Protein AF-A0A8B9MEJ4-F1 (afdb_monomer_lite)

Structure (mmCIF, N/CA/C/O backbone):
data_AF-A0A8B9MEJ4-F1
#
_entry.id   AF-A0A8B9MEJ4-F1
#
loop_
_atom_site.group_PDB
_atom_site.id
_atom_site.type_symbol
_atom_site.label_atom_id
_atom_site.label_alt_id
_atom_site.label_comp_id
_atom_site.label_asym_id
_atom_site.label_entity_id
_atom_site.label_seq_id
_atom_site.pdbx_PDB_ins_code
_atom_site.Cartn_x
_atom_site.Cartn_y
_atom_site.Cartn_z
_atom_site.occupancy
_atom_site.B_iso_or_equiv
_atom_site.auth_seq_id
_atom_site.auth_comp_id
_atom_site.auth_asym_id
_atom_site.auth_atom_id
_atom_site.pdbx_PDB_model_num
ATOM 1 N N . MET A 1 1 ? -20.767 -23.060 28.266 1.00 28.55 1 MET A N 1
ATOM 2 C CA . MET A 1 1 ? -19.339 -23.396 28.449 1.00 28.55 1 MET A CA 1
ATOM 3 C C . MET A 1 1 ? -18.557 -22.555 27.456 1.00 28.55 1 MET A C 1
ATOM 5 O O . MET A 1 1 ? -18.995 -22.520 26.311 1.00 28.55 1 MET A O 1
ATOM 9 N N . PRO A 1 2 ? -17.493 -21.836 27.844 1.00 38.28 2 PRO A N 1
ATOM 10 C CA . PRO A 1 2 ? -16.619 -21.232 26.850 1.00 38.28 2 PRO A CA 1
ATOM 11 C C . PRO A 1 2 ? -15.900 -22.371 26.122 1.00 38.28 2 PRO A C 1
ATOM 13 O O . PRO A 1 2 ? -15.410 -23.299 26.769 1.00 38.28 2 PRO A O 1
ATOM 16 N N . PHE A 1 3 ? -15.902 -22.339 24.791 1.00 33.81 3 PHE A N 1
ATOM 17 C CA . PHE A 1 3 ? -15.090 -23.248 23.987 1.00 33.81 3 PHE A CA 1
ATOM 18 C C . PHE A 1 3 ? -13.623 -23.128 24.435 1.00 33.81 3 PHE A C 1
ATOM 20 O O . PHE A 1 3 ? -13.182 -22.013 24.728 1.00 33.81 3 PHE A O 1
ATOM 27 N N . PRO A 1 4 ? -12.877 -24.240 24.553 1.00 36.91 4 PRO A N 1
ATOM 28 C CA . PRO A 1 4 ? -11.475 -24.177 24.933 1.00 36.91 4 PRO A CA 1
ATOM 29 C C . PRO A 1 4 ? -10.736 -23.323 23.899 1.00 36.91 4 PRO A C 1
ATOM 31 O O . PRO A 1 4 ? -10.783 -23.619 22.707 1.00 36.91 4 PRO A O 1
ATOM 34 N N . PHE A 1 5 ? -10.109 -22.241 24.363 1.00 43.34 5 PHE A N 1
ATOM 35 C CA . PHE A 1 5 ? -9.242 -21.389 23.555 1.00 43.34 5 PHE A CA 1
ATOM 36 C C . PHE A 1 5 ? -8.067 -22.239 23.070 1.00 43.34 5 PHE A C 1
ATOM 38 O O . PHE A 1 5 ? -7.139 -22.533 23.825 1.00 43.34 5 PHE A O 1
ATOM 45 N N . VAL A 1 6 ? -8.151 -22.708 21.828 1.00 43.00 6 VAL A N 1
ATOM 46 C CA . VAL A 1 6 ? -7.037 -23.360 21.150 1.00 43.00 6 VAL A CA 1
ATOM 47 C C . VAL A 1 6 ? -6.101 -22.236 20.731 1.00 43.00 6 VAL A C 1
ATOM 49 O O . VAL A 1 6 ? -6.429 -21.499 19.807 1.00 43.00 6 VAL A O 1
ATOM 52 N N . CYS A 1 7 ? -4.960 -22.094 21.418 1.00 48.22 7 CYS A N 1
ATOM 53 C CA . CYS A 1 7 ? -3.865 -21.253 20.935 1.00 48.22 7 CYS A CA 1
ATOM 54 C C . CYS A 1 7 ? -3.562 -21.678 19.504 1.00 48.22 7 CYS A C 1
ATOM 56 O O . CYS A 1 7 ? -3.080 -22.786 19.263 1.00 48.22 7 CYS A O 1
ATOM 58 N N . GLN A 1 8 ? -3.914 -20.812 18.570 1.00 60.97 8 GLN A N 1
ATOM 59 C CA . GLN A 1 8 ? -3.769 -21.104 17.167 1.00 60.97 8 GLN A CA 1
ATOM 60 C C . GLN A 1 8 ? -2.281 -21.116 16.811 1.00 60.97 8 GLN A C 1
ATOM 62 O O . GLN A 1 8 ? -1.548 -20.200 17.190 1.00 60.97 8 GLN A O 1
ATOM 67 N N . ASP A 1 9 ? -1.821 -22.165 16.127 1.00 76.19 9 ASP A N 1
ATOM 68 C CA . ASP A 1 9 ? -0.454 -22.199 15.616 1.00 76.19 9 ASP A CA 1
ATOM 69 C C . ASP A 1 9 ? -0.328 -21.138 14.518 1.00 76.19 9 ASP A C 1
ATOM 71 O O . ASP A 1 9 ? -0.965 -21.240 13.470 1.00 76.19 9 ASP A O 1
ATOM 75 N N . ASP A 1 10 ? 0.490 -20.111 14.767 1.00 82.50 10 ASP A N 1
ATOM 76 C CA . ASP A 1 10 ? 0.777 -19.047 13.798 1.00 82.50 10 ASP A CA 1
ATOM 77 C C . ASP A 1 10 ? 1.298 -19.632 12.466 1.00 82.50 10 ASP A C 1
ATOM 79 O O . ASP A 1 10 ? 1.149 -19.000 11.424 1.00 82.50 10 ASP A O 1
ATOM 83 N N . ASN A 1 11 ? 1.872 -20.843 12.467 1.00 90.44 11 ASN A N 1
ATOM 84 C CA . ASN A 1 11 ? 2.414 -21.495 11.275 1.00 90.44 11 ASN A CA 1
ATOM 85 C C . ASN A 1 11 ? 1.363 -22.249 10.430 1.00 90.44 11 ASN A C 1
ATOM 87 O O . ASN A 1 11 ? 1.746 -22.915 9.465 1.00 90.44 11 ASN A O 1
ATOM 91 N N . GLU A 1 12 ? 0.070 -22.178 10.757 1.00 93.12 12 GLU A N 1
ATOM 92 C CA . GLU A 1 12 ? -1.001 -22.836 9.997 1.00 93.12 12 GLU A CA 1
ATOM 93 C C . GLU A 1 12 ? -1.979 -21.829 9.369 1.00 93.12 12 GLU A C 1
ATOM 95 O O . GLU A 1 12 ? -2.232 -20.744 9.896 1.00 93.12 12 GLU A O 1
ATOM 100 N N . VAL A 1 13 ? -2.562 -22.202 8.227 1.00 93.25 13 VAL A N 1
ATOM 101 C CA . VAL A 1 13 ? -3.684 -21.469 7.629 1.00 93.25 13 VAL A CA 1
ATOM 102 C C . VAL A 1 13 ? -4.926 -21.676 8.491 1.00 93.25 13 VAL A C 1
ATOM 104 O O . VAL A 1 13 ? -5.426 -22.793 8.638 1.00 93.25 13 VAL A O 1
ATOM 107 N N . ARG A 1 14 ? -5.459 -20.581 9.030 1.00 94.25 14 ARG A N 1
ATOM 108 C CA . ARG A 1 14 ? -6.763 -20.536 9.685 1.00 94.25 14 ARG A CA 1
ATOM 109 C C . ARG A 1 14 ? -7.860 -20.730 8.653 1.00 94.25 14 ARG A C 1
ATOM 111 O O . ARG A 1 14 ? -7.923 -19.964 7.700 1.00 94.25 14 ARG A O 1
ATOM 118 N N . LEU A 1 15 ? -8.760 -21.677 8.895 1.00 93.69 15 LEU A N 1
ATOM 119 C CA . LEU A 1 15 ? -10.009 -21.828 8.149 1.00 93.69 15 LEU A CA 1
ATOM 120 C C . LEU A 1 15 ? -11.181 -21.634 9.111 1.00 93.69 15 LEU A C 1
ATOM 122 O O . LEU A 1 15 ? -11.513 -22.538 9.876 1.00 93.69 15 LEU A O 1
ATOM 126 N N . SER A 1 16 ? -11.753 -20.433 9.149 1.00 92.12 16 SER A N 1
ATOM 127 C CA . SER A 1 16 ? -12.933 -20.125 9.961 1.00 92.12 16 SER A CA 1
ATOM 128 C C . SER A 1 16 ? -13.540 -18.773 9.580 1.00 92.12 16 SER A C 1
ATOM 130 O O . SER A 1 16 ? -12.823 -17.803 9.343 1.00 92.12 16 SER A O 1
ATOM 132 N N . ASP A 1 17 ? -14.868 -18.692 9.634 1.00 90.06 17 ASP A N 1
ATOM 133 C CA . ASP A 1 17 ? -15.633 -17.458 9.407 1.00 90.06 17 ASP A CA 1
ATOM 134 C C . ASP A 1 17 ? -15.672 -16.534 10.641 1.00 90.06 17 ASP A C 1
ATOM 136 O O . ASP A 1 17 ? -16.289 -15.471 10.622 1.00 90.06 17 ASP A O 1
ATOM 140 N N . SER A 1 18 ? -15.057 -16.950 11.754 1.00 94.31 18 SER A N 1
ATOM 141 C CA . SER A 1 18 ? -14.983 -16.153 12.984 1.00 94.31 18 SER A CA 1
ATOM 142 C C . SER A 1 18 ? -13.815 -15.165 12.960 1.00 94.31 18 SER A C 1
ATOM 144 O O . SER A 1 18 ? -12.833 -15.357 12.244 1.00 94.31 18 SER A O 1
ATOM 146 N N . LEU A 1 19 ? -13.908 -14.132 13.801 1.00 94.44 19 LEU A N 1
ATOM 147 C CA . LEU A 1 19 ? -12.822 -13.178 14.036 1.00 94.44 19 LEU A CA 1
ATOM 148 C C . LEU A 1 19 ? -11.614 -13.863 14.690 1.00 94.44 19 LEU A C 1
ATOM 150 O O . LEU A 1 19 ? -11.782 -14.768 15.514 1.00 94.44 19 LEU A O 1
ATOM 154 N N . SER A 1 20 ? -10.406 -13.379 14.393 1.00 93.75 20 SER A N 1
ATOM 155 C CA . SER A 1 20 ? -9.210 -13.783 15.139 1.00 93.75 20 SER A CA 1
ATOM 156 C C . SER A 1 20 ? -9.297 -13.425 16.621 1.00 93.75 20 SER A C 1
ATOM 158 O O . SER A 1 20 ? -9.940 -12.454 17.028 1.00 93.75 20 SER A O 1
ATOM 160 N N . GLU A 1 21 ? -8.552 -14.159 17.451 1.00 92.50 21 GLU A N 1
ATOM 161 C CA . GLU A 1 21 ? -8.435 -13.828 18.873 1.00 92.50 21 GLU A CA 1
ATOM 162 C C . GLU A 1 21 ? -7.923 -12.403 19.117 1.00 92.50 21 GLU A C 1
ATOM 164 O O . GLU A 1 21 ? -8.338 -11.753 20.077 1.00 92.50 21 GLU A O 1
ATOM 169 N N . GLY A 1 22 ? -6.999 -11.935 18.274 1.00 92.62 22 GLY A N 1
ATOM 170 C CA . GLY A 1 22 ? -6.428 -10.595 18.374 1.00 92.62 22 GLY A CA 1
ATOM 171 C C . GLY A 1 22 ? -7.475 -9.509 18.147 1.00 92.62 22 GLY A C 1
ATOM 172 O O . GLY A 1 22 ? -7.600 -8.583 18.950 1.00 92.62 22 GLY A O 1
ATOM 173 N N . GLU A 1 23 ? -8.309 -9.676 17.120 1.00 96.25 23 GLU A N 1
ATOM 174 C CA . GLU A 1 23 ? -9.427 -8.772 16.856 1.00 96.25 23 GLU A CA 1
ATOM 175 C C . GLU A 1 23 ? -10.484 -8.813 17.965 1.00 96.25 23 GLU A C 1
ATOM 177 O O . GLU A 1 23 ? -10.948 -7.762 18.412 1.00 96.25 23 GLU A O 1
ATOM 182 N N . ILE A 1 24 ? -10.829 -10.000 18.475 1.00 95.62 24 ILE A N 1
ATOM 183 C CA . ILE A 1 24 ? -11.771 -10.141 19.595 1.00 95.62 24 ILE A CA 1
ATOM 184 C C . ILE A 1 24 ? -11.260 -9.365 20.816 1.00 95.62 24 ILE A C 1
ATOM 186 O O . ILE A 1 24 ? -11.997 -8.568 21.395 1.00 95.62 24 ILE A O 1
ATOM 190 N N . LYS A 1 25 ? -9.986 -9.544 21.191 1.00 93.88 25 LYS A N 1
ATOM 191 C CA . LYS A 1 25 ? -9.375 -8.851 22.339 1.00 93.88 25 LYS A CA 1
ATOM 192 C C . LYS A 1 25 ? -9.345 -7.333 22.134 1.00 93.88 25 LYS A C 1
ATOM 194 O O . LYS A 1 25 ? -9.670 -6.582 23.058 1.00 93.88 25 LYS A O 1
ATOM 199 N N . ALA A 1 26 ? -8.984 -6.876 20.936 1.00 95.44 26 ALA A N 1
ATOM 200 C CA . ALA A 1 26 ? -8.924 -5.456 20.600 1.00 95.44 26 ALA A CA 1
ATOM 201 C C . ALA A 1 26 ? -10.311 -4.789 20.644 1.00 95.44 26 ALA A C 1
ATOM 203 O O . ALA A 1 26 ? -10.503 -3.759 21.297 1.00 95.44 26 ALA A O 1
ATOM 204 N N . THR A 1 27 ? -11.301 -5.404 19.998 1.00 95.69 27 THR A N 1
ATOM 205 C CA . THR A 1 27 ? -12.665 -4.865 19.885 1.00 95.69 27 THR A CA 1
ATOM 206 C C . THR A 1 27 ? -13.431 -4.923 21.205 1.00 95.69 27 THR A C 1
ATOM 208 O O . THR A 1 27 ? -14.216 -4.018 21.491 1.00 95.69 27 THR A O 1
ATOM 211 N N . GLN A 1 28 ? -13.165 -5.914 22.064 1.00 95.12 28 GLN A N 1
ATOM 212 C CA . GLN A 1 28 ? -13.708 -5.960 23.426 1.00 95.12 28 GLN A CA 1
ATOM 213 C C . GLN A 1 28 ? -13.279 -4.745 24.254 1.00 95.12 28 GLN A C 1
ATOM 215 O O . GLN A 1 28 ? -14.135 -4.067 24.819 1.00 95.12 28 GLN A O 1
ATOM 220 N N . LYS A 1 29 ? -11.984 -4.408 24.268 1.00 95.25 29 LYS A N 1
ATOM 221 C CA . LYS A 1 29 ? -11.489 -3.210 24.971 1.00 95.25 29 LYS A CA 1
ATOM 222 C C . LYS A 1 29 ? -12.013 -1.923 24.339 1.00 95.25 29 LYS A C 1
ATOM 224 O O . LYS A 1 29 ? -12.426 -1.000 25.038 1.00 95.25 29 LYS A O 1
ATOM 229 N N . ARG A 1 30 ? -12.039 -1.857 23.003 1.00 97.12 30 ARG A N 1
ATOM 230 C CA . ARG A 1 30 ? -12.557 -0.689 22.276 1.00 97.12 30 ARG A CA 1
ATOM 231 C C . ARG A 1 30 ? -14.031 -0.426 22.590 1.00 97.12 30 ARG A C 1
ATOM 233 O O . ARG A 1 30 ? -14.420 0.733 22.720 1.00 97.12 30 ARG A O 1
ATOM 240 N N . ARG A 1 31 ? -14.839 -1.477 22.768 1.00 96.56 31 ARG A N 1
ATOM 241 C CA . ARG A 1 31 ? -16.272 -1.385 23.096 1.00 96.56 31 ARG A CA 1
ATOM 242 C C . ARG A 1 31 ? -16.542 -0.555 24.349 1.00 96.56 31 ARG A C 1
ATOM 244 O O . ARG A 1 31 ? -17.519 0.189 24.373 1.00 96.56 31 ARG A O 1
ATOM 251 N N . GLU A 1 32 ? -15.676 -0.631 25.356 1.00 94.19 32 GLU A N 1
ATOM 252 C CA . GLU A 1 32 ? -15.791 0.187 26.570 1.00 94.19 32 GLU A CA 1
ATOM 253 C C . GLU A 1 32 ? -15.622 1.680 26.258 1.00 94.19 32 GLU A C 1
ATOM 255 O O . GLU A 1 32 ? -16.409 2.510 26.720 1.00 94.19 32 GLU A O 1
ATOM 260 N N . LYS A 1 33 ? -14.649 2.025 25.404 1.00 95.19 33 LYS A N 1
ATOM 261 C CA . LYS A 1 33 ? -14.402 3.405 24.963 1.00 95.19 33 LYS A CA 1
ATOM 262 C C . LYS A 1 33 ? -15.555 3.943 24.108 1.00 95.19 33 LYS A C 1
ATOM 264 O O . LYS A 1 33 ? -16.001 5.068 24.337 1.00 95.19 33 LYS A O 1
ATOM 269 N N . VAL A 1 34 ? -16.108 3.113 23.218 1.00 97.56 34 VAL A N 1
ATOM 270 C CA . VAL A 1 34 ? -17.298 3.451 22.415 1.00 97.56 34 VAL A CA 1
ATOM 271 C C . VAL A 1 34 ? -18.509 3.711 23.312 1.00 97.56 34 VAL A C 1
ATOM 273 O O . VAL A 1 34 ? -19.156 4.747 23.178 1.00 97.56 34 VAL A O 1
ATOM 276 N N . LEU A 1 35 ? -18.787 2.823 24.272 1.00 96.56 35 LEU A N 1
ATOM 277 C CA . LEU A 1 35 ? -19.889 2.981 25.226 1.00 96.56 35 LEU A CA 1
ATOM 278 C C . LEU A 1 35 ? -19.776 4.293 26.015 1.00 96.56 35 LEU A C 1
ATOM 280 O O . LEU A 1 35 ? -20.764 5.009 26.173 1.00 96.56 35 LEU A O 1
ATOM 284 N N . MET A 1 36 ? -18.577 4.621 26.501 1.00 95.19 36 MET A N 1
ATOM 285 C CA . MET A 1 36 ? -18.340 5.869 27.231 1.00 95.19 36 MET A CA 1
ATOM 286 C C . MET A 1 36 ? -18.520 7.103 26.343 1.00 95.19 36 MET A C 1
ATOM 288 O O . MET A 1 36 ? -19.147 8.072 26.769 1.00 95.19 36 MET A O 1
ATOM 292 N N . CYS A 1 37 ? -18.036 7.061 25.101 1.00 96.56 37 CYS A N 1
ATOM 293 C CA . CYS A 1 37 ? -18.236 8.138 24.136 1.00 96.56 37 CYS A CA 1
ATOM 294 C C . CYS A 1 37 ? -19.730 8.371 23.851 1.00 96.56 37 CYS A C 1
ATOM 296 O O . CYS A 1 37 ? -20.208 9.497 23.981 1.00 96.56 37 CYS A O 1
ATOM 298 N N . LEU A 1 38 ? -20.496 7.312 23.568 1.00 96.31 38 LEU A N 1
ATOM 299 C CA . LEU A 1 38 ? -21.937 7.410 23.307 1.00 96.31 38 LEU A CA 1
ATOM 300 C C . LEU A 1 38 ? -22.709 7.968 24.509 1.00 96.31 38 LEU A C 1
ATOM 302 O O . LEU A 1 38 ? -23.549 8.851 24.333 1.00 96.31 38 LEU A O 1
ATOM 306 N N . LYS A 1 39 ? -22.372 7.540 25.733 1.00 94.75 39 LYS A N 1
ATOM 307 C CA . LYS A 1 39 ? -22.943 8.110 26.965 1.00 94.75 39 LYS A CA 1
ATOM 308 C C . LYS A 1 39 ? -22.670 9.610 27.085 1.00 94.75 39 LYS A C 1
ATOM 310 O O . LYS A 1 39 ? -23.590 10.362 27.391 1.00 94.75 39 LYS A O 1
ATOM 315 N N . ASN A 1 40 ? -21.441 10.049 26.807 1.00 94.69 40 ASN A N 1
ATOM 316 C CA . ASN A 1 40 ? -21.069 11.468 26.851 1.00 94.69 40 ASN A CA 1
ATOM 317 C C . ASN A 1 40 ? -21.796 12.303 25.784 1.00 94.69 40 ASN A C 1
ATOM 319 O O . ASN A 1 40 ? -22.027 13.491 25.989 1.00 94.69 40 ASN A O 1
ATOM 323 N N . LEU A 1 41 ? -22.187 11.680 24.670 1.00 93.88 41 LEU A N 1
ATOM 324 C CA . LEU A 1 41 ? -23.003 12.290 23.617 1.00 93.88 41 LEU A CA 1
ATOM 325 C C . LEU A 1 41 ? -24.515 12.251 23.917 1.00 93.88 41 LEU A C 1
ATOM 327 O O . LEU A 1 41 ? -25.308 12.709 23.098 1.00 93.88 41 LEU A O 1
ATOM 331 N N . GLY A 1 42 ? -24.935 11.703 25.063 1.00 94.38 42 GLY A N 1
ATOM 332 C CA . GLY A 1 42 ? -26.349 11.555 25.426 1.00 94.38 42 GLY A CA 1
ATOM 333 C C . GLY A 1 42 ? -27.074 10.419 24.694 1.00 94.38 42 GLY A C 1
ATOM 334 O O . GLY A 1 42 ? -28.301 10.355 24.720 1.00 94.38 42 GLY A O 1
ATOM 335 N N . ILE A 1 43 ? -26.339 9.513 24.043 1.00 92.62 43 ILE A N 1
ATOM 336 C CA . ILE A 1 43 ? -26.887 8.345 23.349 1.00 92.62 43 ILE A CA 1
ATOM 337 C C . ILE A 1 43 ? -26.877 7.161 24.319 1.00 92.62 43 ILE A C 1
ATOM 339 O O . ILE A 1 43 ? -25.832 6.582 24.628 1.00 92.62 43 ILE A O 1
ATOM 343 N N . HIS A 1 44 ? -28.056 6.784 24.812 1.00 88.81 44 HIS A N 1
ATOM 344 C CA . HIS A 1 44 ? -28.195 5.646 25.715 1.00 88.81 44 HIS A CA 1
ATOM 345 C C . HIS A 1 44 ? -28.040 4.317 24.968 1.00 88.81 44 HIS A C 1
ATOM 347 O O . HIS A 1 44 ? -28.833 3.988 24.089 1.00 88.81 44 HIS A O 1
ATOM 353 N N . CYS A 1 45 ? -27.040 3.531 25.363 1.00 89.19 45 CYS A N 1
ATOM 354 C CA . CYS A 1 45 ? -26.878 2.135 24.969 1.00 89.19 45 CYS A CA 1
ATOM 355 C C . CYS A 1 45 ? -26.438 1.303 26.180 1.00 89.19 45 CYS A C 1
ATOM 357 O O . CYS A 1 45 ? -25.750 1.799 27.081 1.00 89.19 45 CYS A O 1
ATOM 359 N N . ASP A 1 46 ? -26.872 0.047 26.222 1.00 88.50 46 ASP A N 1
ATOM 360 C CA . ASP A 1 46 ? -26.377 -0.918 27.198 1.00 88.50 46 ASP A CA 1
ATOM 361 C C . ASP A 1 46 ? -25.063 -1.561 26.718 1.00 88.50 46 ASP A C 1
ATOM 363 O O . ASP A 1 46 ? -24.666 -1.443 25.558 1.00 88.50 46 ASP A O 1
ATOM 367 N N . GLN A 1 47 ? -24.363 -2.237 27.630 1.00 85.50 47 GLN A N 1
ATOM 368 C CA . GLN A 1 47 ? -23.053 -2.831 27.352 1.00 85.50 47 GLN A CA 1
ATOM 369 C C . GLN A 1 47 ? -23.106 -3.966 26.311 1.00 85.50 47 GLN A C 1
ATOM 371 O O . GLN A 1 47 ? -22.114 -4.215 25.623 1.00 85.50 47 GLN A O 1
ATOM 376 N N . ASN A 1 48 ? -24.260 -4.619 26.160 1.00 86.69 48 ASN A N 1
ATOM 377 C CA . ASN A 1 48 ? -24.457 -5.721 25.221 1.00 86.69 48 ASN A CA 1
ATOM 378 C C . ASN A 1 48 ? -24.862 -5.222 23.821 1.00 86.69 48 ASN A C 1
ATOM 380 O O . ASN A 1 48 ? -24.596 -5.901 22.834 1.00 86.69 48 ASN A O 1
ATOM 384 N N . ASN A 1 49 ? -25.413 -4.011 23.730 1.00 88.62 49 ASN A N 1
ATOM 385 C CA . ASN A 1 49 ? -25.979 -3.399 22.529 1.00 88.62 49 ASN A CA 1
ATOM 386 C C . ASN A 1 49 ? -25.197 -2.157 22.069 1.00 88.62 49 ASN A C 1
ATOM 388 O O . ASN A 1 49 ? -25.748 -1.264 21.425 1.00 88.62 49 ASN A O 1
ATOM 392 N N . VAL A 1 50 ? -23.900 -2.086 22.384 1.00 94.38 50 VAL A N 1
ATOM 393 C CA . VAL A 1 50 ? -23.006 -1.056 21.834 1.00 94.38 50 VAL A CA 1
ATOM 394 C C . VAL A 1 50 ? -22.908 -1.236 20.310 1.00 94.38 50 VAL A C 1
ATOM 396 O O . VAL A 1 50 ? -22.516 -2.321 19.866 1.00 94.38 50 VAL A O 1
ATOM 399 N N . PRO A 1 51 ? -23.241 -0.216 19.497 1.00 94.81 51 PRO A N 1
ATOM 400 C CA . PRO A 1 51 ? -23.205 -0.328 18.045 1.00 94.81 51 PRO A CA 1
ATOM 401 C C . PRO A 1 51 ? -21.769 -0.384 17.514 1.00 94.81 51 PRO A C 1
ATOM 403 O O . PRO A 1 51 ? -20.881 0.330 17.982 1.00 94.81 51 PRO A O 1
ATOM 406 N N . ASN A 1 52 ? -21.558 -1.181 16.467 1.00 95.50 52 ASN A N 1
ATOM 407 C CA . ASN A 1 52 ? -20.312 -1.175 15.707 1.00 95.50 52 ASN A CA 1
ATOM 408 C C . ASN A 1 52 ? -20.346 -0.033 14.685 1.00 95.50 52 ASN A C 1
ATOM 410 O O . ASN A 1 52 ? -20.914 -0.172 13.603 1.00 95.50 52 ASN A O 1
ATOM 414 N N . ILE A 1 53 ? -19.749 1.106 15.033 1.00 97.19 53 ILE A N 1
ATOM 415 C CA . ILE A 1 53 ? -19.619 2.252 14.126 1.00 97.19 53 ILE A CA 1
ATOM 416 C C . ILE A 1 53 ? -18.320 2.110 13.334 1.00 97.19 53 ILE A C 1
ATOM 418 O O . ILE A 1 53 ? -17.256 1.886 13.912 1.00 97.19 53 ILE A O 1
ATOM 422 N N . VAL A 1 54 ? -18.400 2.254 12.014 1.00 98.00 54 VAL A N 1
ATOM 423 C CA . VAL A 1 54 ? -17.271 2.043 11.100 1.00 98.00 54 VAL A CA 1
ATOM 424 C C . VAL A 1 54 ? -17.026 3.299 10.275 1.00 98.00 54 VAL A C 1
ATOM 426 O O . VAL A 1 54 ? -17.967 3.892 9.748 1.00 98.00 54 VAL A O 1
ATOM 429 N N . VAL A 1 55 ? -15.759 3.687 10.133 1.00 98.38 55 VAL A N 1
ATOM 430 C CA . VAL A 1 55 ? -15.322 4.703 9.167 1.00 98.38 55 VAL A CA 1
ATOM 431 C C . VAL A 1 55 ? -14.685 3.997 7.975 1.00 98.38 55 VAL A C 1
ATOM 433 O O . VAL A 1 55 ? -13.785 3.181 8.152 1.00 98.38 55 VAL A O 1
ATOM 436 N N . LEU A 1 56 ? -15.148 4.322 6.766 1.00 97.75 56 LEU A N 1
ATOM 437 C CA . LEU A 1 56 ? -14.679 3.728 5.513 1.00 97.75 56 LEU A CA 1
ATOM 438 C C . LEU A 1 56 ? -13.939 4.775 4.670 1.00 97.75 56 LEU A C 1
ATOM 440 O O . LEU A 1 56 ? -14.546 5.698 4.128 1.00 97.75 56 LEU A O 1
ATOM 444 N N . GLY A 1 57 ? -12.623 4.621 4.551 1.00 96.88 57 GLY A N 1
ATOM 445 C CA . GLY A 1 57 ? -11.756 5.441 3.712 1.00 96.88 57 GLY A CA 1
ATOM 446 C C . GLY A 1 57 ? -11.673 4.915 2.278 1.00 96.88 57 GLY A C 1
ATOM 447 O O . GLY A 1 57 ? -11.178 3.815 2.028 1.00 96.88 57 GLY A O 1
ATOM 448 N N . SER A 1 58 ? -12.145 5.704 1.314 1.00 93.44 58 SER A N 1
ATOM 449 C CA . SER A 1 58 ? -12.087 5.353 -0.109 1.00 93.44 58 SER A CA 1
ATOM 450 C C . SER A 1 58 ? -10.689 5.519 -0.713 1.00 93.44 58 SER A C 1
ATOM 452 O O . SER A 1 58 ? -9.880 6.302 -0.230 1.00 93.44 58 SER A O 1
ATOM 454 N N . GLY A 1 59 ? -10.450 4.902 -1.870 1.00 88.38 59 GLY A N 1
ATOM 455 C CA . GLY A 1 59 ? -9.231 5.131 -2.645 1.00 88.38 59 GLY A CA 1
ATOM 456 C C . GLY A 1 59 ? -9.144 6.518 -3.292 1.00 88.38 59 GLY A C 1
ATOM 457 O O . GLY A 1 59 ? -10.122 7.262 -3.380 1.00 88.38 59 GLY A O 1
ATOM 458 N N . GLY A 1 60 ? -7.951 6.868 -3.782 1.00 85.00 60 GLY A N 1
ATOM 459 C CA . GLY A 1 60 ? -7.714 8.160 -4.442 1.00 85.00 60 GLY A CA 1
ATOM 460 C C . GLY A 1 60 ? -6.338 8.786 -4.214 1.00 85.00 60 GLY A C 1
ATOM 461 O O . GLY A 1 60 ? -6.226 10.010 -4.294 1.00 85.00 60 GLY A O 1
ATOM 462 N N . GLY A 1 61 ? -5.315 7.980 -3.910 1.00 87.25 61 GLY A N 1
ATOM 463 C CA . GLY A 1 61 ? -3.947 8.449 -3.671 1.00 87.25 61 GLY A CA 1
ATOM 464 C C . GLY A 1 61 ? -3.851 9.515 -2.573 1.00 87.25 61 GLY A C 1
ATOM 465 O O . GLY A 1 61 ? -4.605 9.488 -1.600 1.00 87.25 61 GLY A O 1
ATOM 466 N N . LEU A 1 62 ? -2.962 10.496 -2.755 1.00 89.94 62 LEU A N 1
ATOM 467 C CA . LEU A 1 62 ? -2.692 11.535 -1.754 1.00 89.94 62 LEU A CA 1
ATOM 468 C C . LEU A 1 62 ? -3.950 12.337 -1.372 1.00 89.94 62 LEU A C 1
ATOM 470 O O . LEU A 1 62 ? -4.126 12.699 -0.213 1.00 89.94 62 LEU A O 1
ATOM 474 N N . ARG A 1 63 ? -4.882 12.547 -2.314 1.00 93.81 63 ARG A N 1
ATOM 475 C CA . ARG A 1 63 ? -6.168 13.204 -2.026 1.00 93.81 63 ARG A CA 1
ATOM 476 C C . ARG A 1 63 ? -6.964 12.433 -0.974 1.00 93.81 63 ARG A C 1
ATOM 478 O O . ARG A 1 63 ? -7.475 13.040 -0.041 1.00 93.81 63 ARG A O 1
ATOM 485 N N . ALA A 1 64 ? -7.079 11.115 -1.128 1.00 95.56 64 ALA A N 1
ATOM 486 C CA . ALA A 1 64 ? -7.806 10.274 -0.180 1.00 95.56 64 ALA A CA 1
ATOM 487 C C . ALA A 1 64 ? -7.101 10.194 1.180 1.00 95.56 64 ALA A C 1
ATOM 489 O O . ALA A 1 64 ? -7.772 10.203 2.210 1.00 95.56 64 ALA A O 1
ATOM 490 N N . MET A 1 65 ? -5.764 10.180 1.187 1.00 96.56 65 MET A N 1
ATOM 491 C CA . MET A 1 65 ? -4.975 10.271 2.417 1.00 96.56 65 MET A CA 1
ATOM 492 C C . MET A 1 65 ? -5.312 11.554 3.194 1.00 96.56 65 MET A C 1
ATOM 494 O O . MET A 1 65 ? -5.707 11.482 4.355 1.00 96.56 65 MET A O 1
ATOM 498 N N . ILE A 1 66 ? -5.192 12.721 2.548 1.00 96.19 66 ILE A N 1
ATOM 499 C CA . ILE A 1 66 ? -5.439 14.030 3.174 1.00 96.19 66 ILE A CA 1
ATOM 500 C C . ILE A 1 66 ? -6.906 14.160 3.603 1.00 96.19 66 ILE A C 1
ATOM 502 O O . ILE A 1 66 ? -7.189 14.629 4.705 1.00 96.19 66 ILE A O 1
ATOM 506 N N . ALA A 1 67 ? -7.844 13.714 2.763 1.00 97.69 67 ALA A N 1
ATOM 507 C CA . ALA A 1 67 ? -9.269 13.750 3.079 1.00 97.69 67 ALA A CA 1
ATOM 508 C C . ALA A 1 67 ? -9.614 12.880 4.298 1.00 97.69 67 ALA A C 1
ATOM 510 O O . ALA A 1 67 ? -10.386 13.315 5.155 1.00 97.69 67 ALA A O 1
ATOM 511 N N . LEU A 1 68 ? -9.028 11.680 4.410 1.00 98.50 68 LEU A N 1
ATOM 512 C CA . LEU A 1 68 ? -9.230 10.828 5.580 1.00 98.50 68 LEU A CA 1
ATOM 513 C C . LEU A 1 68 ? -8.637 11.470 6.837 1.00 98.50 68 LEU A C 1
ATOM 515 O O . LEU A 1 68 ? -9.328 11.529 7.851 1.00 98.50 68 LEU A O 1
ATOM 519 N N . LEU A 1 69 ? -7.417 12.012 6.767 1.00 98.44 69 LEU A N 1
ATOM 520 C CA . LEU A 1 69 ? -6.791 12.698 7.900 1.00 98.44 69 LEU A CA 1
ATOM 521 C C . LEU A 1 69 ? -7.669 13.850 8.411 1.00 98.44 69 LEU A C 1
ATOM 523 O O . LEU A 1 69 ? -7.985 13.900 9.598 1.00 98.44 69 LEU A O 1
ATOM 527 N N . GLY A 1 70 ? -8.136 14.721 7.511 1.00 98.12 70 GLY A N 1
ATOM 528 C CA . GLY A 1 70 ? -9.042 15.818 7.861 1.00 98.12 70 GLY A CA 1
ATOM 529 C C . GLY A 1 70 ? -10.373 15.334 8.446 1.00 98.12 70 GLY A C 1
ATOM 530 O O . GLY A 1 70 ? -10.871 15.912 9.410 1.00 98.12 70 GLY A O 1
ATOM 531 N N . THR A 1 71 ? -10.919 14.232 7.921 1.00 98.38 71 THR A N 1
ATOM 532 C CA . THR A 1 71 ? -12.142 13.605 8.452 1.00 98.38 71 THR A CA 1
ATOM 533 C C . THR A 1 71 ? -11.935 13.107 9.880 1.00 98.38 71 THR A C 1
ATOM 535 O O . THR A 1 71 ? -12.747 13.398 10.753 1.00 98.38 71 THR A O 1
ATOM 538 N N . LEU A 1 72 ? -10.838 12.395 10.153 1.00 98.75 72 LEU A N 1
ATOM 539 C CA . LEU A 1 72 ? -10.520 11.896 11.494 1.00 98.75 72 LEU A CA 1
ATOM 540 C C . LEU A 1 72 ? -10.300 13.046 12.483 1.00 98.75 72 LEU A C 1
ATOM 542 O O . LEU A 1 72 ? -10.765 12.977 13.622 1.00 98.75 72 LEU A O 1
ATOM 546 N N . VAL A 1 73 ? -9.630 14.116 12.046 1.00 98.50 73 VAL A N 1
ATOM 547 C CA . VAL A 1 73 ? -9.425 15.335 12.840 1.00 98.50 73 VAL A CA 1
ATOM 548 C C . VAL A 1 73 ? -10.762 15.968 13.211 1.00 98.50 73 VAL A C 1
ATOM 550 O O . VAL A 1 73 ? -10.970 16.331 14.369 1.00 98.50 73 VAL A O 1
ATOM 553 N N . GLU A 1 74 ? -11.691 16.072 12.262 1.00 98.31 74 GLU A N 1
ATOM 554 C CA . GLU A 1 74 ? -13.016 16.623 12.538 1.00 98.31 74 GLU A CA 1
ATOM 555 C C . GLU A 1 74 ? -13.830 15.710 13.462 1.00 98.31 74 GLU A C 1
ATOM 557 O O . GLU A 1 74 ? -14.391 16.182 14.448 1.00 98.31 74 GLU A O 1
ATOM 562 N N . LEU A 1 75 ? -13.801 14.390 13.248 1.00 98.12 75 LEU A N 1
ATOM 563 C CA . LEU A 1 75 ? -14.417 13.424 14.164 1.00 98.12 75 LEU A CA 1
ATOM 564 C C . LEU A 1 75 ? -13.874 13.561 15.591 1.00 98.12 75 LEU A C 1
ATOM 566 O O . LEU A 1 75 ? -14.636 13.434 16.552 1.00 98.12 75 LEU A O 1
ATOM 570 N N . LYS A 1 76 ? -12.575 13.837 15.755 1.00 97.62 76 LYS A N 1
ATOM 571 C CA . LYS A 1 76 ? -11.985 14.079 17.076 1.00 97.62 76 LYS A CA 1
ATOM 572 C C . LYS A 1 76 ? -12.496 15.379 17.691 1.00 97.62 76 LYS A C 1
ATOM 574 O O . LYS A 1 76 ? -12.875 15.368 18.858 1.00 97.62 76 LYS A O 1
ATOM 579 N N . LYS A 1 77 ? -12.553 16.474 16.925 1.00 97.12 77 LYS A N 1
ATOM 580 C CA . LYS A 1 77 ? -13.065 17.779 17.392 1.00 97.12 77 LYS A CA 1
ATOM 581 C C . LYS A 1 77 ? -14.532 17.721 17.813 1.00 97.12 77 LYS A C 1
ATOM 583 O O . LYS A 1 77 ? -14.908 18.375 18.779 1.00 97.12 77 LYS A O 1
ATOM 588 N N . GLN A 1 78 ? -15.330 16.907 17.128 1.00 96.06 78 GLN A N 1
ATOM 589 C CA . GLN A 1 78 ? -16.739 16.673 17.452 1.00 96.06 78 GLN A CA 1
ATOM 590 C C . GLN A 1 78 ? -16.941 15.616 18.555 1.00 96.06 78 GLN A C 1
ATOM 592 O O . GLN A 1 78 ? -18.070 15.206 18.811 1.00 96.06 78 GLN A O 1
ATOM 597 N N . ASN A 1 79 ? -15.866 15.155 19.212 1.00 95.19 79 ASN A N 1
ATOM 598 C CA . ASN A 1 79 ? -15.886 14.112 20.246 1.00 95.19 79 ASN A CA 1
ATOM 599 C C . ASN A 1 79 ? -16.532 12.789 19.795 1.00 95.19 79 ASN A C 1
ATOM 601 O O . ASN A 1 79 ? -17.042 12.037 20.620 1.00 95.19 79 ASN A O 1
ATOM 605 N N . PHE A 1 80 ? -16.494 12.495 18.493 1.00 95.44 80 PHE A N 1
ATOM 606 C CA . PHE A 1 80 ? -17.125 11.317 17.896 1.00 95.44 80 PHE A CA 1
ATOM 607 C C . PHE A 1 80 ? -16.122 10.218 17.527 1.00 95.44 80 PHE A C 1
ATOM 609 O O . PHE A 1 80 ? -16.499 9.057 17.394 1.00 95.44 80 PHE A O 1
ATOM 616 N N . LEU A 1 81 ? -14.830 10.545 17.388 1.00 98.19 81 LEU A N 1
ATOM 617 C CA . LEU A 1 81 ? -13.806 9.565 16.995 1.00 98.19 81 LEU A CA 1
ATOM 618 C C . LEU A 1 81 ? -13.738 8.361 17.951 1.00 98.19 81 LEU A C 1
ATOM 620 O O . LEU A 1 81 ? -13.509 7.235 17.513 1.00 98.19 81 LEU A O 1
ATOM 624 N N . ASP A 1 82 ? -13.978 8.575 19.245 1.00 97.88 82 ASP A N 1
ATOM 625 C CA . ASP A 1 82 ? -13.958 7.507 20.249 1.00 97.88 82 ASP A CA 1
ATOM 626 C C . ASP A 1 82 ? -15.156 6.546 20.143 1.00 97.88 82 ASP A C 1
ATOM 628 O O . ASP A 1 82 ? -15.078 5.428 20.649 1.00 97.88 82 ASP A O 1
ATOM 632 N N . ALA A 1 83 ? -16.218 6.924 19.421 1.00 97.62 83 ALA A N 1
ATOM 633 C CA . ALA A 1 83 ? -17.342 6.044 19.106 1.00 97.62 83 ALA A CA 1
ATOM 634 C C . ALA A 1 83 ? -17.044 5.084 17.939 1.00 97.62 83 ALA A C 1
ATOM 636 O O . ALA A 1 83 ? -17.768 4.111 17.745 1.00 97.62 83 ALA A O 1
ATOM 637 N N . VAL A 1 84 ? -15.986 5.325 17.155 1.00 98.38 84 VAL A N 1
ATOM 638 C CA . VAL A 1 84 ? -15.628 4.482 16.005 1.00 98.38 84 VAL A CA 1
ATOM 639 C C . VAL A 1 84 ? -14.998 3.173 16.490 1.00 98.38 84 VAL A C 1
ATOM 641 O O . VAL A 1 84 ? -13.968 3.194 17.166 1.00 98.38 84 VAL A O 1
ATOM 644 N N . MET A 1 85 ? -15.596 2.037 16.124 1.00 98.38 85 MET A N 1
ATOM 645 C CA . MET A 1 85 ? -15.086 0.690 16.3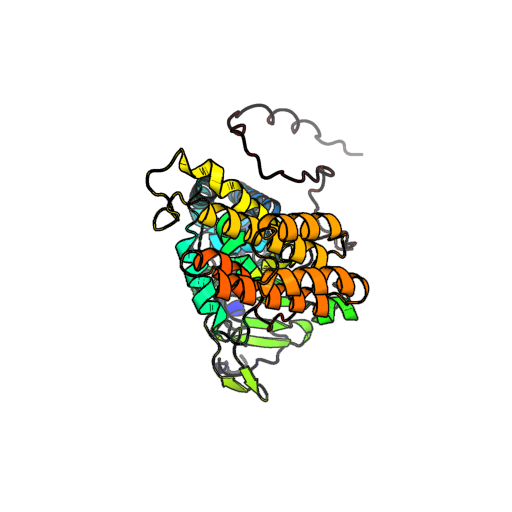98 1.00 98.38 85 MET A CA 1
ATOM 646 C C . MET A 1 85 ? -14.003 0.294 15.392 1.00 98.38 85 MET A C 1
ATOM 648 O O . MET A 1 85 ? -12.909 -0.091 15.796 1.00 98.38 85 MET A O 1
ATOM 652 N N . TYR A 1 86 ? -14.296 0.440 14.099 1.00 98.62 86 TYR A N 1
ATOM 653 C CA . TYR A 1 86 ? -13.411 0.044 13.005 1.00 98.62 86 TYR A CA 1
ATOM 654 C C . TYR A 1 86 ? -13.069 1.229 12.108 1.00 98.62 86 TYR A C 1
ATOM 656 O O . TYR A 1 86 ? -13.937 2.033 11.756 1.00 98.62 86 TYR A O 1
ATOM 664 N N . LEU A 1 87 ? -11.805 1.308 11.709 1.00 98.69 87 LEU A N 1
ATOM 665 C CA . LEU A 1 87 ? -11.338 2.210 10.668 1.00 98.69 87 LEU A CA 1
ATOM 666 C C . LEU A 1 87 ? -10.841 1.357 9.507 1.00 98.69 87 LEU A C 1
ATOM 668 O O . LEU A 1 87 ? -9.805 0.705 9.618 1.00 98.69 87 LEU A O 1
ATOM 672 N N . CYS A 1 88 ? -11.582 1.361 8.404 1.00 98.38 88 CYS A N 1
ATOM 673 C CA . CYS A 1 88 ? -11.237 0.576 7.228 1.00 98.38 88 CYS A CA 1
ATOM 674 C C . CYS A 1 88 ? -10.797 1.482 6.082 1.00 98.38 88 CYS A C 1
ATOM 676 O O . CYS A 1 88 ? -11.314 2.591 5.934 1.00 98.38 88 CYS A O 1
ATOM 678 N N . GLY A 1 89 ? -9.890 1.009 5.231 1.00 96.50 89 GLY A N 1
ATOM 679 C CA . GLY A 1 89 ? -9.425 1.803 4.100 1.00 96.50 89 GLY A CA 1
ATOM 680 C C . GLY A 1 89 ? -8.880 0.994 2.935 1.00 96.50 89 GLY A C 1
ATOM 681 O O . GLY A 1 89 ? -8.380 -0.118 3.091 1.00 96.50 89 GLY A O 1
ATOM 682 N N . VAL A 1 90 ? -8.941 1.608 1.754 1.00 93.75 90 VAL A N 1
ATOM 683 C CA . VAL A 1 90 ? -8.323 1.111 0.516 1.00 93.75 90 VAL A CA 1
ATOM 684 C C . VAL A 1 90 ? -7.475 2.207 -0.125 1.00 93.75 90 VAL A C 1
ATOM 686 O O . VAL A 1 90 ? -7.779 3.396 0.005 1.00 93.75 90 VAL A O 1
ATOM 689 N N . SER A 1 91 ? -6.421 1.824 -0.854 1.00 92.69 91 SER A N 1
ATOM 690 C CA . SER A 1 91 ? -5.558 2.760 -1.594 1.00 92.69 91 SER A CA 1
ATOM 691 C C . SER A 1 91 ? -5.118 3.956 -0.733 1.00 92.69 91 SER A C 1
ATOM 693 O O . SER A 1 91 ? -4.650 3.756 0.373 1.00 92.69 91 SER A O 1
ATOM 695 N N . GLY A 1 92 ? -5.243 5.202 -1.189 1.00 93.38 92 GLY A N 1
ATOM 696 C CA . GLY A 1 92 ? -4.715 6.371 -0.473 1.00 93.38 92 GLY A CA 1
ATOM 697 C C . GLY A 1 92 ? -5.136 6.508 1.000 1.00 93.38 92 GLY A C 1
ATOM 698 O O . GLY A 1 92 ? -4.368 7.024 1.809 1.00 93.38 92 GLY A O 1
ATOM 699 N N . SER A 1 93 ? -6.313 6.011 1.391 1.00 97.88 93 SER A N 1
ATOM 700 C CA . SER A 1 93 ? -6.713 5.980 2.802 1.00 97.88 93 SER A CA 1
ATOM 701 C C . SER A 1 93 ? -5.839 5.057 3.657 1.00 97.88 93 SER A C 1
ATOM 703 O O . SER A 1 93 ? -5.565 5.393 4.809 1.00 97.88 93 SER A O 1
ATOM 705 N N . THR A 1 94 ? -5.323 3.954 3.104 1.00 97.69 94 THR A N 1
ATOM 706 C CA . THR A 1 94 ? -4.393 3.072 3.826 1.00 97.69 94 THR A CA 1
ATOM 707 C C . THR A 1 94 ? -3.066 3.755 4.122 1.00 97.69 94 THR A C 1
ATOM 709 O O . THR A 1 94 ? -2.451 3.464 5.144 1.00 97.69 94 THR A O 1
ATOM 712 N N . TRP A 1 95 ? -2.640 4.713 3.294 1.00 96.94 95 TRP A N 1
ATOM 713 C CA . TRP A 1 95 ? -1.450 5.518 3.569 1.00 96.94 95 TRP A CA 1
ATOM 714 C C . TRP A 1 95 ? -1.646 6.350 4.835 1.00 96.94 95 TRP A C 1
ATOM 716 O O . TRP A 1 95 ? -0.824 6.279 5.740 1.00 96.94 95 TRP A O 1
ATOM 726 N N . CYS A 1 96 ? -2.781 7.048 4.956 1.00 97.94 96 CYS A N 1
ATOM 727 C CA . CYS A 1 96 ? -3.115 7.804 6.167 1.00 97.94 96 CYS A CA 1
ATOM 728 C C . CYS A 1 96 ? -3.188 6.889 7.392 1.00 97.94 96 CYS A C 1
ATOM 730 O O . CYS A 1 96 ? -2.576 7.193 8.411 1.00 97.94 96 CYS A O 1
ATOM 732 N N . MET A 1 97 ? -3.890 5.758 7.279 1.00 98.38 97 MET A N 1
ATOM 733 C CA . MET A 1 97 ? -3.999 4.790 8.369 1.00 98.38 97 MET A CA 1
ATOM 734 C C . MET A 1 97 ? -2.617 4.284 8.792 1.00 98.38 97 MET A C 1
ATOM 736 O O . MET A 1 97 ? -2.235 4.465 9.938 1.00 98.38 97 MET A O 1
ATOM 740 N N . SER A 1 98 ? -1.826 3.727 7.876 1.00 97.31 98 SER A N 1
ATOM 741 C CA . SER A 1 98 ? -0.512 3.160 8.213 1.00 97.31 98 SER A CA 1
ATOM 742 C C . SER A 1 98 ? 0.421 4.158 8.906 1.00 97.31 98 SER A C 1
ATOM 744 O O . SER A 1 98 ? 1.083 3.782 9.863 1.00 97.31 98 SER A O 1
ATOM 746 N N . LEU A 1 99 ? 0.403 5.432 8.500 1.00 96.31 99 LEU A N 1
ATOM 747 C CA . LEU A 1 99 ? 1.188 6.491 9.141 1.00 96.31 99 LEU A CA 1
ATOM 748 C C . LEU A 1 99 ? 0.702 6.818 10.561 1.00 96.31 99 LEU A C 1
ATOM 750 O O . LEU A 1 99 ? 1.515 7.087 11.439 1.00 96.31 99 LEU A O 1
ATOM 754 N N . LEU A 1 100 ? -0.612 6.786 10.803 1.00 97.81 100 LEU A N 1
ATOM 755 C CA . LEU A 1 100 ? -1.181 7.014 12.134 1.00 97.81 100 LEU A CA 1
ATOM 756 C C . LEU A 1 100 ? -0.918 5.833 13.076 1.00 97.81 100 LEU A C 1
ATOM 758 O O . LEU A 1 100 ? -0.543 6.046 14.222 1.00 97.81 100 LEU A O 1
ATOM 762 N N . TYR A 1 101 ? -1.077 4.593 12.608 1.00 97.88 101 TYR A N 1
ATOM 763 C CA . TYR A 1 101 ? -0.920 3.399 13.453 1.00 97.88 101 TYR A CA 1
ATOM 764 C C . TYR A 1 101 ? 0.532 3.082 13.844 1.00 97.88 101 TYR A C 1
ATOM 766 O O . TYR A 1 101 ? 0.737 2.198 14.675 1.00 97.88 101 TYR A O 1
ATOM 774 N N . GLY A 1 102 ? 1.509 3.841 13.337 1.00 94.81 102 GLY A N 1
ATOM 775 C CA . GLY A 1 102 ? 2.862 3.874 13.895 1.00 94.81 102 GLY A CA 1
ATOM 776 C C . GLY A 1 102 ? 2.932 4.489 15.305 1.00 94.81 102 GLY A C 1
ATOM 777 O O . GLY A 1 102 ? 3.893 4.240 16.027 1.00 94.81 102 GLY A O 1
ATOM 778 N N . ASP A 1 103 ? 1.915 5.252 15.732 1.00 96.50 103 ASP A N 1
ATOM 779 C CA . ASP A 1 103 ? 1.769 5.762 17.101 1.00 96.50 103 ASP A CA 1
ATOM 780 C C . ASP A 1 103 ? 0.702 4.952 17.867 1.00 96.50 103 ASP A C 1
ATOM 782 O O . ASP A 1 103 ? -0.469 4.867 17.480 1.00 96.50 103 ASP A O 1
ATOM 786 N N . GLY A 1 104 ? 1.101 4.378 19.009 1.00 96.81 104 GLY A N 1
ATOM 787 C CA . GLY A 1 104 ? 0.244 3.534 19.851 1.00 96.81 104 GLY A CA 1
ATOM 788 C C . GLY A 1 104 ? -1.018 4.220 20.395 1.00 96.81 104 GLY A C 1
ATOM 789 O O . GLY A 1 104 ? -1.973 3.547 20.784 1.00 96.81 104 GLY A O 1
ATOM 790 N N . LYS A 1 105 ? -1.062 5.555 20.404 1.00 97.56 105 LYS A N 1
ATOM 791 C CA . LYS A 1 105 ? -2.153 6.398 20.912 1.00 97.56 105 LYS A CA 1
ATOM 792 C C . LYS A 1 105 ? -2.546 7.486 19.912 1.00 97.56 105 LYS A C 1
ATOM 794 O O . LYS A 1 105 ? -2.987 8.568 20.310 1.00 97.56 105 LYS A O 1
ATOM 799 N N . TRP A 1 106 ? -2.424 7.215 18.615 1.00 98.19 106 TRP A N 1
ATOM 800 C CA . TRP A 1 106 ? -2.598 8.231 17.578 1.00 98.19 106 TRP A CA 1
ATOM 801 C C . TRP A 1 106 ? -3.918 9.002 17.670 1.00 98.19 106 TRP A C 1
ATOM 803 O O . TRP A 1 106 ? -3.948 10.196 17.394 1.00 98.19 106 TRP A O 1
ATOM 813 N N . SER A 1 107 ? -5.013 8.366 18.093 1.00 97.88 107 SER A N 1
ATOM 814 C CA . SER A 1 107 ? -6.323 9.026 18.218 1.00 97.88 107 SER A CA 1
ATOM 815 C C . SER A 1 107 ? -6.388 10.062 19.350 1.00 97.88 107 SER A C 1
ATOM 817 O O . SER A 1 107 ? -7.244 10.951 19.337 1.00 97.88 107 SER A O 1
ATOM 819 N N . GLU A 1 108 ? -5.489 9.978 20.331 1.00 97.12 108 GLU A N 1
ATOM 820 C CA . GLU A 1 108 ? -5.278 10.986 21.376 1.00 97.12 108 GLU A CA 1
ATOM 821 C C . GLU A 1 108 ? -4.288 12.056 20.893 1.00 97.12 108 GLU A C 1
ATOM 823 O O . GLU A 1 108 ? -4.528 13.247 21.088 1.00 97.12 108 GLU A O 1
ATOM 828 N N . ASN A 1 109 ? -3.250 11.641 20.160 1.00 97.94 109 ASN A N 1
ATOM 829 C CA . ASN A 1 109 ? -2.204 12.507 19.605 1.00 97.94 109 ASN A CA 1
ATOM 830 C C . ASN A 1 109 ? -2.562 13.148 18.245 1.00 97.94 109 ASN A C 1
ATOM 832 O O . ASN A 1 109 ? -1.730 13.826 17.639 1.00 97.94 109 ASN A O 1
ATOM 836 N N . LEU A 1 110 ? -3.793 12.978 17.753 1.00 98.19 110 LEU A N 1
ATOM 837 C CA . LEU A 1 110 ? -4.155 13.233 16.353 1.00 98.19 110 LEU A CA 1
ATOM 838 C C . LEU A 1 110 ? -3.855 14.661 15.878 1.00 98.19 110 LEU A C 1
ATOM 840 O O . LEU A 1 110 ? -3.375 14.852 14.767 1.00 98.19 110 LEU A O 1
ATOM 844 N N . MET A 1 111 ? -4.088 15.668 16.723 1.00 97.06 111 MET A N 1
ATOM 845 C CA . MET A 1 111 ? -3.827 17.073 16.372 1.00 97.06 111 MET A CA 1
ATOM 846 C C . MET A 1 111 ? -2.331 17.387 16.214 1.00 97.06 111 MET A C 1
ATOM 848 O O . MET A 1 111 ? -1.965 18.342 15.527 1.00 97.06 111 MET A O 1
ATOM 852 N N . TYR A 1 112 ? -1.464 16.638 16.900 1.00 97.31 112 TYR A N 1
ATOM 853 C CA . TYR A 1 112 ? -0.015 16.737 16.740 1.00 97.31 112 TYR A CA 1
ATOM 854 C C . TYR A 1 112 ? 0.419 16.019 15.460 1.00 97.31 112 TYR A C 1
ATOM 856 O O . TYR A 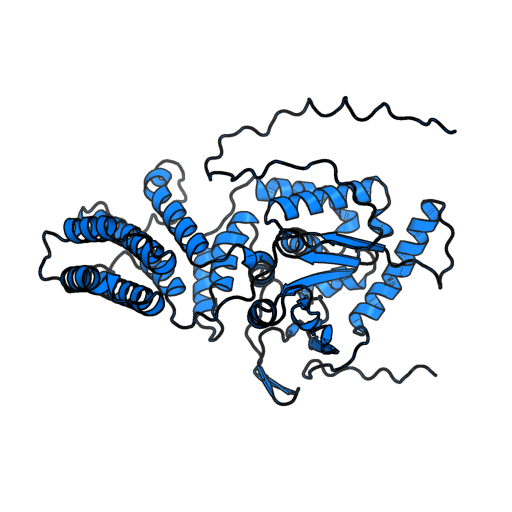1 112 ? 1.073 16.635 14.617 1.00 97.31 112 TYR A O 1
ATOM 864 N N . LEU A 1 113 ? -0.041 14.778 15.273 1.00 97.06 113 LEU A N 1
ATOM 865 C CA . LEU A 1 113 ? 0.266 13.965 14.095 1.00 97.06 113 LEU A CA 1
ATOM 866 C C . LEU A 1 113 ? -0.213 14.625 12.797 1.00 97.06 113 LEU A C 1
ATOM 868 O O . LEU A 1 113 ? 0.515 14.625 11.814 1.00 97.06 113 LEU A O 1
ATOM 872 N N . GLU A 1 114 ? -1.384 15.271 12.785 1.00 96.75 114 GLU A N 1
ATOM 873 C CA . GLU A 1 114 ? -1.865 16.045 11.632 1.00 96.75 114 GLU A CA 1
ATOM 874 C C . GLU A 1 114 ? -0.838 17.102 11.201 1.00 96.75 114 GLU A C 1
ATOM 876 O O . GLU A 1 114 ? -0.509 17.211 10.019 1.00 96.75 114 GLU A O 1
ATOM 881 N N . LYS A 1 115 ? -0.301 17.869 12.158 1.00 95.56 115 LYS A N 1
ATOM 882 C CA . LYS A 1 115 ? 0.681 18.925 11.880 1.00 95.56 115 LYS A CA 1
ATOM 883 C C . LYS A 1 115 ? 1.997 18.344 11.389 1.00 95.56 115 LYS A C 1
ATOM 885 O O . LYS A 1 115 ? 2.599 18.911 10.479 1.00 95.56 115 LYS A O 1
ATOM 890 N N . GLU A 1 116 ? 2.441 17.247 11.992 1.00 93.50 116 GLU A N 1
ATOM 891 C CA . GLU A 1 116 ? 3.660 16.552 11.593 1.00 93.50 116 GLU A CA 1
ATOM 892 C C . GLU A 1 116 ? 3.539 15.993 10.173 1.00 93.50 116 GLU A C 1
ATOM 894 O O . GLU A 1 116 ? 4.382 16.290 9.331 1.00 93.50 116 GLU A O 1
ATOM 899 N N . LEU A 1 117 ? 2.444 15.296 9.863 1.00 92.75 117 LEU A N 1
ATOM 900 C CA . LEU A 1 117 ? 2.173 14.766 8.529 1.00 92.75 117 LEU A CA 1
ATOM 901 C C . LEU A 1 117 ? 2.067 15.884 7.487 1.00 92.75 117 LEU A C 1
ATOM 903 O O . LEU A 1 117 ? 2.695 15.794 6.435 1.00 92.75 117 LEU A O 1
ATOM 907 N N . CYS A 1 118 ? 1.350 16.975 7.779 1.00 91.50 118 CYS A N 1
ATOM 908 C CA . CYS A 1 118 ? 1.292 18.135 6.882 1.00 91.50 118 CYS A CA 1
ATOM 909 C C . CYS A 1 118 ? 2.682 18.736 6.632 1.00 91.50 118 CYS A C 1
ATOM 911 O O . CYS A 1 118 ? 3.012 19.096 5.500 1.00 91.50 118 CYS A O 1
ATOM 913 N N . LYS A 1 119 ? 3.508 18.841 7.680 1.00 90.50 119 LYS A N 1
ATOM 914 C CA . LYS A 1 119 ? 4.881 19.344 7.580 1.00 90.50 119 LYS A CA 1
ATOM 915 C C . LYS A 1 119 ? 5.752 18.411 6.739 1.00 90.50 119 LYS A C 1
ATOM 917 O O . LYS A 1 119 ? 6.474 18.901 5.878 1.00 90.50 119 LYS A O 1
ATOM 922 N N . ASN A 1 120 ? 5.669 17.102 6.961 1.00 86.75 120 ASN A N 1
ATOM 923 C CA . ASN A 1 120 ? 6.443 16.105 6.225 1.00 86.75 120 ASN A CA 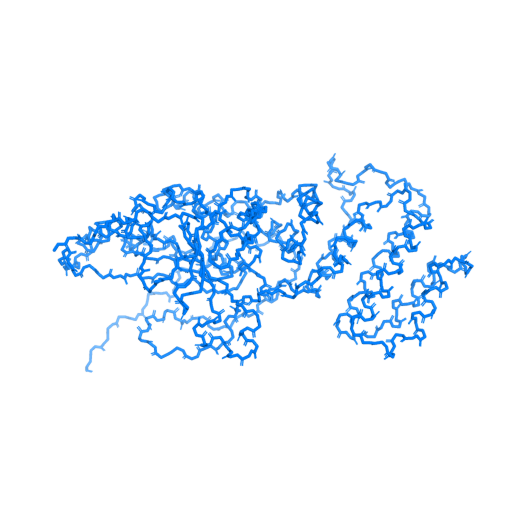1
ATOM 924 C C . ASN A 1 120 ? 6.053 16.099 4.745 1.00 86.75 120 ASN A C 1
ATOM 926 O O . ASN A 1 120 ? 6.928 16.181 3.899 1.00 86.75 120 ASN A O 1
ATOM 930 N N . LEU A 1 121 ? 4.758 16.139 4.418 1.00 86.44 121 LEU A N 1
ATOM 931 C CA . LEU A 1 121 ? 4.289 16.233 3.028 1.00 86.44 121 LEU A CA 1
ATOM 932 C C . LEU A 1 121 ? 4.701 17.542 2.332 1.00 86.44 121 LEU A C 1
ATOM 934 O O . LEU A 1 121 ? 4.817 17.577 1.109 1.00 86.44 121 LEU A O 1
ATOM 938 N N . SER A 1 122 ? 4.913 18.618 3.094 1.00 84.69 122 SER A N 1
ATOM 939 C CA . SER A 1 122 ? 5.359 19.913 2.560 1.00 84.69 122 SER A CA 1
ATOM 940 C C . SER A 1 122 ? 6.880 20.001 2.384 1.00 84.69 122 SER A C 1
ATOM 942 O O . SER A 1 122 ? 7.360 20.859 1.645 1.00 84.69 122 SER A O 1
ATOM 944 N N . ASN A 1 123 ? 7.643 19.136 3.058 1.00 78.81 123 ASN A N 1
ATOM 945 C CA . ASN A 1 123 ? 9.100 19.138 3.042 1.00 78.81 123 ASN A CA 1
ATOM 946 C C . ASN A 1 123 ? 9.618 17.971 2.199 1.00 78.81 123 ASN A C 1
ATOM 948 O O . ASN A 1 123 ? 9.328 16.813 2.470 1.00 78.81 123 ASN A O 1
ATOM 952 N N . PHE A 1 124 ? 10.442 18.258 1.194 1.00 69.69 124 PHE A N 1
ATOM 953 C CA . PHE A 1 124 ? 11.005 17.207 0.351 1.00 69.69 124 PHE A CA 1
ATOM 954 C C . PHE A 1 124 ? 12.193 16.525 1.057 1.00 69.69 124 PHE A C 1
ATOM 956 O O . PHE A 1 124 ? 13.323 17.001 0.974 1.00 69.69 124 PHE A O 1
ATOM 963 N N . SER A 1 125 ? 11.937 15.421 1.765 1.00 65.38 125 SER A N 1
ATOM 964 C CA . SER A 1 125 ? 12.923 14.579 2.466 1.00 65.38 125 SER A CA 1
ATOM 965 C C . SER A 1 125 ? 13.171 13.224 1.791 1.00 65.38 125 SER A C 1
ATOM 967 O O . SER A 1 125 ? 13.705 12.301 2.405 1.00 65.38 125 SER A O 1
ATOM 969 N N . TRP A 1 126 ? 12.796 13.066 0.522 1.00 71.56 126 TRP A N 1
ATOM 970 C CA . TRP A 1 126 ? 12.982 11.807 -0.191 1.00 71.56 126 TRP A CA 1
ATOM 971 C C . TRP A 1 126 ? 14.467 11.474 -0.404 1.00 71.56 126 TRP A C 1
ATOM 973 O O . TRP A 1 126 ? 15.209 12.195 -1.074 1.00 71.56 126 TRP A O 1
ATOM 983 N N . HIS A 1 127 ? 14.895 10.326 0.128 1.00 76.94 127 HIS A N 1
ATOM 984 C CA . HIS A 1 127 ? 16.271 9.845 0.010 1.00 76.94 127 HIS A CA 1
ATOM 985 C C . HIS A 1 127 ? 16.406 8.766 -1.071 1.00 76.94 127 HIS A C 1
ATOM 987 O O . HIS A 1 127 ? 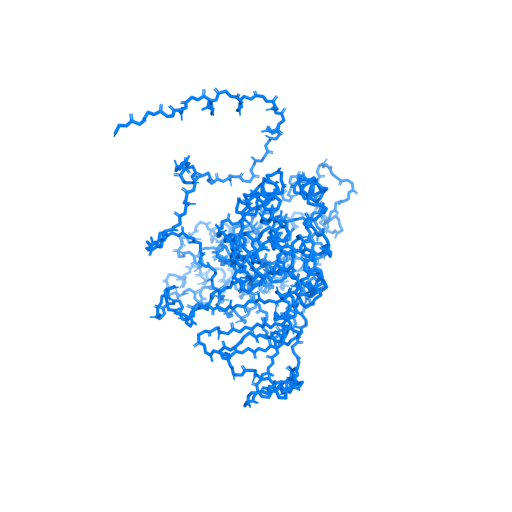16.282 7.572 -0.782 1.00 76.94 127 HIS A O 1
ATOM 993 N N . ILE A 1 128 ? 16.754 9.160 -2.302 1.00 71.94 128 ILE A N 1
ATOM 994 C CA . ILE A 1 128 ? 16.879 8.218 -3.431 1.00 71.94 128 ILE A CA 1
ATOM 995 C C . ILE A 1 128 ? 17.847 7.060 -3.155 1.00 71.94 128 ILE A C 1
ATOM 997 O O . ILE A 1 128 ? 17.616 5.943 -3.598 1.00 71.94 128 ILE A O 1
ATOM 1001 N N . ARG A 1 129 ? 18.929 7.291 -2.394 1.00 74.50 129 ARG A N 1
ATOM 1002 C CA . ARG A 1 129 ? 19.900 6.234 -2.061 1.00 74.50 129 ARG A CA 1
ATOM 1003 C C . ARG A 1 129 ? 19.268 5.143 -1.201 1.00 74.50 129 ARG A C 1
ATOM 1005 O O . ARG A 1 129 ? 19.583 3.973 -1.390 1.00 74.50 129 ARG A O 1
ATOM 1012 N N . LYS A 1 130 ? 18.361 5.521 -0.291 1.00 83.12 130 LYS A N 1
ATOM 1013 C CA . LYS A 1 130 ? 17.579 4.565 0.505 1.00 83.12 130 LYS A CA 1
ATOM 1014 C C . LYS A 1 130 ? 16.621 3.787 -0.401 1.00 83.12 130 LYS A C 1
ATOM 1016 O O . LYS A 1 130 ? 16.582 2.567 -0.305 1.00 83.12 130 LYS A O 1
ATOM 1021 N N . ALA A 1 131 ? 15.941 4.472 -1.325 1.00 80.81 131 ALA A N 1
ATOM 1022 C CA . ALA A 1 131 ? 15.060 3.835 -2.306 1.00 80.81 131 ALA A CA 1
ATOM 1023 C C . ALA A 1 131 ? 15.805 2.813 -3.186 1.00 80.81 131 ALA A C 1
ATOM 1025 O O . ALA A 1 131 ? 15.378 1.668 -3.279 1.00 80.81 131 ALA A O 1
ATOM 1026 N N . ILE A 1 132 ? 16.955 3.187 -3.759 1.00 75.19 132 ILE A N 1
ATOM 1027 C CA . ILE A 1 132 ? 17.783 2.292 -4.586 1.00 75.19 132 ILE A CA 1
ATOM 1028 C C . ILE A 1 132 ? 18.246 1.081 -3.774 1.00 75.19 132 ILE A C 1
ATOM 1030 O O . ILE A 1 132 ? 18.062 -0.047 -4.215 1.00 75.19 132 ILE A O 1
ATOM 1034 N N . LYS A 1 133 ? 18.783 1.292 -2.565 1.00 82.19 133 LYS A N 1
ATOM 1035 C CA . LYS A 1 133 ? 19.236 0.195 -1.698 1.00 82.19 133 LYS A CA 1
ATOM 1036 C C . LYS A 1 133 ? 18.093 -0.758 -1.329 1.00 82.19 133 LYS A C 1
ATOM 1038 O O . LYS A 1 133 ? 18.287 -1.970 -1.318 1.00 82.19 133 LYS A O 1
ATOM 1043 N N . SER A 1 134 ? 16.907 -0.217 -1.039 1.00 85.00 134 SER A N 1
ATOM 1044 C CA . SER A 1 134 ? 15.704 -1.020 -0.792 1.00 85.00 134 SER A CA 1
ATOM 1045 C C . SER A 1 134 ? 15.353 -1.865 -2.010 1.00 85.00 134 SER A C 1
ATOM 1047 O O . SER A 1 134 ? 15.095 -3.054 -1.866 1.00 85.00 134 SER A O 1
ATOM 1049 N N . LEU A 1 135 ? 15.372 -1.275 -3.205 1.00 81.06 135 LEU A N 1
ATOM 1050 C CA . LEU A 1 135 ? 15.073 -2.001 -4.433 1.00 81.06 135 LEU A CA 1
ATOM 1051 C C . LEU A 1 135 ? 16.119 -3.072 -4.732 1.00 81.06 135 LEU A C 1
ATOM 1053 O O . LEU A 1 135 ? 15.761 -4.141 -5.213 1.00 81.06 135 LEU A O 1
ATOM 1057 N N . GLU A 1 136 ? 17.400 -2.813 -4.458 1.00 79.81 136 GLU A N 1
ATOM 1058 C CA . GLU A 1 136 ? 18.476 -3.785 -4.683 1.00 79.81 136 GLU A CA 1
ATOM 1059 C C . GLU A 1 136 ? 18.247 -5.022 -3.822 1.00 79.81 136 GLU A C 1
ATOM 1061 O O . GLU A 1 136 ? 18.399 -6.147 -4.297 1.00 79.81 136 GLU A O 1
ATOM 1066 N N . GLU A 1 137 ? 17.827 -4.827 -2.573 1.00 84.25 137 GLU A N 1
ATOM 1067 C CA . GLU A 1 137 ? 17.504 -5.928 -1.674 1.00 84.25 137 GLU A CA 1
ATOM 1068 C C . GLU A 1 137 ? 16.208 -6.653 -2.064 1.00 84.25 137 GLU A C 1
ATOM 1070 O O . GLU A 1 137 ? 16.189 -7.890 -2.088 1.00 84.25 137 GLU A O 1
ATOM 1075 N N . SER A 1 138 ? 15.157 -5.910 -2.432 1.00 82.88 138 SER A N 1
ATOM 1076 C CA . SER A 1 138 ? 13.908 -6.491 -2.939 1.00 82.88 138 SER A CA 1
ATOM 1077 C C . SER A 1 138 ? 14.138 -7.295 -4.219 1.00 82.88 138 SER A C 1
ATOM 1079 O O . SER A 1 138 ? 13.571 -8.369 -4.356 1.00 82.88 138 SER A O 1
ATOM 1081 N N . SER A 1 139 ? 15.017 -6.853 -5.125 1.00 77.44 139 SER A N 1
ATOM 1082 C CA . SER A 1 139 ? 15.285 -7.535 -6.405 1.00 77.44 139 SER A CA 1
ATOM 1083 C C . SER A 1 139 ? 15.912 -8.928 -6.271 1.00 77.44 139 SER A C 1
ATOM 1085 O O . SER A 1 139 ? 15.948 -9.686 -7.236 1.00 77.44 139 SER A O 1
ATOM 1087 N N . LYS A 1 140 ? 16.416 -9.275 -5.079 1.00 79.94 140 LYS A N 1
ATOM 1088 C CA . LYS A 1 140 ? 16.932 -10.617 -4.763 1.00 79.94 140 LYS A CA 1
ATOM 1089 C C . LYS A 1 140 ? 15.824 -11.587 -4.339 1.00 79.94 140 LYS A C 1
ATOM 1091 O O . LYS A 1 140 ? 16.108 -12.761 -4.130 1.00 79.94 140 LYS A O 1
ATOM 1096 N N . ASP A 1 141 ? 14.619 -11.084 -4.086 1.00 76.44 141 ASP A N 1
ATOM 1097 C CA . ASP A 1 141 ? 13.430 -11.876 -3.777 1.00 76.44 141 ASP A CA 1
ATOM 1098 C C . ASP A 1 141 ? 12.837 -12.426 -5.084 1.00 76.44 141 ASP A C 1
ATOM 1100 O O . ASP A 1 141 ? 12.708 -11.700 -6.070 1.00 76.44 141 ASP A O 1
ATOM 1104 N N . GLU A 1 142 ? 12.472 -13.707 -5.100 1.00 72.75 142 GLU A N 1
ATOM 1105 C CA . GLU A 1 142 ? 11.838 -14.345 -6.261 1.00 72.75 142 GLU A CA 1
ATOM 1106 C C . GLU A 1 142 ? 10.445 -13.770 -6.560 1.00 72.75 142 GLU A C 1
ATOM 1108 O O . GLU A 1 142 ? 9.981 -13.822 -7.698 1.00 72.75 142 GLU A O 1
ATOM 1113 N N . HIS A 1 143 ? 9.814 -13.155 -5.556 1.00 75.06 143 HIS A N 1
ATOM 1114 C CA . HIS A 1 143 ? 8.527 -12.473 -5.662 1.00 75.06 143 HIS A CA 1
ATOM 1115 C C . HIS A 1 143 ? 8.657 -10.963 -5.912 1.00 75.06 143 HIS A C 1
ATOM 1117 O O . HIS A 1 143 ? 7.684 -10.229 -5.722 1.00 75.06 143 HIS A O 1
ATOM 1123 N N . TYR A 1 144 ? 9.838 -10.477 -6.316 1.00 78.06 144 TYR A N 1
ATOM 1124 C CA . TYR A 1 144 ? 10.017 -9.080 -6.711 1.00 78.06 144 TYR A CA 1
ATOM 1125 C C . TYR A 1 144 ? 9.040 -8.689 -7.822 1.00 78.06 144 TYR A C 1
ATOM 1127 O O . TYR A 1 144 ? 8.962 -9.351 -8.861 1.00 78.06 144 TYR A O 1
ATOM 1135 N N . SER A 1 145 ? 8.347 -7.568 -7.628 1.00 75.25 145 SER A N 1
ATOM 1136 C CA . SER A 1 145 ? 7.363 -7.052 -8.578 1.00 75.25 145 SER A CA 1
ATOM 1137 C C . SER A 1 145 ? 7.454 -5.533 -8.732 1.00 75.25 145 SER A C 1
ATOM 1139 O O . SER A 1 145 ? 8.153 -4.832 -8.001 1.00 75.25 145 SER A O 1
ATOM 1141 N N . LEU A 1 146 ? 6.672 -4.983 -9.660 1.00 75.44 146 LEU A N 1
ATOM 1142 C CA . LEU A 1 146 ? 6.513 -3.532 -9.797 1.00 75.44 146 LEU A CA 1
ATOM 1143 C C . LEU A 1 146 ? 5.944 -2.866 -8.547 1.00 75.44 146 LEU A C 1
ATOM 1145 O O . LEU A 1 146 ? 6.126 -1.664 -8.382 1.00 75.44 146 LEU A O 1
ATOM 1149 N N . THR A 1 147 ? 5.281 -3.617 -7.665 1.00 81.94 147 THR A N 1
ATOM 1150 C CA . THR A 1 147 ? 4.842 -3.097 -6.369 1.00 81.94 147 THR A CA 1
ATOM 1151 C C . THR A 1 147 ? 6.032 -2.651 -5.527 1.00 81.94 147 THR A C 1
ATOM 1153 O O . THR A 1 147 ? 5.947 -1.604 -4.892 1.00 81.94 147 THR A O 1
ATOM 1156 N N . ASP A 1 148 ? 7.155 -3.378 -5.560 1.00 84.50 148 ASP A N 1
ATOM 1157 C CA . ASP A 1 148 ? 8.383 -2.980 -4.868 1.00 84.50 148 ASP A CA 1
ATOM 1158 C C . ASP A 1 148 ? 8.911 -1.655 -5.425 1.00 84.50 148 ASP A C 1
ATOM 1160 O O . ASP A 1 148 ? 9.212 -0.730 -4.672 1.00 84.50 148 ASP A O 1
ATOM 1164 N N . PHE A 1 149 ? 8.950 -1.530 -6.756 1.00 80.56 149 PHE A N 1
ATOM 1165 C CA . PHE A 1 149 ? 9.341 -0.287 -7.419 1.00 80.56 149 PHE A CA 1
ATOM 1166 C C . PHE A 1 149 ? 8.416 0.877 -7.045 1.00 80.56 149 PHE A C 1
ATOM 1168 O O . PHE A 1 149 ? 8.870 1.937 -6.609 1.00 80.56 149 PHE A O 1
ATOM 1175 N N . TRP A 1 150 ? 7.108 0.666 -7.182 1.00 82.50 150 TRP A N 1
ATOM 1176 C CA . TRP A 1 150 ? 6.070 1.629 -6.840 1.00 82.50 150 TRP A CA 1
ATOM 1177 C C . TRP A 1 150 ? 6.178 2.089 -5.381 1.00 82.50 150 TRP A C 1
ATOM 1179 O O . TRP A 1 150 ? 6.138 3.289 -5.108 1.00 82.50 150 TRP A O 1
ATOM 1189 N N . ALA A 1 151 ? 6.389 1.159 -4.449 1.00 87.69 151 ALA A N 1
ATOM 1190 C CA . ALA A 1 151 ? 6.580 1.449 -3.035 1.00 87.69 151 ALA A CA 1
ATOM 1191 C C . ALA A 1 151 ? 7.815 2.332 -2.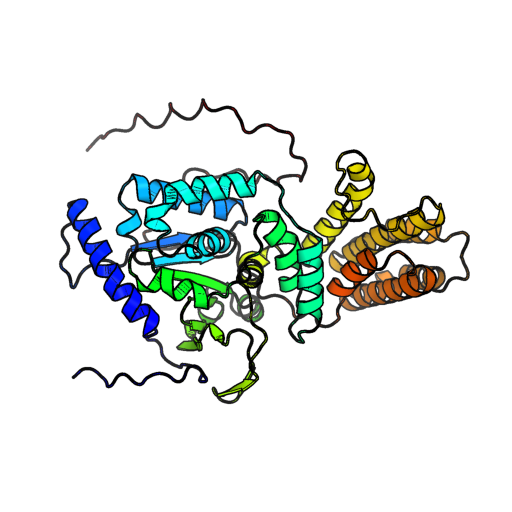789 1.00 87.69 151 ALA A C 1
ATOM 1193 O O . ALA A 1 151 ? 7.696 3.447 -2.274 1.00 87.69 151 ALA A O 1
ATOM 1194 N N . SER A 1 152 ? 9.001 1.857 -3.184 1.00 84.38 152 SER A N 1
ATOM 1195 C CA . SER A 1 152 ? 10.273 2.494 -2.826 1.00 84.38 152 SER A CA 1
ATOM 1196 C C . SER A 1 152 ? 10.533 3.801 -3.577 1.00 84.38 152 SER A C 1
ATOM 1198 O O . SER A 1 152 ? 11.213 4.678 -3.042 1.00 84.38 152 SER A O 1
ATOM 1200 N N . CYS A 1 153 ? 10.028 3.955 -4.804 1.00 76.00 153 CYS A N 1
ATOM 1201 C CA . CYS A 1 153 ? 10.275 5.151 -5.612 1.00 76.00 153 CYS A CA 1
ATOM 1202 C C . CYS A 1 153 ? 9.134 6.165 -5.559 1.00 76.00 153 CYS A C 1
ATOM 1204 O O . CYS A 1 153 ? 9.410 7.352 -5.425 1.00 76.00 153 CYS A O 1
ATOM 1206 N N . LEU A 1 154 ? 7.877 5.727 -5.655 1.00 78.56 154 LEU A N 1
ATOM 1207 C CA . LEU A 1 154 ? 6.739 6.638 -5.796 1.00 78.56 154 LEU A CA 1
ATOM 1208 C C . LEU A 1 154 ? 6.032 6.885 -4.473 1.00 78.56 154 LEU A C 1
ATOM 1210 O O . LEU A 1 154 ? 5.924 8.031 -4.047 1.00 78.56 154 LEU A O 1
ATOM 1214 N N . VAL A 1 155 ? 5.581 5.832 -3.794 1.00 86.19 155 VAL A N 1
ATOM 1215 C CA . VAL A 1 155 ? 4.848 5.987 -2.531 1.00 86.19 155 VAL A CA 1
ATOM 1216 C C . VAL A 1 155 ? 5.740 6.603 -1.460 1.00 86.19 155 VAL A C 1
ATOM 1218 O O . VAL A 1 155 ? 5.327 7.567 -0.823 1.00 86.19 155 VAL A O 1
ATOM 1221 N N . TYR A 1 156 ? 6.989 6.146 -1.329 1.00 87.81 156 TYR A N 1
ATOM 1222 C CA . TYR A 1 156 ? 7.954 6.779 -0.430 1.00 87.81 156 TYR A CA 1
ATOM 1223 C C . TYR A 1 156 ? 8.172 8.262 -0.771 1.00 87.81 156 TYR A C 1
ATOM 1225 O O . TYR A 1 156 ? 8.167 9.103 0.125 1.00 87.81 156 TYR A O 1
ATOM 1233 N N . GLN A 1 157 ? 8.315 8.619 -2.050 1.00 83.00 157 GLN A N 1
ATOM 1234 C CA . GLN A 1 157 ? 8.459 10.025 -2.429 1.00 83.00 157 GLN A CA 1
ATOM 1235 C C . GLN A 1 157 ? 7.194 10.839 -2.133 1.00 83.00 157 GLN A C 1
ATOM 1237 O O . GLN A 1 157 ? 7.296 11.988 -1.726 1.00 83.00 157 GLN A O 1
ATOM 1242 N N . ILE A 1 158 ? 5.999 10.279 -2.315 1.00 84.94 158 ILE A N 1
ATOM 1243 C CA . ILE A 1 158 ? 4.743 10.982 -2.027 1.00 84.94 158 ILE A CA 1
ATOM 1244 C C . ILE A 1 158 ? 4.580 11.198 -0.521 1.00 84.94 158 ILE A C 1
ATOM 1246 O O . ILE A 1 158 ? 4.243 12.298 -0.095 1.00 84.94 158 ILE A O 1
ATOM 1250 N N . LEU A 1 159 ? 4.816 10.157 0.279 1.00 88.62 159 LEU A N 1
ATOM 1251 C CA . LEU A 1 159 ? 4.600 10.184 1.727 1.00 88.62 159 LEU A CA 1
ATOM 1252 C C . LEU A 1 159 ? 5.773 10.789 2.500 1.00 88.62 159 LEU A C 1
ATOM 1254 O O . LEU A 1 159 ? 5.628 11.079 3.682 1.00 88.62 159 LEU A O 1
ATOM 1258 N N . GLN A 1 160 ? 6.925 10.967 1.847 1.00 85.50 160 GLN A N 1
ATOM 1259 C CA . GLN A 1 160 ? 8.165 11.487 2.436 1.00 85.50 160 GLN A CA 1
ATOM 1260 C C . GLN A 1 160 ? 8.670 10.661 3.636 1.00 85.50 160 GLN A C 1
ATOM 1262 O O . GLN A 1 160 ? 9.530 11.107 4.393 1.00 85.50 160 GLN A O 1
ATOM 1267 N N . GLN A 1 161 ? 8.175 9.428 3.786 1.00 85.56 161 GLN A N 1
ATOM 1268 C CA . GLN A 1 161 ? 8.465 8.534 4.902 1.00 85.56 161 GLN A CA 1
ATOM 1269 C C . GLN A 1 161 ? 8.666 7.103 4.404 1.00 85.56 161 GLN A C 1
ATOM 1271 O O . GLN A 1 161 ? 7.841 6.563 3.668 1.00 85.56 161 GLN A O 1
ATOM 1276 N N . PHE A 1 162 ? 9.782 6.497 4.809 1.00 87.50 162 PHE A N 1
ATOM 1277 C CA . PHE A 1 162 ? 10.107 5.105 4.510 1.00 87.50 162 PHE A CA 1
ATOM 1278 C C . PHE A 1 162 ? 10.005 4.290 5.795 1.00 87.50 162 PHE A C 1
ATOM 1280 O O . PHE A 1 162 ? 10.967 4.235 6.565 1.00 87.50 162 PHE A O 1
ATOM 1287 N N . ASP A 1 163 ? 8.826 3.719 6.026 1.00 90.38 163 ASP A N 1
ATOM 1288 C CA . ASP A 1 163 ? 8.531 2.922 7.212 1.00 90.38 163 ASP A CA 1
ATOM 1289 C C . ASP A 1 163 ? 8.991 1.467 7.026 1.00 90.38 163 ASP A C 1
ATOM 1291 O O . ASP A 1 163 ? 8.486 0.744 6.160 1.00 90.38 163 ASP A O 1
ATOM 1295 N N . GLU A 1 164 ? 9.986 1.081 7.829 1.00 91.62 164 GLU A N 1
ATOM 1296 C CA . GLU A 1 164 ? 10.616 -0.245 7.868 1.00 91.62 164 GLU A CA 1
ATOM 1297 C C . GLU A 1 164 ? 9.976 -1.180 8.908 1.00 91.62 164 GLU A C 1
ATOM 1299 O O . GLU A 1 164 ? 10.394 -2.332 9.028 1.00 91.62 164 GLU A O 1
ATOM 1304 N N . ASN A 1 165 ? 8.950 -0.733 9.633 1.00 93.81 165 ASN A N 1
ATOM 1305 C CA . ASN A 1 165 ? 8.176 -1.609 10.507 1.00 93.81 165 ASN A CA 1
ATOM 1306 C C . ASN A 1 165 ? 7.304 -2.569 9.685 1.00 93.81 165 ASN A C 1
ATOM 1308 O O . ASN A 1 165 ? 7.115 -2.404 8.475 1.00 93.81 165 ASN A O 1
ATOM 1312 N N . GLU A 1 166 ? 6.767 -3.591 10.338 1.00 94.94 166 GLU A N 1
ATOM 1313 C CA . GLU A 1 166 ? 5.821 -4.548 9.774 1.00 94.94 166 GLU A CA 1
ATOM 1314 C C . GLU A 1 166 ? 4.395 -4.209 10.228 1.00 94.94 166 GLU A C 1
ATOM 1316 O O . GLU A 1 166 ? 4.174 -3.644 11.296 1.00 94.94 166 GLU A O 1
ATOM 1321 N N . LEU A 1 167 ? 3.379 -4.627 9.467 1.00 96.88 167 LEU A N 1
ATOM 1322 C CA . LEU A 1 167 ? 1.984 -4.442 9.895 1.00 96.88 167 LEU A CA 1
ATOM 1323 C C . LEU A 1 167 ? 1.679 -5.138 11.234 1.00 96.88 167 LEU A C 1
ATOM 1325 O O . LEU A 1 167 ? 0.829 -4.677 11.993 1.00 96.88 167 LEU A O 1
ATOM 1329 N N . ALA A 1 168 ? 2.400 -6.216 11.549 1.00 95.50 168 ALA A N 1
ATOM 1330 C CA . ALA A 1 168 ? 2.303 -6.885 12.841 1.00 95.50 168 ALA A CA 1
ATOM 1331 C C . ALA A 1 168 ? 2.738 -5.990 14.020 1.00 95.50 168 ALA A C 1
ATOM 1333 O O . ALA A 1 168 ? 2.238 -6.182 15.129 1.00 95.50 168 ALA A O 1
ATOM 1334 N N . ASP A 1 169 ? 3.605 -4.996 13.792 1.00 95.81 169 ASP A N 1
ATOM 1335 C CA . ASP A 1 169 ? 4.059 -4.057 14.826 1.00 95.81 169 ASP A CA 1
ATOM 1336 C C . ASP A 1 169 ? 2.943 -3.069 15.218 1.00 95.81 169 ASP A C 1
ATOM 1338 O O . ASP A 1 169 ? 2.896 -2.586 16.347 1.00 95.81 169 ASP A O 1
ATOM 1342 N N . HIS A 1 170 ? 1.944 -2.859 14.349 1.00 96.12 170 HIS A N 1
ATOM 1343 C CA . HIS A 1 170 ? 0.756 -2.044 14.649 1.00 96.12 170 HIS A CA 1
ATOM 1344 C C . HIS A 1 170 ? -0.236 -2.732 15.609 1.00 96.12 170 HIS A C 1
ATOM 1346 O O . HIS A 1 170 ? -1.304 -2.184 15.915 1.00 96.12 170 HIS A O 1
ATOM 1352 N N . ARG A 1 171 ? 0.084 -3.938 16.101 1.00 95.06 171 ARG A N 1
ATOM 1353 C CA . ARG A 1 171 ? -0.728 -4.669 17.081 1.00 95.06 171 ARG A CA 1
ATOM 1354 C C . ARG A 1 171 ? -0.891 -3.880 18.377 1.00 95.06 171 ARG A C 1
ATOM 1356 O O . ARG A 1 171 ? -2.011 -3.761 18.865 1.00 95.06 171 ARG A O 1
ATOM 1363 N N . GLU A 1 172 ? 0.181 -3.273 18.886 1.00 92.00 172 GLU A N 1
ATOM 1364 C CA . GLU A 1 172 ? 0.128 -2.475 20.119 1.00 92.00 172 GLU A CA 1
ATOM 1365 C C . GLU A 1 172 ? -0.863 -1.309 19.988 1.00 92.00 172 GLU A C 1
ATOM 1367 O O . GLU A 1 172 ? -1.740 -1.128 20.834 1.00 92.00 172 GLU A O 1
ATOM 1372 N N . ALA A 1 173 ? -0.804 -0.577 18.872 1.00 96.25 173 ALA A N 1
ATOM 1373 C CA . ALA A 1 173 ? -1.734 0.511 18.582 1.00 96.25 173 ALA A CA 1
ATOM 1374 C C . ALA A 1 173 ? -3.198 0.046 18.463 1.00 96.25 173 ALA A C 1
ATOM 1376 O O . ALA A 1 173 ? -4.115 0.852 18.626 1.00 96.25 173 ALA A O 1
ATOM 1377 N N . SER A 1 174 ? -3.432 -1.240 18.196 1.00 95.31 174 SER A N 1
ATOM 1378 C CA . SER A 1 174 ? -4.761 -1.802 17.929 1.00 95.31 174 SER A CA 1
ATOM 1379 C C . SER A 1 174 ? -5.373 -2.502 19.148 1.00 95.31 174 SER A C 1
ATOM 1381 O O . SER A 1 174 ? -6.582 -2.450 19.348 1.00 95.31 174 SER A O 1
ATOM 1383 N N . GLU A 1 175 ? -4.558 -3.123 20.004 1.00 94.44 175 GLU A N 1
ATOM 1384 C CA . GLU A 1 175 ? -5.013 -3.932 21.145 1.00 94.44 175 GLU A CA 1
ATOM 1385 C C . GLU A 1 175 ? -5.300 -3.126 22.424 1.00 94.44 175 GLU A C 1
ATOM 1387 O O . GLU A 1 175 ? -5.815 -3.678 23.401 1.00 94.44 175 GLU A O 1
ATOM 1392 N N . THR A 1 176 ? -4.959 -1.837 22.475 1.00 92.31 176 THR A N 1
ATOM 1393 C CA . THR A 1 176 ? -5.193 -0.992 23.664 1.00 92.31 176 THR A CA 1
ATOM 1394 C C . THR A 1 176 ? -6.647 -0.539 23.801 1.00 92.31 176 THR A C 1
ATOM 1396 O O . THR A 1 176 ? -7.051 -0.113 24.880 1.00 92.31 176 THR A O 1
ATOM 1399 N N . GLY A 1 177 ? -7.434 -0.591 22.719 1.00 94.56 177 GLY A N 1
ATOM 1400 C CA . GLY A 1 177 ? -8.764 0.022 22.636 1.00 94.56 177 GLY A CA 1
ATOM 1401 C C . GLY A 1 177 ? -8.739 1.556 22.541 1.00 94.56 177 GLY A C 1
ATOM 1402 O O . GLY A 1 177 ? -9.792 2.181 22.377 1.00 94.56 177 GLY A O 1
ATOM 1403 N N . ILE A 1 178 ? -7.554 2.184 22.609 1.00 96.81 178 ILE A N 1
ATOM 1404 C CA . ILE A 1 178 ? -7.396 3.641 22.504 1.00 96.81 178 ILE A CA 1
ATOM 1405 C C . ILE A 1 178 ? -7.783 4.119 21.113 1.00 96.81 178 ILE A C 1
ATOM 1407 O O . ILE A 1 178 ? -8.493 5.120 21.015 1.00 96.81 178 ILE A O 1
ATOM 1411 N N . ASN A 1 179 ? -7.369 3.382 20.084 1.00 98.38 179 ASN A N 1
ATOM 1412 C CA . ASN A 1 179 ? -7.645 3.655 18.680 1.00 98.38 179 ASN A CA 1
ATOM 1413 C C . ASN A 1 179 ? -8.745 2.716 18.145 1.00 98.38 179 ASN A C 1
ATOM 1415 O O . ASN A 1 179 ? -8.937 1.631 18.701 1.00 98.38 179 ASN A O 1
ATOM 1419 N N . PRO A 1 180 ? -9.466 3.092 17.072 1.00 98.50 180 PRO A N 1
ATOM 1420 C CA . PRO A 1 180 ? -10.275 2.149 16.298 1.00 98.50 180 PRO A CA 1
ATOM 1421 C C . PRO A 1 180 ? -9.446 0.948 15.816 1.00 98.50 180 PRO A C 1
ATOM 1423 O O . PRO A 1 180 ? -8.234 1.066 15.637 1.00 98.50 180 PRO A O 1
ATOM 1426 N N . TYR A 1 181 ? -10.078 -0.192 15.553 1.00 98.62 181 TYR A N 1
ATOM 1427 C CA . TYR A 1 181 ? -9.393 -1.344 14.969 1.00 98.62 181 TYR A CA 1
ATOM 1428 C C . TYR A 1 181 ? -9.167 -1.137 13.457 1.00 98.62 181 TYR A C 1
ATOM 1430 O O . TYR A 1 181 ? -10.134 -0.816 12.755 1.00 98.62 181 TYR A O 1
ATOM 1438 N N . PRO A 1 182 ? -7.929 -1.269 12.938 1.00 98.44 182 PRO A N 1
ATOM 1439 C CA . PRO A 1 182 ? -7.637 -1.003 11.534 1.00 98.44 182 PRO A CA 1
ATOM 1440 C C . PRO A 1 182 ? -7.891 -2.220 10.640 1.00 98.44 182 PRO A C 1
ATOM 1442 O O . PRO A 1 182 ? -7.389 -3.310 10.916 1.00 98.44 182 PRO A O 1
ATOM 1445 N N . ILE A 1 183 ? -8.573 -2.000 9.514 1.00 98.38 183 ILE A N 1
ATOM 1446 C CA . ILE A 1 183 ? -8.713 -2.989 8.436 1.00 98.38 183 ILE A CA 1
ATOM 1447 C C . ILE A 1 183 ? -8.256 -2.365 7.117 1.00 98.38 183 ILE A C 1
ATOM 1449 O O . ILE A 1 183 ? -8.812 -1.374 6.642 1.00 98.38 183 ILE A O 1
ATOM 1453 N N . TYR A 1 184 ? -7.242 -2.950 6.498 1.00 98.12 184 TYR A N 1
ATOM 1454 C CA . TYR A 1 184 ? -6.766 -2.546 5.180 1.00 98.12 184 TYR A CA 1
ATOM 1455 C C . TYR A 1 184 ? -7.226 -3.581 4.160 1.00 98.12 184 TYR A C 1
ATOM 1457 O O . TYR A 1 184 ? -7.335 -4.760 4.487 1.00 98.12 184 TYR A O 1
ATOM 1465 N N . ALA A 1 185 ? -7.470 -3.169 2.921 1.00 93.38 185 ALA A N 1
ATOM 1466 C CA . ALA A 1 185 ? -7.823 -4.118 1.874 1.00 93.38 185 ALA A CA 1
ATOM 1467 C C . ALA A 1 185 ? -7.108 -3.831 0.551 1.00 93.38 185 ALA A C 1
ATOM 1469 O O . ALA A 1 185 ? -6.858 -2.678 0.180 1.00 93.38 185 ALA A O 1
ATOM 1470 N N . ALA A 1 186 ? -6.798 -4.913 -0.158 1.00 90.75 186 ALA A N 1
ATOM 1471 C CA . ALA A 1 186 ? -6.417 -4.927 -1.565 1.00 90.75 186 ALA A CA 1
ATOM 1472 C C . ALA A 1 186 ? -7.375 -5.850 -2.325 1.00 90.75 186 ALA A C 1
ATOM 1474 O O . ALA A 1 186 ? -8.177 -6.556 -1.708 1.00 90.75 186 ALA A O 1
ATOM 1475 N N . VAL A 1 187 ? -7.292 -5.858 -3.656 1.00 84.88 187 VAL A N 1
ATOM 1476 C CA . VAL A 1 187 ? -8.010 -6.865 -4.438 1.00 84.88 187 VAL A CA 1
ATOM 1477 C C . VAL A 1 187 ? -7.073 -7.716 -5.268 1.00 84.88 187 VAL A C 1
ATOM 1479 O O . VAL A 1 187 ? -6.051 -7.251 -5.773 1.00 84.88 187 VAL A O 1
ATOM 1482 N N . ASP A 1 188 ? -7.460 -8.975 -5.390 1.00 82.81 188 ASP A N 1
ATOM 1483 C CA . ASP A 1 188 ? -6.859 -9.948 -6.278 1.00 82.81 188 ASP A CA 1
ATOM 1484 C C . ASP A 1 188 ? -7.218 -9.594 -7.726 1.00 82.81 188 ASP A C 1
ATOM 1486 O O . ASP A 1 188 ? -8.393 -9.471 -8.080 1.00 82.81 188 ASP A O 1
ATOM 1490 N N . LYS A 1 189 ? -6.202 -9.388 -8.568 1.00 77.06 189 LYS A N 1
ATOM 1491 C CA . LYS A 1 189 ? -6.409 -8.945 -9.950 1.00 77.06 189 LYS A CA 1
ATOM 1492 C C . LYS A 1 189 ? -7.034 -10.030 -10.820 1.00 77.06 189 LYS A C 1
ATOM 1494 O O . LYS A 1 189 ? -7.837 -9.699 -11.690 1.00 77.06 189 LYS A O 1
ATOM 1499 N N . GLU A 1 190 ? -6.667 -11.290 -10.622 1.00 75.06 190 GLU A N 1
ATOM 1500 C CA . GLU A 1 190 ? -7.218 -12.390 -11.415 1.00 75.06 190 GLU A CA 1
ATOM 1501 C C . GLU A 1 190 ? -8.705 -12.528 -11.106 1.00 75.06 190 GLU A C 1
ATOM 1503 O O . GLU A 1 190 ? -9.536 -12.460 -12.012 1.00 75.06 190 GLU A O 1
ATOM 1508 N N . LYS A 1 191 ? -9.054 -12.549 -9.814 1.00 78.00 191 LYS A N 1
ATOM 1509 C CA . LYS A 1 191 ? -10.455 -12.604 -9.378 1.00 78.00 191 LYS A CA 1
ATOM 1510 C C . LYS A 1 191 ? -11.246 -11.363 -9.767 1.00 78.00 191 LYS A C 1
ATOM 1512 O O . LYS A 1 191 ? -12.402 -11.480 -10.166 1.00 78.00 191 LYS A O 1
ATOM 1517 N N . LEU A 1 192 ? -10.628 -10.183 -9.742 1.00 78.56 192 LEU A N 1
ATOM 1518 C CA . LEU A 1 192 ? -11.258 -8.962 -10.236 1.00 78.56 192 LEU A CA 1
ATOM 1519 C C . LEU A 1 192 ? -11.625 -9.064 -11.724 1.00 78.56 192 LEU A C 1
ATOM 1521 O O . LEU A 1 192 ? -12.697 -8.598 -12.109 1.00 78.56 192 LEU A O 1
ATOM 1525 N N . ASN A 1 193 ? -10.750 -9.639 -12.549 1.00 75.44 193 ASN A N 1
ATOM 1526 C CA . ASN A 1 193 ? -10.984 -9.777 -13.987 1.00 75.44 193 ASN A CA 1
ATOM 1527 C C . ASN A 1 193 ? -12.033 -10.852 -14.306 1.00 75.44 193 ASN A C 1
ATOM 1529 O O . ASN A 1 193 ? -12.815 -10.669 -15.237 1.00 75.44 193 ASN A O 1
ATOM 1533 N N . GLU A 1 194 ? -12.037 -11.954 -13.554 1.00 83.88 194 GLU A N 1
ATOM 1534 C CA . GLU A 1 194 ? -12.953 -13.084 -13.747 1.00 83.88 194 GLU A CA 1
ATOM 1535 C C . GLU A 1 194 ? -14.363 -12.797 -13.209 1.00 83.88 194 GLU A C 1
ATOM 1537 O O . GLU A 1 194 ? -15.350 -13.005 -13.911 1.00 83.88 194 GLU A O 1
ATOM 1542 N N . GLU A 1 195 ? -14.459 -12.293 -11.977 1.00 83.12 195 GLU A N 1
ATOM 1543 C CA . GLU A 1 195 ? -15.702 -12.261 -11.187 1.00 83.12 195 GLU A CA 1
ATOM 1544 C C . GLU A 1 195 ? -16.151 -10.830 -10.823 1.00 83.12 195 GLU A C 1
ATOM 1546 O O . GLU A 1 195 ? -17.277 -10.591 -10.374 1.00 83.12 195 GLU A O 1
ATOM 1551 N N . GLY A 1 196 ? -15.282 -9.834 -11.023 1.00 78.12 196 GLY A N 1
ATOM 1552 C CA . GLY A 1 196 ? -15.558 -8.434 -10.716 1.00 78.12 196 GLY A CA 1
ATOM 1553 C C . GLY A 1 196 ? -15.391 -8.059 -9.238 1.00 78.12 196 GLY A C 1
ATOM 1554 O O . GLY A 1 196 ? -15.218 -8.882 -8.341 1.00 78.12 196 GLY A O 1
ATOM 1555 N N . GLY A 1 197 ? -15.460 -6.753 -8.957 1.00 74.88 197 GLY A N 1
ATOM 1556 C CA . GLY A 1 197 ? -15.209 -6.205 -7.613 1.00 74.88 197 GLY A CA 1
ATOM 1557 C C . GLY A 1 197 ? -16.306 -6.486 -6.579 1.00 74.88 197 GLY A C 1
ATOM 1558 O O . GLY A 1 197 ? -16.091 -6.272 -5.389 1.00 74.88 197 GLY A O 1
ATOM 1559 N N . ASN A 1 198 ? -17.477 -6.951 -7.023 1.00 81.44 198 ASN A N 1
ATOM 1560 C CA . ASN A 1 198 ? -18.586 -7.324 -6.140 1.00 81.44 198 ASN A CA 1
ATOM 1561 C C . ASN A 1 198 ? -18.477 -8.761 -5.631 1.00 81.44 198 ASN A C 1
ATOM 1563 O O . ASN A 1 198 ? -19.205 -9.126 -4.709 1.00 81.44 198 ASN A O 1
ATOM 1567 N N . PHE A 1 199 ? -17.609 -9.576 -6.232 1.00 82.38 199 PHE A N 1
ATOM 1568 C CA . PHE A 1 199 ? -17.388 -10.935 -5.778 1.00 82.38 199 PHE A CA 1
ATOM 1569 C C . PHE A 1 199 ? -16.595 -10.910 -4.463 1.00 82.38 199 PHE A C 1
ATOM 1571 O O . PHE A 1 199 ? -15.501 -10.344 -4.426 1.00 82.38 199 PHE A O 1
ATOM 1578 N N . PRO A 1 200 ? -17.108 -11.500 -3.368 1.00 80.50 200 PRO A N 1
ATOM 1579 C CA . PRO A 1 200 ? -16.425 -11.458 -2.076 1.00 80.50 200 PRO A CA 1
ATOM 1580 C C . PRO A 1 200 ? -14.994 -12.015 -2.118 1.00 80.50 200 PRO A C 1
ATOM 1582 O O . PRO A 1 200 ? -14.116 -11.480 -1.448 1.00 80.50 200 PRO A O 1
ATOM 1585 N N . GLY A 1 201 ? -14.734 -13.042 -2.938 1.00 82.69 201 GLY A N 1
ATOM 1586 C CA . GLY A 1 201 ? -13.399 -13.635 -3.096 1.00 82.69 201 GLY A CA 1
ATOM 1587 C C . GLY A 1 201 ? -12.392 -12.764 -3.851 1.00 82.69 201 GLY A C 1
ATOM 1588 O O . GLY A 1 201 ? -11.225 -13.128 -3.933 1.00 82.69 201 GLY A O 1
ATOM 1589 N N . THR A 1 202 ? -12.814 -11.613 -4.377 1.00 84.94 202 THR A N 1
ATOM 1590 C CA . THR A 1 202 ? -11.921 -10.617 -4.982 1.00 84.94 202 THR A CA 1
ATOM 1591 C C . THR A 1 202 ? -11.129 -9.850 -3.923 1.00 84.94 202 THR A C 1
ATOM 1593 O O . THR A 1 202 ? -10.053 -9.334 -4.215 1.00 84.94 202 THR A O 1
ATOM 1596 N N . TRP A 1 203 ? -11.633 -9.758 -2.691 1.00 88.25 203 TRP A N 1
ATOM 1597 C CA . TRP A 1 203 ? -11.043 -8.925 -1.647 1.00 88.25 203 TRP A CA 1
ATOM 1598 C C . TRP A 1 203 ? -10.080 -9.709 -0.762 1.00 88.25 203 TRP A C 1
ATOM 1600 O O . TRP A 1 203 ? -10.411 -10.779 -0.252 1.00 88.25 203 TRP A O 1
ATOM 1610 N N . PHE A 1 204 ? -8.904 -9.122 -0.552 1.00 92.94 204 PHE A N 1
ATOM 1611 C CA . PHE A 1 204 ? -7.898 -9.609 0.377 1.00 92.94 204 PHE A CA 1
ATOM 1612 C C . PHE A 1 204 ? -7.760 -8.614 1.528 1.00 92.94 204 PHE A C 1
ATOM 1614 O O . PHE A 1 204 ? -7.462 -7.431 1.324 1.00 92.94 204 PHE A O 1
ATOM 1621 N N . GLU A 1 205 ? -8.008 -9.100 2.733 1.00 96.12 205 GLU A N 1
ATOM 1622 C CA . GLU A 1 205 ? -8.051 -8.318 3.957 1.00 96.12 205 GLU A CA 1
ATOM 1623 C C . GLU A 1 205 ? -6.703 -8.362 4.677 1.00 96.12 205 GLU A C 1
ATOM 1625 O O . GLU A 1 205 ? -6.016 -9.385 4.693 1.00 96.12 205 GLU A O 1
ATOM 1630 N N . PHE A 1 206 ? -6.329 -7.241 5.292 1.00 97.94 206 PHE A N 1
ATOM 1631 C CA . PHE A 1 206 ? -5.147 -7.137 6.128 1.00 97.94 206 PHE A CA 1
ATOM 1632 C C . PHE A 1 206 ? -5.481 -6.470 7.454 1.00 97.94 206 PHE A C 1
ATOM 1634 O O . PHE A 1 206 ? -6.041 -5.372 7.502 1.00 97.94 206 PHE A O 1
ATOM 1641 N N . THR A 1 207 ? -5.016 -7.085 8.531 1.00 98.00 207 THR A N 1
ATOM 1642 C CA . THR A 1 207 ? -5.036 -6.524 9.879 1.00 98.00 207 THR A CA 1
ATOM 1643 C C . THR A 1 207 ? -3.656 -6.705 10.528 1.00 98.00 207 THR A C 1
ATOM 1645 O O . THR A 1 207 ? -2.802 -7.424 9.998 1.00 98.00 207 THR A O 1
ATOM 1648 N N . PRO A 1 208 ? -3.391 -6.100 11.696 1.00 97.38 208 PRO A N 1
ATOM 1649 C CA . PRO A 1 208 ? -2.174 -6.381 12.466 1.00 97.38 208 PRO A CA 1
ATOM 1650 C C . PRO A 1 208 ? -2.063 -7.824 12.991 1.00 97.38 208 PRO A C 1
ATOM 1652 O O . PRO A 1 208 ? -1.005 -8.229 13.478 1.00 97.38 208 PRO A O 1
ATOM 1655 N N . HIS A 1 209 ? -3.146 -8.603 12.927 1.00 97.06 209 HIS A N 1
ATOM 1656 C CA . HIS A 1 209 ? -3.207 -9.960 13.468 1.00 97.06 209 HIS A CA 1
ATOM 1657 C C . HIS A 1 209 ? -3.122 -11.014 12.375 1.00 97.06 209 HIS A C 1
ATOM 1659 O O . HIS A 1 209 ? -2.290 -11.918 12.458 1.00 97.06 209 HIS A O 1
ATOM 1665 N N . GLU A 1 210 ? -3.955 -10.868 11.353 1.00 96.50 210 GLU A N 1
ATOM 1666 C CA . GLU A 1 210 ? -4.045 -11.805 10.247 1.00 96.50 210 GLU A CA 1
ATOM 1667 C C . GLU A 1 210 ? -4.326 -11.121 8.910 1.00 96.50 210 GLU A C 1
ATOM 1669 O O . GLU A 1 210 ? -4.785 -9.975 8.844 1.00 96.50 210 GLU A O 1
ATOM 1674 N N . VAL A 1 211 ? -4.033 -11.854 7.842 1.00 96.19 211 VAL A N 1
ATOM 1675 C CA . VAL A 1 211 ? -4.259 -11.455 6.454 1.00 96.19 211 VAL A CA 1
ATOM 1676 C C . VAL A 1 211 ? -4.860 -12.627 5.682 1.00 96.19 211 VAL A C 1
ATOM 1678 O O . VAL A 1 211 ? -4.505 -13.779 5.953 1.00 96.19 211 VAL A O 1
ATOM 1681 N N . GLY A 1 212 ? -5.758 -12.375 4.732 1.00 94.44 212 GLY A N 1
ATOM 1682 C CA . GLY A 1 212 ? -6.410 -13.471 4.017 1.00 94.44 212 GLY A CA 1
ATOM 1683 C C . GLY A 1 212 ? -7.636 -13.101 3.193 1.00 94.44 212 GLY A C 1
ATOM 1684 O O . GLY A 1 212 ? -7.955 -11.929 2.999 1.00 94.44 212 GLY A O 1
ATOM 1685 N N . TYR A 1 213 ? -8.330 -14.133 2.712 1.00 91.31 213 TYR A N 1
ATOM 1686 C CA . TYR A 1 213 ? -9.576 -14.000 1.960 1.00 91.31 213 TYR A CA 1
ATOM 1687 C C . TYR A 1 213 ? -10.765 -14.258 2.879 1.00 91.31 213 TYR A C 1
ATOM 1689 O O . TYR A 1 213 ? -11.091 -15.409 3.189 1.00 91.31 213 TYR A O 1
ATOM 1697 N N . THR A 1 214 ? -11.472 -13.189 3.238 1.00 88.00 214 THR A N 1
ATOM 1698 C CA . THR A 1 214 ? -12.665 -13.248 4.093 1.00 88.00 214 THR A CA 1
ATOM 1699 C C . THR A 1 214 ? -13.734 -14.175 3.515 1.00 88.00 214 THR A C 1
ATOM 1701 O O . THR A 1 214 ? -14.336 -14.952 4.244 1.00 88.00 214 THR A O 1
ATOM 1704 N N . ALA A 1 215 ? -13.916 -14.181 2.191 1.00 88.56 215 ALA A N 1
ATOM 1705 C CA . ALA A 1 215 ? -14.893 -15.043 1.518 1.00 88.56 215 ALA A CA 1
ATOM 1706 C C . ALA A 1 215 ? -14.579 -16.546 1.579 1.00 88.56 215 ALA A C 1
ATOM 1708 O O . ALA A 1 215 ? -15.473 -17.360 1.365 1.00 88.56 215 ALA A O 1
ATOM 1709 N N . LEU A 1 216 ? -13.318 -16.907 1.822 1.00 88.88 216 LEU A N 1
ATOM 1710 C CA . LEU A 1 216 ? -12.884 -18.295 1.975 1.00 88.88 216 LEU A CA 1
ATOM 1711 C C . LEU A 1 216 ? -12.734 -18.686 3.452 1.00 88.88 216 LEU A C 1
ATOM 1713 O O . LEU A 1 216 ? -12.369 -19.825 3.739 1.00 88.88 216 LEU A O 1
ATOM 1717 N N . GLY A 1 217 ? -12.927 -17.738 4.379 1.00 91.69 217 GLY A N 1
ATOM 1718 C CA . GLY A 1 217 ? -12.579 -17.905 5.789 1.00 91.69 217 GLY A CA 1
ATOM 1719 C C . GLY A 1 217 ? -11.098 -18.242 5.998 1.00 91.69 217 GLY A C 1
ATOM 1720 O O . GLY A 1 217 ? -10.752 -18.829 7.021 1.00 91.69 217 GLY A O 1
ATOM 1721 N N . ALA A 1 218 ? -10.235 -17.937 5.021 1.00 93.56 218 ALA A N 1
ATOM 1722 C CA . ALA A 1 218 ? -8.867 -18.439 4.944 1.00 93.56 218 ALA A CA 1
ATOM 1723 C C . ALA A 1 218 ? -7.857 -17.338 5.267 1.00 93.56 218 ALA A C 1
ATOM 1725 O O . ALA A 1 218 ? -7.682 -16.409 4.475 1.00 93.56 218 ALA A O 1
ATOM 1726 N N . PHE A 1 219 ? -7.179 -17.465 6.408 1.00 95.38 219 PHE A N 1
ATOM 1727 C CA . PHE A 1 219 ? -6.273 -16.448 6.941 1.00 95.38 219 PHE A CA 1
ATOM 1728 C C . PHE A 1 219 ? -4.949 -17.040 7.419 1.00 95.38 219 PHE A C 1
ATOM 1730 O O . PHE A 1 219 ? -4.880 -18.184 7.857 1.00 95.38 219 PHE A O 1
ATOM 1737 N N . VAL A 1 220 ? -3.890 -16.240 7.382 1.00 95.12 220 VAL A N 1
ATOM 1738 C CA . VAL A 1 220 ? -2.598 -16.543 8.012 1.00 95.12 220 VAL A CA 1
ATOM 1739 C C . VAL A 1 220 ? -2.203 -15.400 8.935 1.00 95.12 220 VAL A C 1
ATOM 1741 O O . VAL A 1 220 ? -2.634 -14.263 8.743 1.00 95.12 220 VAL A O 1
ATOM 1744 N N . SER A 1 221 ? -1.343 -15.678 9.916 1.00 95.50 221 SER A N 1
ATOM 1745 C CA . SER A 1 221 ? -0.747 -14.626 10.746 1.00 95.50 221 SER A CA 1
ATOM 1746 C C . SER A 1 221 ? -0.072 -13.574 9.860 1.00 95.50 221 SER A C 1
ATOM 1748 O O . SER A 1 221 ? 0.679 -13.921 8.945 1.00 95.50 221 SER A O 1
ATOM 1750 N N . THR A 1 222 ? -0.279 -12.284 10.143 1.00 95.25 222 THR A N 1
ATOM 1751 C CA . THR A 1 222 ? 0.292 -11.178 9.344 1.00 95.25 222 THR A CA 1
ATOM 1752 C C . THR A 1 222 ? 1.816 -11.268 9.221 1.00 95.25 222 THR A C 1
ATOM 1754 O O . THR A 1 222 ? 2.381 -10.896 8.196 1.00 95.25 222 THR A O 1
ATOM 1757 N N . LYS A 1 223 ? 2.486 -11.847 10.226 1.00 93.62 223 LYS A N 1
ATOM 1758 C CA . LYS A 1 223 ? 3.938 -12.111 10.243 1.00 93.62 223 LYS A CA 1
ATOM 1759 C C . LYS A 1 223 ? 4.408 -13.076 9.149 1.00 93.62 223 LYS A C 1
ATOM 1761 O O . LYS A 1 223 ? 5.599 -13.140 8.857 1.00 93.62 223 LYS A O 1
ATOM 1766 N N . HIS A 1 224 ? 3.498 -13.870 8.594 1.00 92.94 224 HIS A N 1
ATOM 1767 C CA . HIS A 1 224 ? 3.779 -14.844 7.543 1.00 92.94 224 HIS A CA 1
ATOM 1768 C C . HIS A 1 224 ? 3.291 -14.394 6.170 1.00 92.94 224 HIS A C 1
ATOM 1770 O O . HIS A 1 224 ? 3.418 -15.152 5.207 1.00 92.94 224 HIS A O 1
ATOM 1776 N N . PHE A 1 225 ? 2.793 -13.163 6.041 1.00 91.62 225 PHE A N 1
ATOM 1777 C CA . PHE A 1 225 ? 2.464 -12.605 4.738 1.00 91.62 225 PHE A CA 1
ATOM 1778 C C . PHE A 1 225 ? 3.682 -12.645 3.798 1.00 91.62 225 PHE A C 1
ATOM 1780 O O . PHE A 1 225 ? 4.773 -12.203 4.157 1.00 91.62 225 PHE A O 1
ATOM 1787 N N . GLY A 1 226 ? 3.495 -13.201 2.597 1.00 87.56 226 GLY A N 1
ATOM 1788 C CA . GLY A 1 226 ? 4.571 -13.427 1.623 1.00 87.56 226 GLY A CA 1
ATOM 1789 C C . GLY A 1 226 ? 5.403 -14.697 1.848 1.00 87.56 226 GLY A C 1
ATOM 1790 O O . GLY A 1 226 ? 6.431 -14.856 1.199 1.00 87.56 226 GLY A O 1
ATOM 1791 N N . SER A 1 227 ? 4.996 -15.583 2.764 1.00 90.25 227 SER A N 1
ATOM 1792 C CA . SER A 1 227 ? 5.611 -16.906 2.959 1.00 90.25 227 SER A CA 1
ATOM 1793 C C . SER A 1 227 ? 4.955 -17.984 2.095 1.00 90.25 227 SER A C 1
ATOM 1795 O O . SER A 1 227 ? 3.811 -17.842 1.668 1.00 90.25 227 SER A O 1
ATOM 1797 N N . GLU A 1 228 ? 5.660 -19.096 1.888 1.00 89.50 228 GLU A N 1
ATOM 1798 C CA . GLU A 1 228 ? 5.135 -20.261 1.175 1.00 89.50 228 GLU A CA 1
ATOM 1799 C C . GLU A 1 228 ? 4.420 -21.211 2.138 1.00 89.50 228 GLU A C 1
ATOM 1801 O O . GLU A 1 228 ? 4.967 -21.587 3.184 1.00 89.50 228 GLU A O 1
ATOM 1806 N N . PHE A 1 229 ? 3.228 -21.654 1.742 1.00 89.88 229 PHE A N 1
ATOM 1807 C CA . PHE A 1 229 ? 2.431 -22.634 2.470 1.00 89.88 229 PHE A CA 1
ATOM 1808 C C . PHE A 1 229 ? 2.151 -23.868 1.604 1.00 89.88 229 PHE A C 1
ATOM 1810 O O . PHE A 1 229 ? 1.935 -23.762 0.400 1.00 89.88 229 PHE A O 1
ATOM 1817 N N . GLU A 1 230 ? 2.124 -25.046 2.223 1.00 90.31 230 GLU A N 1
ATOM 1818 C CA . GLU A 1 230 ? 1.806 -26.326 1.586 1.00 90.31 230 GLU A CA 1
ATOM 1819 C C . GLU A 1 230 ? 0.860 -27.120 2.491 1.00 90.31 230 GLU A C 1
ATOM 1821 O O . GLU A 1 230 ? 1.161 -27.361 3.658 1.00 90.31 230 GLU A O 1
ATOM 1826 N N . ASN A 1 231 ? -0.309 -27.507 1.969 1.00 89.12 231 ASN A N 1
ATOM 1827 C CA . ASN A 1 231 ? -1.363 -28.199 2.729 1.00 89.12 231 ASN A CA 1
ATOM 1828 C C . ASN A 1 231 ? -1.775 -27.462 4.021 1.00 89.12 231 ASN A C 1
ATOM 1830 O O . ASN A 1 231 ? -1.939 -28.076 5.073 1.00 89.12 231 ASN A O 1
ATOM 1834 N N . GLY A 1 232 ? -1.871 -26.128 3.962 1.00 88.62 232 GLY A N 1
ATOM 1835 C CA . GLY A 1 232 ? -2.151 -25.269 5.123 1.00 88.62 232 GLY A CA 1
ATOM 1836 C C . GLY A 1 232 ? -0.966 -25.088 6.085 1.00 88.62 232 GLY A C 1
ATOM 1837 O O . GLY A 1 232 ? -1.059 -24.307 7.022 1.00 88.62 232 GLY A O 1
ATOM 1838 N N . LYS A 1 233 ? 0.133 -25.806 5.836 1.00 92.88 233 LYS A N 1
ATOM 1839 C CA . LYS A 1 233 ? 1.458 -25.800 6.471 1.00 92.88 233 LYS A CA 1
ATOM 1840 C C . LYS A 1 233 ? 2.362 -24.635 6.113 1.00 92.88 233 LYS A C 1
ATOM 1842 O O . LYS A 1 233 ? 2.678 -24.555 4.933 1.00 92.88 233 LYS A O 1
ATOM 1847 N N . LEU A 1 234 ? 2.888 -23.820 7.029 1.00 91.31 234 LEU A N 1
ATOM 1848 C CA . LEU A 1 234 ? 4.032 -22.960 6.691 1.00 91.31 234 LEU A CA 1
ATOM 1849 C C . LEU A 1 234 ? 5.219 -23.836 6.256 1.00 91.31 234 LEU A C 1
ATOM 1851 O O . LEU A 1 234 ? 5.755 -24.612 7.047 1.00 91.31 234 LEU A O 1
ATOM 1855 N N . LYS A 1 235 ? 5.642 -23.692 4.999 1.00 91.81 235 LYS A N 1
ATOM 1856 C CA . LYS A 1 235 ? 6.739 -24.462 4.400 1.00 91.81 235 LYS A CA 1
ATOM 1857 C C . LYS A 1 235 ? 8.054 -23.701 4.461 1.00 91.81 235 LYS A C 1
ATOM 1859 O O . LYS A 1 235 ? 9.071 -24.230 4.904 1.00 91.81 235 LYS A O 1
ATOM 1864 N N . LYS A 1 236 ? 8.035 -22.447 4.011 1.00 90.19 236 LYS A N 1
ATOM 1865 C CA . LYS A 1 236 ? 9.211 -21.578 3.943 1.00 90.19 236 LYS A CA 1
ATOM 1866 C C . LYS A 1 236 ? 8.802 -20.159 4.291 1.00 90.19 236 LYS A C 1
ATOM 1868 O O . LYS A 1 236 ? 7.871 -19.607 3.713 1.00 90.19 236 LYS A O 1
ATOM 1873 N N . ARG A 1 237 ? 9.517 -19.567 5.247 1.00 89.81 237 ARG A N 1
ATOM 1874 C CA . ARG A 1 237 ? 9.308 -18.172 5.641 1.00 89.81 237 ARG A CA 1
ATOM 1875 C C . ARG A 1 237 ? 9.782 -17.250 4.526 1.00 89.81 237 ARG A C 1
ATOM 1877 O O . ARG A 1 237 ? 10.926 -17.352 4.086 1.00 89.81 237 ARG A O 1
ATOM 1884 N N . GLY A 1 238 ? 8.894 -16.361 4.101 1.00 83.38 238 GLY A N 1
ATOM 1885 C CA . GLY A 1 238 ? 9.204 -15.301 3.155 1.00 83.38 238 GLY A CA 1
ATOM 1886 C C . GLY A 1 238 ? 10.054 -14.202 3.786 1.00 83.38 238 GLY A C 1
ATOM 1887 O O . GLY A 1 238 ? 10.238 -14.143 5.008 1.00 83.38 238 GLY A O 1
ATOM 1888 N N . LYS A 1 239 ? 10.566 -13.300 2.944 1.00 85.56 239 LYS A N 1
ATOM 1889 C CA . LYS A 1 239 ? 11.168 -12.057 3.432 1.00 85.56 239 LYS A CA 1
ATOM 1890 C C . LYS A 1 239 ? 10.091 -11.181 4.068 1.00 85.56 239 LYS A C 1
ATOM 1892 O O . LYS A 1 239 ? 8.970 -11.093 3.568 1.00 85.56 239 LYS A O 1
ATOM 1897 N N . LYS A 1 240 ? 10.469 -10.487 5.142 1.00 86.56 240 LYS A N 1
ATOM 1898 C CA . LYS A 1 240 ? 9.616 -9.502 5.812 1.00 86.56 240 LYS A CA 1
ATOM 1899 C C . LYS A 1 240 ? 9.151 -8.438 4.821 1.00 86.56 240 LYS A C 1
ATOM 1901 O O . LYS A 1 240 ? 9.948 -7.948 4.019 1.00 86.56 240 LYS A O 1
ATOM 1906 N N . LYS A 1 241 ? 7.873 -8.071 4.896 1.00 88.38 241 LYS A N 1
ATOM 1907 C CA . LYS A 1 241 ? 7.285 -7.013 4.070 1.00 88.38 241 LYS A CA 1
ATOM 1908 C C . LYS A 1 241 ? 7.011 -5.792 4.944 1.00 88.38 241 LYS A C 1
ATOM 1910 O O . LYS A 1 241 ? 6.144 -5.818 5.814 1.00 88.38 241 LYS A O 1
ATOM 1915 N N . HIS A 1 242 ? 7.781 -4.734 4.705 1.00 93.19 242 HIS A N 1
ATOM 1916 C CA . HIS A 1 242 ? 7.675 -3.473 5.437 1.00 93.19 242 HIS A CA 1
ATOM 1917 C C . HIS A 1 242 ? 6.370 -2.727 5.123 1.00 93.19 242 HIS A C 1
ATOM 1919 O O . HIS A 1 242 ? 5.786 -2.910 4.051 1.00 93.19 242 HIS A O 1
ATOM 1925 N N . ILE A 1 243 ? 5.955 -1.813 6.003 1.00 95.81 243 ILE A N 1
ATOM 1926 C CA . ILE A 1 243 ? 4.816 -0.914 5.773 1.00 95.81 243 ILE A CA 1
ATOM 1927 C C . ILE A 1 243 ? 4.975 -0.143 4.460 1.00 95.81 243 ILE A C 1
ATOM 1929 O O . ILE A 1 243 ? 3.996 -0.016 3.730 1.00 95.81 243 ILE A O 1
ATOM 1933 N N . CYS A 1 244 ? 6.187 0.285 4.087 1.00 93.12 244 CYS A N 1
ATOM 1934 C CA . CYS A 1 244 ? 6.421 0.916 2.783 1.00 93.12 244 CYS A CA 1
ATOM 1935 C C . CYS A 1 244 ? 5.964 0.028 1.604 1.00 93.12 244 CYS A C 1
ATOM 1937 O O . CYS A 1 244 ? 5.251 0.496 0.712 1.00 93.12 244 CYS A O 1
ATOM 1939 N N . TYR A 1 245 ? 6.289 -1.272 1.630 1.00 91.81 245 TYR A N 1
ATOM 1940 C CA . TYR A 1 245 ? 5.802 -2.231 0.631 1.00 91.81 245 TYR A CA 1
ATOM 1941 C C . TYR A 1 245 ? 4.275 -2.364 0.689 1.00 91.81 245 TYR A C 1
ATOM 1943 O O . TYR A 1 245 ? 3.616 -2.317 -0.348 1.00 91.81 245 TYR A O 1
ATOM 1951 N N . MET A 1 246 ? 3.698 -2.472 1.891 1.00 94.62 246 MET A N 1
ATOM 1952 C CA . MET A 1 246 ? 2.246 -2.582 2.070 1.00 94.62 246 MET A CA 1
ATOM 1953 C C . MET A 1 246 ? 1.497 -1.357 1.526 1.00 94.62 246 MET A C 1
ATOM 1955 O O . MET A 1 246 ? 0.486 -1.500 0.845 1.00 94.62 246 MET A O 1
ATOM 1959 N N . GLN A 1 247 ? 2.016 -0.145 1.742 1.00 94.44 247 GLN A N 1
ATOM 1960 C CA . GLN A 1 247 ? 1.468 1.087 1.169 1.00 94.44 247 GLN A CA 1
ATOM 1961 C C . GLN A 1 247 ? 1.521 1.071 -0.366 1.00 94.44 247 GLN A C 1
ATOM 1963 O O . GLN A 1 247 ? 0.581 1.540 -1.018 1.00 94.44 247 GLN A O 1
ATOM 1968 N N . GLY A 1 248 ? 2.586 0.500 -0.940 1.00 89.88 248 GLY A N 1
ATOM 1969 C CA . GLY A 1 248 ? 2.683 0.213 -2.368 1.00 89.88 248 GLY A CA 1
ATOM 1970 C C . GLY A 1 248 ? 1.612 -0.766 -2.842 1.00 89.88 248 GLY A C 1
ATOM 1971 O O . GLY A 1 248 ? 0.893 -0.461 -3.791 1.00 89.88 248 GLY A O 1
ATOM 1972 N N . LEU A 1 249 ? 1.458 -1.894 -2.147 1.00 89.69 249 LEU A N 1
ATOM 1973 C CA . LEU A 1 249 ? 0.488 -2.944 -2.460 1.00 89.69 249 LEU A CA 1
ATOM 1974 C C . LEU A 1 249 ? -0.954 -2.424 -2.405 1.00 89.69 249 LEU A C 1
ATOM 1976 O O . LEU A 1 249 ? -1.705 -2.563 -3.366 1.00 89.69 249 LEU A O 1
ATOM 1980 N N . TRP A 1 250 ? -1.339 -1.762 -1.315 1.00 92.44 250 TRP A N 1
ATOM 1981 C CA . TRP A 1 250 ? -2.674 -1.182 -1.174 1.00 92.44 250 TRP A CA 1
ATOM 1982 C C . TRP A 1 250 ? -2.905 -0.026 -2.154 1.00 92.44 250 TRP A C 1
ATOM 1984 O O . TRP A 1 250 ? -4.026 0.190 -2.611 1.00 92.44 250 TRP A O 1
ATOM 1994 N N . GLY A 1 251 ? -1.854 0.731 -2.481 1.00 84.25 251 GLY A N 1
ATOM 1995 C CA . GLY A 1 251 ? -1.872 1.890 -3.375 1.00 84.25 251 GLY A CA 1
ATOM 1996 C C . GLY A 1 251 ? -1.610 1.575 -4.850 1.00 84.25 251 GLY A C 1
ATOM 1997 O O . GLY A 1 251 ? -1.432 2.506 -5.635 1.00 84.25 251 GLY A O 1
ATOM 1998 N N . SER A 1 252 ? -1.585 0.300 -5.236 1.00 74.56 252 SER A N 1
ATOM 1999 C CA . SER A 1 252 ? -1.072 -0.175 -6.526 1.00 74.56 252 SER A CA 1
ATOM 2000 C C . SER A 1 252 ? -1.950 0.157 -7.740 1.00 74.56 252 SER A C 1
ATOM 2002 O O . SER A 1 252 ? -1.522 -0.019 -8.876 1.00 74.56 252 SER A O 1
ATOM 2004 N N . ALA A 1 253 ? -3.162 0.684 -7.521 1.00 64.88 253 ALA A N 1
ATOM 2005 C CA . ALA A 1 253 ? -4.102 1.094 -8.570 1.00 64.88 253 ALA A CA 1
ATOM 2006 C C . ALA A 1 253 ? -3.475 2.029 -9.622 1.00 64.88 253 ALA A C 1
ATOM 2008 O O . ALA A 1 253 ? -3.869 2.019 -10.785 1.00 64.88 253 ALA A O 1
ATOM 2009 N N . LEU A 1 254 ? -2.521 2.860 -9.187 1.00 58.78 254 LEU A N 1
ATOM 2010 C CA . LEU A 1 254 ? -1.769 3.793 -10.030 1.00 58.78 254 LEU A CA 1
ATOM 2011 C C . LEU A 1 254 ? -0.385 3.253 -10.425 1.00 58.78 254 LEU A C 1
ATOM 2013 O O . LEU A 1 254 ? 0.260 3.824 -11.298 1.00 58.78 254 LEU A O 1
ATOM 2017 N N . GLY A 1 255 ? 0.056 2.141 -9.832 1.00 55.78 255 GLY A N 1
ATOM 2018 C CA . GLY A 1 255 ? 1.349 1.499 -10.071 1.00 55.78 255 GLY A CA 1
ATOM 2019 C C . GLY A 1 255 ? 1.405 0.703 -11.374 1.00 55.78 255 GLY A C 1
ATOM 2020 O O . GLY A 1 255 ? 1.938 -0.399 -11.396 1.00 55.78 255 GLY A O 1
ATOM 2021 N N . SER A 1 256 ? 0.833 1.221 -12.464 1.00 64.50 256 SER A N 1
ATOM 2022 C CA . SER A 1 256 ? 0.977 0.592 -13.780 1.00 64.50 256 SER A CA 1
ATOM 2023 C C . SER A 1 256 ? 2.403 0.767 -14.314 1.00 64.50 256 SER A C 1
ATOM 2025 O O . SER A 1 256 ? 3.064 1.756 -13.999 1.00 64.50 256 SER A O 1
ATOM 2027 N N . ILE A 1 257 ? 2.859 -0.153 -15.176 1.00 64.31 257 ILE A N 1
ATOM 2028 C CA . ILE A 1 257 ? 4.165 -0.035 -15.855 1.00 64.31 257 ILE A CA 1
ATOM 2029 C C . ILE A 1 257 ? 4.296 1.328 -16.546 1.00 64.31 257 ILE A C 1
ATOM 2031 O O . ILE A 1 257 ? 5.347 1.953 -16.483 1.00 64.31 257 ILE A O 1
ATOM 2035 N N . GLU A 1 258 ? 3.230 1.800 -17.194 1.00 67.00 258 GLU A N 1
ATOM 2036 C CA . GLU A 1 258 ? 3.243 3.065 -17.926 1.00 67.00 258 GLU A CA 1
ATOM 2037 C C . GLU A 1 258 ? 3.458 4.269 -16.999 1.00 67.00 258 GLU A C 1
ATOM 2039 O O . GLU A 1 258 ? 4.318 5.103 -17.266 1.00 67.00 258 GLU A O 1
ATOM 2044 N N . GLU A 1 259 ? 2.717 4.347 -15.893 1.00 66.88 259 GLU A N 1
ATOM 2045 C CA . GLU A 1 259 ? 2.845 5.444 -14.925 1.00 66.88 259 GLU A CA 1
ATOM 2046 C C . GLU A 1 259 ? 4.201 5.419 -14.210 1.00 66.88 259 GLU A C 1
ATOM 2048 O O . GLU A 1 259 ? 4.826 6.463 -14.018 1.00 66.88 259 GLU A O 1
ATOM 2053 N N . ILE A 1 260 ? 4.704 4.223 -13.893 1.00 66.31 260 ILE A N 1
ATOM 2054 C CA . ILE A 1 260 ? 6.048 4.036 -13.342 1.00 66.31 260 ILE A CA 1
ATOM 2055 C C . ILE A 1 260 ? 7.110 4.547 -14.331 1.00 66.31 260 ILE A C 1
ATOM 2057 O O . ILE A 1 260 ? 7.992 5.318 -13.947 1.00 66.31 260 ILE A O 1
ATOM 2061 N N . LEU A 1 261 ? 7.010 4.176 -15.612 1.00 66.75 261 LEU A N 1
ATOM 2062 C CA . LEU A 1 261 ? 7.947 4.608 -16.652 1.00 66.75 261 LEU A CA 1
ATOM 2063 C C . LEU A 1 261 ? 7.911 6.126 -16.881 1.00 66.75 261 LEU A C 1
ATOM 2065 O O . LEU A 1 261 ? 8.972 6.746 -16.979 1.00 66.75 261 LEU A O 1
ATOM 2069 N N . LYS A 1 262 ? 6.716 6.735 -16.932 1.00 71.31 262 LYS A N 1
ATOM 2070 C CA . LYS A 1 262 ? 6.555 8.196 -17.056 1.00 71.31 262 LYS A CA 1
ATOM 2071 C C . LYS A 1 262 ? 7.238 8.919 -15.903 1.00 71.31 262 LYS A C 1
ATOM 2073 O O . LYS A 1 262 ? 8.058 9.800 -16.128 1.00 71.31 262 LYS A O 1
ATOM 2078 N N . PHE A 1 263 ? 6.972 8.488 -14.673 1.00 66.94 263 PHE A N 1
ATOM 2079 C CA . PHE A 1 263 ? 7.552 9.107 -13.490 1.00 66.94 263 PHE A CA 1
ATOM 2080 C C . PHE A 1 263 ? 9.083 9.063 -13.478 1.00 66.94 263 PHE A C 1
ATOM 2082 O O . PHE A 1 263 ? 9.731 10.051 -13.126 1.00 66.94 263 PHE A O 1
ATOM 2089 N N . ILE A 1 264 ? 9.679 7.931 -13.859 1.00 66.25 264 ILE A N 1
ATOM 2090 C CA . ILE A 1 264 ? 11.140 7.794 -13.916 1.00 66.25 264 ILE A CA 1
ATOM 2091 C C . ILE A 1 264 ? 11.709 8.703 -14.991 1.00 66.25 264 ILE A C 1
ATOM 2093 O O . ILE A 1 264 ? 12.682 9.408 -14.731 1.00 66.25 264 ILE A O 1
ATOM 2097 N N . ARG A 1 265 ? 11.097 8.709 -16.179 1.00 71.25 265 ARG A N 1
ATOM 2098 C CA . ARG A 1 265 ? 11.489 9.591 -17.276 1.00 71.25 265 ARG A CA 1
ATOM 2099 C C . ARG A 1 265 ? 11.477 11.050 -16.827 1.00 71.25 265 ARG A C 1
ATOM 2101 O O . ARG A 1 265 ? 12.482 11.730 -17.013 1.00 71.25 265 ARG A O 1
ATOM 2108 N N . ASP A 1 266 ? 10.397 11.506 -16.198 1.00 69.75 266 ASP A N 1
ATOM 2109 C CA . ASP A 1 266 ? 10.249 12.891 -15.739 1.00 69.75 266 ASP A CA 1
ATOM 2110 C C . ASP A 1 266 ? 11.252 13.221 -14.625 1.00 69.75 266 ASP A C 1
ATOM 2112 O O . ASP A 1 266 ? 11.949 14.237 -14.675 1.00 69.75 266 ASP A O 1
ATOM 2116 N N . SER A 1 267 ? 11.410 12.317 -13.655 1.00 62.66 267 SER A N 1
ATOM 2117 C CA . SER A 1 267 ? 12.373 12.467 -12.557 1.00 62.66 267 SER A CA 1
ATOM 2118 C C . SER A 1 267 ? 13.809 12.554 -13.066 1.00 62.66 267 SER A C 1
ATOM 2120 O O . SER A 1 267 ? 14.603 13.353 -12.567 1.00 62.66 267 SER A O 1
ATOM 2122 N N . LEU A 1 268 ? 14.150 11.752 -14.077 1.00 62.75 268 LEU A N 1
ATOM 2123 C CA . LEU A 1 268 ? 15.450 11.801 -14.724 1.00 62.75 268 LEU A CA 1
ATOM 2124 C C . LEU A 1 268 ? 15.595 13.050 -15.577 1.00 62.75 268 LEU A C 1
ATOM 2126 O O . LEU A 1 268 ? 16.642 13.669 -15.489 1.00 62.75 268 LEU A O 1
ATOM 2130 N N . ALA A 1 269 ? 14.587 13.471 -16.339 1.00 63.84 269 ALA A N 1
ATOM 2131 C CA . ALA A 1 269 ? 14.650 14.669 -17.178 1.00 63.84 269 ALA A CA 1
ATOM 2132 C C . ALA A 1 269 ? 14.903 15.961 -16.376 1.00 63.84 269 ALA A C 1
ATOM 2134 O O . ALA A 1 269 ? 15.485 16.907 -16.904 1.00 63.84 269 ALA A O 1
ATOM 2135 N N . LEU A 1 270 ? 14.533 15.994 -15.091 1.00 57.31 270 LEU A N 1
ATOM 2136 C CA . LEU A 1 270 ? 14.805 17.109 -14.175 1.00 57.31 270 LEU A CA 1
ATOM 2137 C C . LEU A 1 270 ? 16.247 17.130 -13.613 1.00 57.31 270 LEU A C 1
ATOM 2139 O O . LEU A 1 270 ? 16.656 18.126 -13.010 1.00 57.31 270 LEU A O 1
ATOM 2143 N N . PHE A 1 271 ? 17.056 16.080 -13.818 1.00 53.00 271 PHE A N 1
ATOM 2144 C CA . PHE A 1 271 ? 18.448 16.014 -13.330 1.00 53.00 271 PHE A CA 1
ATOM 2145 C C . PHE A 1 271 ? 19.388 17.115 -13.835 1.00 53.00 271 PHE A C 1
ATOM 2147 O O . PHE A 1 271 ? 20.152 17.645 -13.024 1.00 53.00 271 PHE A O 1
ATOM 2154 N N . PRO A 1 272 ? 19.396 17.471 -15.133 1.00 47.97 272 PRO A N 1
ATOM 2155 C CA . PRO A 1 272 ? 20.323 18.466 -15.662 1.00 47.97 272 PRO A CA 1
ATOM 2156 C C . PRO A 1 272 ? 20.109 19.853 -15.039 1.00 47.97 272 PRO A C 1
ATOM 2158 O O . PRO A 1 272 ? 21.060 20.620 -14.931 1.00 47.97 272 PRO A O 1
ATOM 2161 N N . GLN A 1 273 ? 18.885 20.156 -14.585 1.00 40.97 273 GLN A N 1
ATOM 2162 C CA . GLN A 1 273 ? 18.517 21.450 -14.003 1.00 40.97 273 GLN A CA 1
ATOM 2163 C C . GLN A 1 273 ? 18.844 21.567 -12.501 1.00 40.97 273 GLN A C 1
ATOM 2165 O O . GLN A 1 273 ? 19.068 22.670 -12.008 1.00 40.97 273 GLN A O 1
ATOM 2170 N N . ARG A 1 274 ? 18.932 20.449 -11.760 1.00 39.59 274 ARG A N 1
ATOM 2171 C CA . ARG A 1 274 ? 19.181 20.452 -10.301 1.00 39.59 274 ARG A CA 1
ATOM 2172 C C . ARG A 1 274 ? 20.644 20.647 -9.880 1.00 39.59 274 ARG A C 1
ATOM 2174 O O . ARG A 1 274 ? 20.876 20.930 -8.712 1.00 39.59 274 ARG A O 1
ATOM 2181 N N . ARG A 1 275 ? 21.610 20.617 -10.812 1.00 35.22 275 ARG A N 1
ATOM 2182 C CA . ARG A 1 275 ? 23.044 20.906 -10.550 1.00 35.22 275 ARG A CA 1
ATOM 2183 C C . ARG A 1 275 ? 23.337 22.312 -10.001 1.00 35.22 275 ARG A C 1
ATOM 2185 O O . ARG A 1 275 ? 24.481 22.604 -9.672 1.00 35.22 275 ARG A O 1
ATOM 2192 N N . VAL A 1 276 ? 22.352 23.211 -9.968 1.00 36.47 276 VAL A N 1
ATOM 2193 C CA . VAL A 1 276 ? 22.577 24.640 -9.693 1.00 36.47 276 VAL A CA 1
ATOM 2194 C C . VAL A 1 276 ? 22.263 25.036 -8.237 1.00 36.47 276 VAL A C 1
ATOM 2196 O O . VAL A 1 276 ? 22.694 26.105 -7.820 1.00 36.47 276 VAL A O 1
ATOM 2199 N N . TYR A 1 277 ? 21.586 24.203 -7.425 1.00 32.03 277 TYR A N 1
ATOM 2200 C CA . TYR A 1 277 ? 21.024 24.681 -6.141 1.00 32.03 277 TYR A CA 1
ATOM 2201 C C . TYR A 1 277 ? 21.196 23.810 -4.878 1.00 32.03 277 TYR A C 1
ATOM 2203 O O . TYR A 1 277 ? 20.621 24.157 -3.848 1.00 32.03 277 TYR A O 1
ATOM 2211 N N . SER A 1 278 ? 22.020 22.755 -4.855 1.00 33.09 278 SER A N 1
ATOM 2212 C CA . SER A 1 278 ? 22.317 22.059 -3.586 1.00 33.09 278 SER A CA 1
ATOM 2213 C C . SER A 1 278 ? 23.743 21.520 -3.491 1.00 33.09 278 SER A C 1
ATOM 2215 O O . SER A 1 278 ? 24.169 20.723 -4.316 1.00 33.09 278 SER A O 1
ATOM 2217 N N . ASN A 1 279 ? 24.456 21.883 -2.419 1.00 34.16 279 ASN A N 1
ATOM 2218 C CA . ASN A 1 279 ? 25.793 21.362 -2.083 1.00 34.16 279 ASN A CA 1
ATOM 2219 C C . ASN A 1 279 ? 25.795 19.886 -1.617 1.00 34.16 279 ASN A C 1
ATOM 2221 O O . ASN A 1 279 ? 26.850 19.348 -1.296 1.00 34.16 279 ASN A O 1
ATOM 2225 N N . GLU A 1 280 ? 24.643 19.213 -1.610 1.00 39.72 280 GLU A N 1
ATOM 2226 C CA . GLU A 1 280 ? 24.509 17.771 -1.364 1.00 39.72 280 GLU A CA 1
ATOM 2227 C C . GLU A 1 280 ? 24.101 17.035 -2.649 1.00 39.72 280 GLU A C 1
ATOM 2229 O O . GLU A 1 280 ? 23.126 16.284 -2.688 1.00 39.72 280 GLU A O 1
ATOM 2234 N N . ASP A 1 281 ? 24.824 17.271 -3.746 1.00 41.22 281 ASP A N 1
ATOM 2235 C CA . ASP A 1 281 ? 24.460 16.690 -5.035 1.00 41.22 281 ASP A CA 1
ATOM 2236 C C . ASP A 1 281 ? 24.571 15.155 -5.024 1.00 41.22 281 ASP A C 1
ATOM 2238 O O . ASP A 1 281 ? 25.636 14.529 -5.053 1.00 41.22 281 ASP A O 1
ATOM 2242 N N . MET A 1 282 ? 23.382 14.568 -5.038 1.00 44.00 282 MET A N 1
ATOM 2243 C CA . MET A 1 282 ? 22.979 13.173 -4.902 1.00 44.00 282 MET A CA 1
ATOM 2244 C C . MET A 1 282 ? 23.641 12.199 -5.901 1.00 44.00 282 MET A C 1
ATOM 2246 O O . MET A 1 282 ? 23.758 11.009 -5.598 1.00 44.00 282 MET A O 1
ATOM 2250 N N . PHE A 1 283 ? 24.144 12.707 -7.036 1.00 40.72 283 PHE A N 1
ATOM 2251 C CA . PHE A 1 283 ? 24.835 11.976 -8.118 1.00 40.72 283 PHE A CA 1
ATOM 2252 C C . PHE A 1 283 ? 26.178 12.626 -8.531 1.00 40.72 283 PHE A C 1
ATOM 2254 O O . PHE A 1 283 ? 26.734 12.306 -9.582 1.00 40.72 283 PHE A O 1
ATOM 2261 N N . SER A 1 284 ? 26.720 13.539 -7.712 1.00 39.12 284 SER A N 1
ATOM 2262 C CA . SER A 1 284 ? 27.943 14.312 -8.019 1.00 39.12 284 SER A CA 1
ATOM 2263 C C . SER A 1 284 ? 29.205 13.466 -8.194 1.00 39.12 284 SER A C 1
ATOM 2265 O O . SER A 1 284 ? 30.126 13.862 -8.911 1.00 39.12 284 SER A O 1
ATOM 2267 N N . HIS A 1 285 ? 29.264 12.262 -7.626 1.00 37.62 285 HIS A N 1
ATOM 2268 C CA . HIS A 1 285 ? 30.385 11.366 -7.877 1.00 37.62 285 HIS A CA 1
ATOM 2269 C C . HIS A 1 285 ? 30.196 10.602 -9.197 1.00 37.62 285 HIS A C 1
ATOM 2271 O O . HIS A 1 285 ? 29.762 9.455 -9.181 1.00 37.62 285 HIS A O 1
ATOM 2277 N N . ARG A 1 286 ? 30.607 11.241 -10.313 1.00 37.50 286 ARG A N 1
ATOM 2278 C CA . ARG A 1 286 ? 31.236 10.662 -11.539 1.00 37.50 286 ARG A CA 1
ATOM 2279 C C . ARG A 1 286 ? 30.698 11.098 -12.912 1.00 37.50 286 ARG A C 1
ATOM 2281 O O . ARG A 1 286 ? 31.226 10.596 -13.905 1.00 37.50 286 ARG A O 1
ATOM 2288 N N . LEU A 1 287 ? 29.789 12.064 -13.061 1.00 40.50 287 LEU A N 1
ATOM 2289 C CA . LEU A 1 287 ? 29.613 12.680 -14.392 1.00 40.50 287 LEU A CA 1
ATOM 2290 C C . LEU A 1 287 ? 30.699 13.735 -14.640 1.00 40.50 287 LEU A C 1
ATOM 2292 O O . LEU A 1 287 ? 30.475 14.935 -14.520 1.00 40.50 287 LEU A O 1
ATOM 2296 N N . GLY A 1 288 ? 31.895 13.263 -15.003 1.00 39.03 288 GLY A N 1
ATOM 2297 C CA . GLY A 1 288 ? 32.910 14.115 -15.620 1.00 39.03 288 GLY A CA 1
ATOM 2298 C C . GLY A 1 288 ? 32.350 14.782 -16.881 1.00 39.03 288 GLY A C 1
ATOM 2299 O O . GLY A 1 288 ? 31.515 14.209 -17.579 1.00 39.03 288 GLY A O 1
ATOM 2300 N N . SER A 1 289 ? 32.786 15.999 -17.169 1.00 40.81 289 SER A N 1
ATOM 2301 C CA . SER A 1 289 ? 32.355 16.814 -18.307 1.00 40.81 289 SER A CA 1
ATOM 2302 C C . SER A 1 289 ? 32.948 16.329 -19.642 1.00 40.81 289 SER A C 1
ATOM 2304 O O . SER A 1 289 ? 33.704 17.054 -20.284 1.00 40.81 289 SER A O 1
ATOM 2306 N N . SER A 1 290 ? 32.667 15.092 -20.060 1.00 46.97 290 SER A N 1
ATOM 2307 C CA . SER A 1 290 ? 33.017 14.606 -21.403 1.00 46.97 290 SER A CA 1
ATOM 2308 C C . SER A 1 290 ? 31.772 14.516 -22.290 1.00 46.97 290 SER A C 1
ATOM 2310 O O . SER A 1 290 ? 30.693 14.160 -21.832 1.00 46.97 290 SER A O 1
ATOM 2312 N N . LEU A 1 291 ? 31.910 14.808 -23.583 1.00 49.16 291 LEU A N 1
ATOM 2313 C CA . LEU A 1 291 ? 30.821 14.722 -24.570 1.00 49.16 291 LEU A CA 1
ATOM 2314 C C . LEU A 1 291 ? 30.204 13.305 -24.645 1.00 49.16 291 LEU A C 1
ATOM 2316 O O . LEU A 1 291 ? 28.995 13.138 -24.788 1.00 49.16 291 LEU A O 1
ATOM 2320 N N . GLY A 1 292 ? 31.032 12.274 -24.439 1.00 52.88 292 GLY A N 1
ATOM 2321 C CA . GLY A 1 292 ? 30.592 10.879 -24.326 1.00 52.88 292 GLY A CA 1
ATOM 2322 C C . GLY A 1 292 ? 29.715 10.595 -23.102 1.00 52.88 292 GLY A C 1
ATOM 2323 O O . GLY A 1 292 ? 29.022 9.587 -23.076 1.00 52.88 292 GLY A O 1
ATOM 2324 N N . ASN A 1 293 ? 29.719 11.479 -22.100 1.00 55.81 293 ASN A N 1
ATOM 2325 C CA . ASN A 1 293 ? 28.923 11.301 -20.899 1.00 55.81 293 ASN A CA 1
ATOM 2326 C C . ASN A 1 293 ? 27.475 11.821 -21.028 1.00 55.81 293 ASN A C 1
ATOM 2328 O O . ASN A 1 293 ? 26.584 11.375 -20.299 1.00 55.81 293 ASN A O 1
ATOM 2332 N N . LEU A 1 294 ? 27.233 12.763 -21.940 1.00 60.50 294 LEU A N 1
ATOM 2333 C CA . LEU A 1 294 ? 25.901 13.307 -22.211 1.00 60.50 294 LEU A CA 1
ATOM 2334 C C . LEU A 1 294 ? 25.089 12.360 -23.112 1.00 60.50 294 LEU A C 1
ATOM 2336 O O . LEU A 1 294 ? 23.918 12.105 -22.850 1.00 60.50 294 LEU A O 1
ATOM 2340 N N . THR A 1 295 ? 25.756 11.742 -24.089 1.00 67.31 295 THR A N 1
ATOM 2341 C CA . THR A 1 295 ? 25.156 10.816 -25.066 1.00 67.31 295 THR A CA 1
ATOM 2342 C C . THR A 1 295 ? 24.593 9.537 -24.439 1.00 67.31 295 THR A C 1
ATOM 2344 O O . THR A 1 295 ? 23.520 9.086 -24.828 1.00 67.31 295 THR A O 1
ATOM 2347 N N . VAL A 1 296 ? 25.251 8.961 -23.426 1.00 68.81 296 VAL A N 1
ATOM 2348 C CA . VAL A 1 296 ? 24.743 7.760 -22.722 1.00 68.81 296 VAL A CA 1
ATOM 2349 C C . VAL A 1 296 ? 23.497 8.072 -21.897 1.00 68.81 296 VAL A C 1
ATOM 2351 O O . VAL A 1 296 ? 22.562 7.275 -21.834 1.00 68.81 296 VAL A O 1
ATOM 2354 N N . TYR A 1 297 ? 23.471 9.247 -21.274 1.00 70.69 297 TYR A N 1
ATOM 2355 C CA . TYR A 1 297 ? 22.326 9.704 -20.500 1.00 70.69 297 TYR A CA 1
ATOM 2356 C C . TYR A 1 297 ? 21.115 9.982 -21.406 1.00 70.69 297 TYR A C 1
ATOM 2358 O O . TYR A 1 297 ? 20.020 9.501 -21.125 1.00 70.69 297 TYR A O 1
ATOM 2366 N N . GLU A 1 298 ? 21.320 10.665 -22.535 1.00 76.56 298 GLU A N 1
ATOM 2367 C CA . GLU A 1 298 ? 20.277 10.885 -23.545 1.00 76.56 298 GLU A CA 1
ATOM 2368 C C . GLU A 1 298 ? 19.756 9.568 -24.137 1.00 76.56 298 GLU A C 1
ATOM 2370 O O . GLU A 1 298 ? 18.544 9.378 -24.243 1.00 76.56 298 GLU A O 1
ATOM 2375 N N . ALA A 1 299 ? 20.647 8.620 -24.448 1.00 79.62 299 ALA A N 1
ATOM 2376 C CA . ALA A 1 299 ? 20.254 7.291 -24.911 1.00 79.62 299 ALA A CA 1
ATOM 2377 C C . ALA A 1 299 ? 19.430 6.528 -23.860 1.00 79.62 299 ALA A C 1
ATOM 2379 O O . ALA A 1 299 ? 18.462 5.856 -24.204 1.00 79.62 299 ALA A O 1
ATOM 2380 N N . SER A 1 300 ? 19.766 6.669 -22.575 1.00 75.00 300 SER A N 1
ATOM 2381 C CA . SER A 1 300 ? 19.023 6.039 -21.476 1.00 75.00 300 SER A CA 1
ATOM 2382 C C . SER A 1 300 ? 17.617 6.627 -21.311 1.00 75.00 300 SER A C 1
ATOM 2384 O O . SER A 1 300 ? 16.667 5.886 -21.070 1.00 75.00 300 SER A O 1
ATOM 2386 N N . LEU A 1 301 ? 17.458 7.946 -21.479 1.00 77.19 301 LEU A N 1
ATOM 2387 C CA . LEU A 1 301 ? 16.139 8.589 -21.496 1.00 77.19 301 LEU A CA 1
ATOM 2388 C C . LEU A 1 301 ? 15.299 8.104 -22.682 1.00 77.19 301 LEU A C 1
ATOM 2390 O O . LEU A 1 301 ? 14.143 7.735 -22.513 1.00 77.19 301 LEU A O 1
ATOM 2394 N N . LEU A 1 3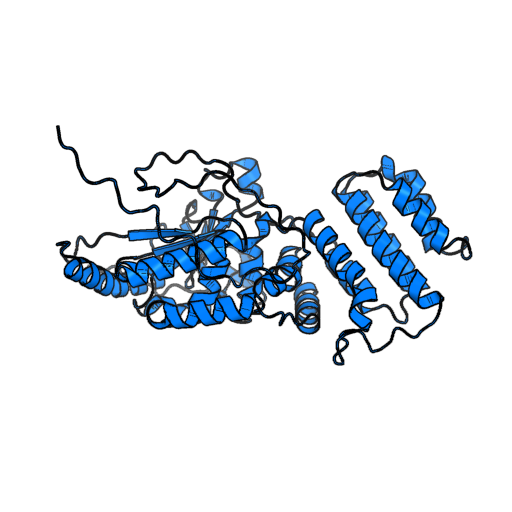02 ? 15.889 8.035 -23.874 1.00 86.31 302 LEU A N 1
ATOM 2395 C CA . LEU A 1 302 ? 15.192 7.534 -25.059 1.00 86.31 302 LEU A CA 1
ATOM 2396 C C . LEU A 1 302 ? 14.861 6.039 -24.965 1.00 86.31 302 LEU A C 1
ATOM 2398 O O . LEU A 1 302 ? 13.864 5.599 -25.529 1.00 86.31 302 LEU A O 1
ATOM 2402 N N . LEU A 1 303 ? 15.646 5.251 -24.231 1.00 84.50 303 LEU A N 1
ATOM 2403 C CA . LEU A 1 303 ? 15.309 3.860 -23.945 1.00 84.50 303 LEU A CA 1
ATOM 2404 C C . LEU A 1 303 ? 14.041 3.749 -23.080 1.00 84.50 303 LEU A C 1
ATOM 2406 O O . LEU A 1 303 ? 13.208 2.880 -23.339 1.00 84.50 303 LEU A O 1
ATOM 2410 N N . LEU A 1 304 ? 13.853 4.641 -22.100 1.00 78.38 304 LEU A N 1
ATOM 2411 C CA . LEU A 1 304 ? 12.604 4.727 -21.328 1.00 78.38 304 LEU A CA 1
ATOM 2412 C C . LEU A 1 304 ? 11.424 5.135 -22.217 1.00 78.38 304 LEU A C 1
ATOM 2414 O O . LEU A 1 304 ? 10.343 4.556 -22.113 1.00 78.38 304 LEU A O 1
ATOM 2418 N N . ASP A 1 305 ? 11.633 6.077 -23.138 1.00 84.56 305 ASP A N 1
ATOM 2419 C CA . ASP A 1 305 ? 10.619 6.468 -24.125 1.00 84.56 305 ASP A CA 1
ATOM 2420 C C . ASP A 1 305 ? 10.212 5.288 -25.005 1.00 84.56 305 ASP A C 1
ATOM 2422 O O . ASP A 1 305 ? 9.030 5.071 -25.268 1.00 84.56 305 ASP A O 1
ATOM 2426 N N . LEU A 1 306 ? 11.190 4.491 -25.430 1.00 88.19 306 LEU A N 1
ATOM 2427 C CA . LEU A 1 306 ? 10.950 3.315 -26.251 1.00 88.19 306 LEU A CA 1
ATOM 2428 C C . LEU A 1 306 ? 10.178 2.236 -25.477 1.00 88.19 306 LEU A C 1
ATOM 2430 O O . LEU A 1 306 ? 9.292 1.584 -26.029 1.00 88.19 306 LEU A O 1
ATOM 2434 N N . GLN A 1 307 ? 10.458 2.076 -24.182 1.00 82.38 307 GLN A N 1
ATOM 2435 C CA . GLN A 1 307 ? 9.689 1.204 -23.291 1.00 82.38 307 GLN A CA 1
ATOM 2436 C C . GLN A 1 307 ? 8.253 1.702 -23.094 1.00 82.38 307 GLN A C 1
ATOM 2438 O O . GLN A 1 307 ? 7.322 0.897 -23.117 1.00 82.38 307 GLN A O 1
ATOM 2443 N N . LEU A 1 308 ? 8.043 3.016 -22.973 1.00 80.94 308 LEU A N 1
ATOM 2444 C CA . LEU A 1 308 ? 6.700 3.598 -22.958 1.00 80.94 308 LEU A CA 1
ATOM 2445 C C . LEU A 1 308 ? 5.946 3.262 -24.247 1.00 80.94 308 LEU A C 1
ATOM 2447 O O . LEU A 1 308 ? 4.787 2.848 -24.177 1.00 80.94 308 LEU A O 1
ATOM 2451 N N . CYS A 1 309 ? 6.596 3.349 -25.410 1.00 86.69 309 CYS A N 1
ATOM 2452 C CA . CYS A 1 309 ? 6.018 2.906 -26.682 1.00 86.69 309 CYS A CA 1
ATOM 2453 C C . CYS A 1 309 ? 5.712 1.401 -26.699 1.00 86.69 309 CYS A C 1
ATOM 2455 O O . CYS A 1 309 ? 4.662 0.995 -27.195 1.00 86.69 309 CYS A O 1
ATOM 2457 N N . ALA A 1 310 ? 6.574 0.565 -26.109 1.00 85.69 310 ALA A N 1
ATOM 2458 C CA . ALA A 1 310 ? 6.347 -0.879 -26.019 1.00 85.69 310 ALA A CA 1
ATOM 2459 C C . ALA A 1 310 ? 5.084 -1.216 -25.215 1.00 85.69 310 ALA A C 1
ATOM 2461 O O . ALA A 1 310 ? 4.313 -2.089 -25.612 1.00 85.69 310 ALA A O 1
ATOM 2462 N N . VAL A 1 311 ? 4.871 -0.507 -24.103 1.00 78.31 311 VAL A N 1
ATOM 2463 C CA . VAL A 1 311 ? 3.779 -0.756 -23.153 1.00 78.31 311 VAL A CA 1
ATOM 2464 C C . VAL A 1 311 ? 2.459 -0.156 -23.630 1.00 78.31 311 VAL A C 1
ATOM 2466 O O . VAL A 1 311 ? 1.440 -0.841 -23.582 1.00 78.31 311 VAL A O 1
ATOM 2469 N N . SER A 1 312 ? 2.482 1.095 -24.095 1.00 80.75 312 SER A N 1
ATOM 2470 C CA . SER A 1 312 ? 1.290 1.825 -24.560 1.00 80.75 312 SER A CA 1
ATOM 2471 C C . SER A 1 312 ? 0.870 1.459 -25.987 1.00 80.75 312 SER A C 1
ATOM 2473 O O . SER A 1 312 ? -0.255 1.740 -26.390 1.00 80.75 312 SER A O 1
ATOM 2475 N N . GLY A 1 313 ? 1.774 0.865 -26.774 1.00 84.00 313 GLY A N 1
ATOM 2476 C CA . GLY A 1 313 ? 1.572 0.637 -28.204 1.00 84.00 313 GLY A CA 1
ATOM 2477 C C . GLY A 1 313 ? 1.683 1.902 -29.062 1.00 84.00 313 GLY A C 1
ATOM 2478 O O . GLY A 1 313 ? 1.322 1.856 -30.236 1.00 84.00 313 GLY A O 1
ATOM 2479 N N . SER A 1 314 ? 2.163 3.019 -28.501 1.00 88.38 314 SER A N 1
ATOM 2480 C CA . SER A 1 314 ? 2.397 4.258 -29.253 1.00 88.38 314 SER A CA 1
ATOM 2481 C C . SER A 1 314 ? 3.540 4.124 -30.269 1.00 88.38 314 SER A C 1
ATOM 2483 O O . SER A 1 314 ? 4.385 3.232 -30.169 1.00 88.38 314 SER A O 1
ATOM 2485 N N . ASP A 1 315 ? 3.547 5.008 -31.271 1.00 91.12 315 ASP A N 1
ATOM 2486 C CA . ASP A 1 315 ? 4.524 4.995 -32.365 1.00 91.12 315 ASP A CA 1
ATOM 2487 C C . ASP A 1 315 ? 5.957 5.291 -31.866 1.00 91.12 315 ASP A C 1
ATOM 2489 O O . ASP A 1 315 ? 6.223 6.402 -31.395 1.00 91.12 315 ASP A O 1
ATOM 2493 N N . PRO A 1 316 ? 6.908 4.344 -31.999 1.00 93.75 316 PRO A N 1
ATOM 2494 C CA . PRO A 1 316 ? 8.290 4.528 -31.559 1.00 93.75 316 PRO A CA 1
ATOM 2495 C C . PRO A 1 316 ? 9.175 5.237 -32.596 1.00 93.75 316 PRO A C 1
ATOM 2497 O O . PRO A 1 316 ? 10.350 5.485 -32.318 1.00 93.75 316 PRO A O 1
ATOM 2500 N N . THR A 1 317 ? 8.673 5.542 -33.801 1.00 92.69 317 THR A N 1
ATOM 2501 C CA . THR A 1 317 ? 9.492 5.990 -34.945 1.00 92.69 317 THR A CA 1
ATOM 2502 C C . THR A 1 317 ? 10.371 7.195 -34.602 1.00 92.69 317 THR A C 1
ATOM 2504 O O . THR A 1 317 ? 11.551 7.246 -34.957 1.00 92.69 317 THR A O 1
ATOM 2507 N N . GLY A 1 318 ? 9.817 8.175 -33.882 1.00 91.62 318 GLY A N 1
ATOM 2508 C CA . GLY A 1 318 ? 10.565 9.353 -33.441 1.00 91.62 318 GLY A CA 1
ATOM 2509 C C . GLY A 1 318 ? 11.670 9.032 -32.430 1.00 91.62 318 GLY A C 1
ATOM 2510 O O . GLY A 1 318 ? 12.720 9.672 -32.453 1.00 91.62 318 GLY A O 1
ATOM 2511 N N . VAL A 1 319 ? 11.457 8.032 -31.571 1.00 92.31 319 VAL A N 1
ATOM 2512 C CA . VAL A 1 319 ? 12.424 7.591 -30.557 1.00 92.31 319 VAL A CA 1
ATOM 2513 C C . VAL A 1 319 ? 13.587 6.851 -31.217 1.00 92.31 319 VAL A C 1
ATOM 2515 O O . VAL A 1 319 ? 14.741 7.206 -30.980 1.00 92.31 319 VAL A O 1
ATOM 2518 N N . PHE A 1 320 ? 13.300 5.907 -32.123 1.00 94.38 320 PHE A N 1
ATOM 2519 C CA . PHE A 1 320 ? 14.327 5.183 -32.883 1.00 94.38 320 PHE A CA 1
ATOM 2520 C C . PHE A 1 320 ? 15.231 6.124 -33.681 1.00 94.38 320 PHE A C 1
ATOM 2522 O O . PHE A 1 320 ? 16.452 6.008 -33.611 1.00 94.38 320 PHE A O 1
ATOM 2529 N N . LYS A 1 321 ? 14.656 7.112 -34.382 1.00 92.94 321 LYS A N 1
ATOM 2530 C CA . LYS A 1 321 ? 15.440 8.114 -35.124 1.00 92.94 321 LYS A CA 1
ATOM 2531 C C . LYS A 1 321 ? 16.423 8.865 -34.225 1.00 92.94 321 LYS A C 1
ATOM 2533 O O . LYS A 1 321 ? 17.568 9.069 -34.614 1.00 92.94 321 LYS A O 1
ATOM 2538 N N . LYS A 1 322 ? 15.991 9.262 -33.023 1.00 92.19 322 LYS A N 1
ATOM 2539 C CA . LYS A 1 322 ? 16.856 9.958 -32.060 1.00 92.19 322 LYS A CA 1
ATOM 2540 C C . LYS A 1 322 ? 17.964 9.048 -31.529 1.00 92.19 322 LYS A C 1
ATOM 2542 O O . LYS A 1 322 ? 19.106 9.489 -31.479 1.00 92.19 322 LYS A O 1
ATOM 2547 N N . LEU A 1 323 ? 17.653 7.792 -31.194 1.00 89.56 323 LEU A N 1
ATOM 2548 C CA . LEU A 1 323 ? 18.652 6.807 -30.756 1.00 89.56 323 LEU A CA 1
ATOM 2549 C C . LEU A 1 323 ? 19.719 6.564 -31.830 1.00 89.56 323 LEU A C 1
ATOM 2551 O O . LEU A 1 323 ? 20.910 6.643 -31.542 1.00 89.56 323 LEU A O 1
ATOM 2555 N N . LEU A 1 324 ? 19.306 6.345 -33.081 1.00 90.62 324 LEU A N 1
ATOM 2556 C CA . LEU A 1 324 ? 20.233 6.158 -34.202 1.00 90.62 324 LEU A CA 1
ATOM 2557 C C . LEU A 1 324 ? 21.098 7.401 -34.447 1.00 90.62 324 LEU A C 1
ATOM 2559 O O . LEU A 1 324 ? 22.278 7.263 -34.745 1.00 90.62 324 LEU A O 1
ATOM 2563 N N . ASN A 1 325 ? 20.548 8.604 -34.266 1.00 88.62 325 ASN A N 1
ATOM 2564 C CA . ASN A 1 325 ? 21.311 9.846 -34.389 1.00 88.62 325 ASN A CA 1
ATOM 2565 C C . ASN A 1 325 ? 22.353 10.026 -33.271 1.00 88.62 325 ASN A C 1
ATOM 2567 O O . ASN A 1 325 ? 23.423 10.557 -33.528 1.00 88.62 325 ASN A O 1
ATOM 2571 N N . ILE A 1 326 ? 22.085 9.569 -32.041 1.00 83.69 326 ILE A N 1
ATOM 2572 C CA . ILE A 1 326 ? 23.083 9.596 -30.949 1.00 83.69 326 ILE A CA 1
ATOM 2573 C C . ILE A 1 326 ? 24.286 8.695 -31.267 1.00 83.69 326 ILE A C 1
ATOM 2575 O O . ILE A 1 326 ? 25.404 8.947 -30.813 1.00 83.69 326 ILE A O 1
ATOM 2579 N N . TRP A 1 327 ? 24.062 7.635 -32.038 1.00 85.38 327 TRP A N 1
ATOM 2580 C CA . TRP A 1 327 ? 25.067 6.633 -32.379 1.00 85.38 327 TRP A CA 1
ATOM 2581 C C . TRP A 1 327 ? 25.496 6.680 -33.853 1.00 85.38 327 TRP A C 1
ATOM 2583 O O . TRP A 1 327 ? 26.098 5.716 -34.324 1.00 85.38 327 TRP A O 1
ATOM 2593 N N . SER A 1 328 ? 25.246 7.782 -34.573 1.00 83.56 328 SER A N 1
ATOM 2594 C CA . SER A 1 328 ? 25.600 7.936 -35.997 1.00 83.56 328 SER A CA 1
ATOM 2595 C C . SER A 1 328 ? 27.078 7.676 -36.278 1.00 83.56 328 SER A C 1
ATOM 2597 O O . SER A 1 328 ? 27.445 7.154 -37.319 1.00 83.56 328 SER A O 1
ATOM 2599 N N . ASP A 1 329 ? 27.939 7.985 -35.316 1.00 81.44 329 ASP A N 1
ATOM 2600 C CA . ASP A 1 329 ? 29.392 7.871 -35.447 1.00 81.44 329 ASP A CA 1
ATOM 2601 C C . ASP A 1 329 ? 29.879 6.448 -35.104 1.00 81.44 329 ASP A C 1
ATOM 2603 O O . ASP A 1 329 ? 31.074 6.147 -35.143 1.00 81.44 329 ASP A O 1
ATOM 2607 N N . LYS A 1 330 ? 28.949 5.573 -34.700 1.00 81.00 330 LYS A N 1
ATOM 2608 C CA . LYS A 1 330 ? 29.175 4.228 -34.162 1.00 81.00 330 LYS A CA 1
ATOM 2609 C C . LYS A 1 330 ? 28.278 3.199 -34.848 1.00 81.00 330 LYS A C 1
ATOM 2611 O O . LYS A 1 330 ? 27.827 2.258 -34.207 1.00 81.00 330 LYS A O 1
ATOM 2616 N N . GLU A 1 331 ? 28.068 3.323 -36.157 1.00 82.56 331 GLU A N 1
ATOM 2617 C CA . GLU A 1 331 ? 27.169 2.435 -36.917 1.00 82.56 331 GLU A CA 1
ATOM 2618 C C . GLU A 1 331 ? 27.514 0.942 -36.784 1.00 82.56 331 GLU A C 1
ATOM 2620 O O . GLU A 1 331 ? 26.658 0.080 -36.947 1.00 82.56 331 GLU A O 1
ATOM 2625 N N . LYS A 1 332 ? 28.771 0.609 -36.464 1.00 84.62 332 LYS A N 1
ATOM 2626 C CA . LYS A 1 332 ? 29.231 -0.773 -36.252 1.00 84.62 332 LYS A CA 1
ATOM 2627 C C . LYS A 1 332 ? 28.985 -1.312 -34.837 1.00 84.62 332 LYS A C 1
ATOM 2629 O O . LYS A 1 332 ? 29.356 -2.453 -34.575 1.00 84.62 332 LYS A O 1
ATOM 2634 N N . SER A 1 333 ? 28.443 -0.511 -33.920 1.00 85.81 333 SER A N 1
ATOM 2635 C CA . SER A 1 333 ? 28.171 -0.958 -32.551 1.00 85.81 333 SER A CA 1
ATOM 2636 C C . SER A 1 333 ? 26.987 -1.928 -32.519 1.00 85.81 333 SER A C 1
ATOM 2638 O O . SER A 1 333 ? 26.069 -1.839 -33.338 1.00 85.81 333 SER A O 1
ATOM 2640 N N . ALA A 1 334 ? 27.010 -2.862 -31.570 1.00 88.19 334 ALA A N 1
ATOM 2641 C CA . ALA A 1 334 ? 25.929 -3.810 -31.348 1.00 88.19 334 ALA A CA 1
ATOM 2642 C C . ALA A 1 334 ? 24.628 -3.077 -30.993 1.00 88.19 334 ALA A C 1
ATOM 2644 O O . ALA A 1 334 ? 23.580 -3.408 -31.544 1.00 88.19 334 ALA A O 1
ATOM 2645 N N . SER A 1 335 ? 24.699 -2.021 -30.168 1.00 87.31 335 SER A N 1
ATOM 2646 C CA . SER A 1 335 ? 23.524 -1.201 -29.828 1.00 87.31 335 SER A CA 1
ATOM 2647 C C . SER A 1 335 ? 22.892 -0.546 -31.061 1.00 87.31 335 SER A C 1
ATOM 2649 O O . SER A 1 335 ? 21.668 -0.523 -31.183 1.00 87.31 335 SER A O 1
ATOM 2651 N N . TYR A 1 336 ? 23.706 -0.035 -31.996 1.00 90.06 336 TYR A N 1
ATOM 2652 C CA . TYR A 1 336 ? 23.210 0.586 -33.228 1.00 90.06 336 TYR A CA 1
ATOM 2653 C C . TYR A 1 336 ? 22.522 -0.435 -34.142 1.00 90.06 336 TYR A C 1
ATOM 2655 O O . TYR A 1 336 ? 21.399 -0.206 -34.596 1.00 90.06 336 TYR A O 1
ATOM 2663 N N . GLN A 1 337 ? 23.167 -1.581 -34.378 1.00 92.88 337 GLN A N 1
ATOM 2664 C CA . GLN A 1 337 ? 22.624 -2.642 -35.232 1.00 92.88 337 GLN A CA 1
ATOM 2665 C C . GLN A 1 337 ? 21.324 -3.223 -34.661 1.00 92.88 337 GLN A C 1
ATOM 2667 O O . GLN A 1 337 ? 20.333 -3.343 -35.383 1.00 92.88 337 GLN A O 1
ATOM 2672 N N . LEU A 1 338 ? 21.289 -3.480 -33.351 1.00 92.94 338 LEU A N 1
ATOM 2673 C CA . LEU A 1 338 ? 20.089 -3.950 -32.662 1.00 92.94 338 LEU A CA 1
ATOM 2674 C C . LEU A 1 338 ? 18.956 -2.915 -32.726 1.00 92.94 338 LEU A C 1
ATOM 2676 O O . LEU A 1 338 ? 17.804 -3.272 -32.949 1.00 92.94 338 LEU A O 1
ATOM 2680 N N . CYS A 1 339 ? 19.265 -1.620 -32.604 1.00 93.00 339 CYS A N 1
ATOM 2681 C CA . CYS A 1 339 ? 18.282 -0.543 -32.739 1.00 93.00 339 CYS A CA 1
ATOM 2682 C C . CYS A 1 339 ? 17.633 -0.514 -34.140 1.00 93.00 339 CYS A C 1
ATOM 2684 O O . CYS A 1 339 ? 16.416 -0.339 -34.251 1.00 93.00 339 CYS A O 1
ATOM 2686 N N . ILE A 1 340 ? 18.408 -0.749 -35.209 1.00 93.75 340 ILE A N 1
ATOM 2687 C CA . ILE A 1 340 ? 17.877 -0.886 -36.579 1.00 93.75 340 ILE A CA 1
ATOM 2688 C C . ILE A 1 340 ? 16.974 -2.116 -36.699 1.00 93.75 340 ILE A C 1
ATOM 2690 O O . ILE A 1 340 ? 15.864 -2.016 -37.226 1.00 93.75 340 ILE A O 1
ATOM 2694 N N . GLU A 1 341 ? 17.425 -3.270 -36.208 1.00 94.00 341 GLU A N 1
ATOM 2695 C CA . GLU A 1 341 ? 16.633 -4.502 -36.241 1.00 94.00 341 GLU A CA 1
ATOM 2696 C C . GLU A 1 341 ? 15.302 -4.327 -35.501 1.00 94.00 341 GLU A C 1
ATOM 2698 O O . GLU A 1 341 ? 14.234 -4.678 -36.013 1.00 94.00 341 GLU A O 1
ATOM 2703 N N . MET A 1 342 ? 15.351 -3.724 -34.313 1.00 94.50 342 MET A N 1
ATOM 2704 C CA . MET A 1 342 ? 14.168 -3.388 -33.535 1.00 94.50 342 MET A CA 1
ATOM 2705 C C . MET A 1 342 ? 13.234 -2.475 -34.323 1.00 94.50 342 MET A C 1
ATOM 2707 O O . MET A 1 342 ? 12.054 -2.792 -34.414 1.00 94.50 342 MET A O 1
ATOM 2711 N N . CYS A 1 343 ? 13.740 -1.400 -34.937 1.00 93.94 343 CYS A N 1
ATOM 2712 C CA . CYS A 1 343 ? 12.942 -0.480 -35.753 1.00 93.94 343 CYS A CA 1
ATOM 2713 C C . CYS A 1 343 ? 12.191 -1.213 -36.881 1.00 93.94 343 CYS A C 1
ATOM 2715 O O . CYS A 1 343 ? 10.993 -1.004 -37.072 1.00 93.94 343 CYS A O 1
ATOM 2717 N N . ASN A 1 344 ? 12.866 -2.141 -37.566 1.00 93.25 344 ASN A N 1
ATOM 2718 C CA . ASN A 1 344 ? 12.292 -2.905 -38.676 1.00 93.25 344 ASN A CA 1
ATOM 2719 C C . ASN A 1 344 ? 11.280 -3.973 -38.226 1.00 93.25 344 ASN A C 1
ATOM 2721 O O . ASN A 1 344 ? 10.350 -4.297 -38.962 1.00 93.25 344 ASN A O 1
ATOM 2725 N N . THR A 1 345 ? 11.453 -4.536 -37.027 1.00 93.75 345 THR A N 1
ATOM 2726 C CA . THR A 1 345 ? 10.627 -5.649 -36.525 1.00 93.75 345 THR A CA 1
ATOM 2727 C C . THR A 1 345 ? 9.536 -5.221 -35.541 1.00 93.75 345 THR A C 1
ATOM 2729 O O . THR A 1 345 ? 8.630 -6.004 -35.253 1.00 93.75 345 THR A O 1
ATOM 2732 N N . TRP A 1 346 ? 9.566 -3.979 -35.045 1.00 94.06 346 TRP A N 1
ATOM 2733 C CA . TRP A 1 346 ? 8.730 -3.513 -33.931 1.00 94.06 346 TRP A CA 1
ATOM 2734 C C . TRP A 1 346 ? 7.229 -3.707 -34.144 1.00 94.06 346 TRP A C 1
ATOM 2736 O O . TRP A 1 346 ? 6.516 -4.158 -33.243 1.00 94.06 346 TRP A O 1
ATOM 2746 N N . ALA A 1 347 ? 6.744 -3.370 -35.342 1.00 91.25 347 ALA A N 1
ATOM 2747 C CA . ALA A 1 347 ? 5.325 -3.440 -35.679 1.00 91.25 347 ALA A CA 1
ATOM 2748 C C . ALA A 1 347 ? 4.782 -4.878 -35.636 1.00 91.25 347 ALA A C 1
ATOM 2750 O O . ALA A 1 347 ? 3.610 -5.069 -35.324 1.00 91.25 347 ALA A O 1
ATOM 2751 N N . MET A 1 348 ? 5.638 -5.875 -35.888 1.00 91.88 348 MET A N 1
ATOM 2752 C CA . MET A 1 348 ? 5.276 -7.296 -35.887 1.00 91.88 348 MET A CA 1
ATOM 2753 C C . MET A 1 348 ? 5.289 -7.918 -34.485 1.00 91.88 348 MET A C 1
ATOM 2755 O O . MET A 1 348 ? 4.662 -8.951 -34.275 1.00 91.88 348 MET A O 1
ATOM 2759 N N . LYS A 1 349 ? 5.989 -7.295 -33.529 1.00 91.56 349 LYS A N 1
ATOM 2760 C CA . LYS A 1 349 ? 6.139 -7.799 -32.160 1.00 91.56 349 LYS A CA 1
ATOM 2761 C C . LYS A 1 349 ? 4.928 -7.454 -31.293 1.00 91.56 349 LYS A C 1
ATOM 2763 O O . LYS A 1 349 ? 4.390 -6.347 -31.377 1.00 91.56 349 LYS A O 1
ATOM 2768 N N . ASN A 1 350 ? 4.534 -8.369 -30.412 1.00 88.88 350 ASN A N 1
ATOM 2769 C CA . ASN A 1 350 ? 3.557 -8.111 -29.354 1.00 88.88 350 ASN A CA 1
ATOM 2770 C C . ASN A 1 350 ? 4.193 -7.340 -28.173 1.00 88.88 350 ASN A C 1
ATOM 2772 O O . ASN A 1 350 ? 5.403 -7.115 -28.132 1.00 88.88 350 ASN A O 1
ATOM 2776 N N . LYS A 1 351 ? 3.382 -6.915 -27.192 1.00 82.75 351 LYS A N 1
ATOM 2777 C CA . LYS A 1 351 ? 3.845 -6.128 -26.029 1.00 82.75 351 LYS A CA 1
ATOM 2778 C C . LYS A 1 351 ? 5.033 -6.778 -25.304 1.00 82.75 351 LYS A C 1
ATOM 2780 O O . LYS A 1 351 ? 5.997 -6.087 -24.985 1.00 82.75 351 LYS A O 1
ATOM 2785 N N . LYS A 1 352 ? 4.969 -8.090 -25.056 1.00 80.31 352 LYS A N 1
ATOM 2786 C CA . LYS A 1 352 ? 6.005 -8.832 -24.326 1.00 80.31 352 LYS A CA 1
ATOM 2787 C C . LYS A 1 352 ? 7.315 -8.859 -25.114 1.00 80.31 352 LYS A C 1
ATOM 2789 O O . LYS A 1 352 ? 8.349 -8.470 -24.586 1.00 80.31 352 LYS A O 1
ATOM 2794 N N . GLU A 1 353 ? 7.246 -9.203 -26.396 1.00 87.06 353 GLU A N 1
ATOM 2795 C CA . GLU A 1 353 ? 8.411 -9.249 -27.293 1.00 87.06 353 GLU A CA 1
ATOM 2796 C C . GLU A 1 353 ? 9.073 -7.870 -27.462 1.00 87.06 353 GLU A C 1
ATOM 2798 O O . GLU A 1 353 ? 10.301 -7.755 -27.528 1.00 87.06 353 GLU A O 1
ATOM 2803 N N . ARG A 1 354 ? 8.276 -6.791 -27.507 1.00 88.50 354 ARG A N 1
ATOM 2804 C CA . ARG A 1 354 ? 8.794 -5.411 -27.533 1.00 88.50 354 ARG A CA 1
ATOM 2805 C C . ARG A 1 354 ? 9.538 -5.068 -26.244 1.00 88.50 354 ARG A C 1
ATOM 2807 O O . ARG A 1 354 ? 10.630 -4.509 -26.307 1.00 88.50 354 ARG A O 1
ATOM 2814 N N . MET A 1 355 ? 8.979 -5.424 -25.086 1.00 81.25 355 MET A N 1
ATOM 2815 C CA . MET A 1 355 ? 9.634 -5.209 -23.792 1.00 81.25 355 MET A CA 1
ATOM 2816 C C . MET A 1 355 ? 10.942 -6.004 -23.662 1.00 81.25 355 MET A C 1
ATOM 2818 O O . MET A 1 355 ? 11.938 -5.452 -23.197 1.00 81.25 355 MET A O 1
ATOM 2822 N N . GLU A 1 356 ? 10.969 -7.258 -24.119 1.00 82.62 356 GLU A N 1
ATOM 2823 C CA . GLU A 1 356 ? 12.184 -8.085 -24.162 1.00 82.62 356 GLU A CA 1
ATOM 2824 C C . GLU A 1 356 ? 13.261 -7.457 -25.057 1.00 82.62 356 GLU A C 1
ATOM 2826 O O . GLU A 1 356 ? 14.413 -7.339 -24.641 1.00 82.62 356 GLU A O 1
ATOM 2831 N N . SER A 1 357 ? 12.868 -6.946 -26.229 1.00 88.12 357 SER A N 1
ATOM 2832 C CA . SER A 1 357 ? 13.781 -6.247 -27.145 1.00 88.12 357 SER A CA 1
ATOM 2833 C C . SER A 1 357 ? 14.385 -4.988 -26.502 1.00 88.12 357 SER A C 1
ATOM 2835 O O . SER A 1 357 ? 15.583 -4.737 -26.617 1.00 88.12 357 SER A O 1
ATOM 2837 N N . CYS A 1 358 ? 13.586 -4.203 -25.766 1.00 85.94 358 CYS A N 1
ATOM 2838 C CA . CYS A 1 358 ? 14.099 -3.062 -24.999 1.00 85.94 358 CYS A CA 1
ATOM 2839 C C . CYS A 1 358 ? 15.099 -3.486 -23.915 1.00 85.94 358 CYS A C 1
ATOM 2841 O O . CYS A 1 358 ? 16.069 -2.769 -23.666 1.00 85.94 358 CYS A O 1
ATOM 2843 N N . ALA A 1 359 ? 14.875 -4.625 -23.257 1.00 79.50 359 ALA A N 1
ATOM 2844 C CA . ALA A 1 359 ? 15.786 -5.132 -22.236 1.00 79.50 359 ALA A CA 1
ATOM 2845 C C . ALA A 1 359 ? 17.108 -5.636 -22.821 1.00 79.50 359 ALA A C 1
ATOM 2847 O O . ALA A 1 359 ? 18.159 -5.472 -22.200 1.00 79.50 359 ALA A O 1
ATOM 2848 N N . GLU A 1 360 ? 17.074 -6.222 -24.014 1.00 85.31 360 GLU A N 1
ATOM 2849 C CA . GLU A 1 360 ? 18.274 -6.600 -24.753 1.00 85.31 360 GLU A CA 1
ATOM 2850 C C . GLU A 1 360 ? 19.084 -5.371 -25.176 1.00 85.31 360 GLU A C 1
ATOM 2852 O O . GLU A 1 360 ? 20.275 -5.292 -24.874 1.00 85.31 360 GLU A O 1
ATOM 2857 N N . LEU A 1 361 ? 18.422 -4.354 -25.739 1.00 86.44 361 LEU A N 1
ATOM 2858 C CA . LEU A 1 361 ? 19.068 -3.088 -26.090 1.00 86.44 361 LEU A CA 1
ATOM 2859 C C . LEU A 1 361 ? 19.707 -2.411 -24.871 1.00 86.44 361 LEU A C 1
ATOM 2861 O O . LEU A 1 361 ? 20.830 -1.920 -24.959 1.00 86.44 361 LEU A O 1
ATOM 2865 N N . ALA A 1 362 ? 19.046 -2.446 -23.710 1.00 80.19 362 ALA A N 1
ATOM 2866 C CA . ALA A 1 362 ? 19.615 -1.948 -22.458 1.00 80.19 362 ALA A CA 1
ATOM 2867 C C . ALA A 1 362 ? 20.950 -2.633 -22.109 1.00 80.19 362 ALA A C 1
ATOM 2869 O O . ALA A 1 362 ? 21.910 -1.965 -21.726 1.00 80.19 362 ALA A O 1
ATOM 2870 N N . LYS A 1 363 ? 21.028 -3.963 -22.257 1.00 79.31 363 LYS A N 1
ATOM 2871 C CA . LYS A 1 363 ? 22.245 -4.735 -21.958 1.00 79.31 363 LYS A CA 1
ATOM 2872 C C . LYS A 1 363 ? 23.389 -4.377 -22.901 1.00 79.31 363 LYS A C 1
ATOM 2874 O O . LYS A 1 363 ? 24.523 -4.269 -22.442 1.00 79.31 363 LYS A O 1
ATOM 2879 N N . GLU A 1 364 ? 23.113 -4.189 -24.189 1.00 84.38 364 GLU A N 1
ATOM 2880 C CA . GLU A 1 364 ? 24.149 -3.806 -25.157 1.00 84.38 364 GLU A CA 1
ATOM 2881 C C . GLU A 1 364 ? 24.670 -2.386 -24.900 1.00 84.38 364 GLU A C 1
ATOM 2883 O O . GLU A 1 364 ? 25.884 -2.185 -24.838 1.00 84.38 364 GLU A O 1
ATOM 2888 N N . ILE A 1 365 ? 23.783 -1.432 -24.592 1.00 78.69 365 ILE A N 1
ATOM 2889 C CA . ILE A 1 365 ? 24.178 -0.076 -24.177 1.00 78.69 365 ILE A CA 1
ATOM 2890 C C . ILE A 1 365 ? 25.072 -0.132 -22.928 1.00 78.69 365 ILE A C 1
ATOM 2892 O O . ILE A 1 365 ? 26.077 0.575 -22.843 1.00 78.69 365 ILE A O 1
ATOM 2896 N N . GLU A 1 366 ? 24.737 -0.978 -21.949 1.00 74.62 366 GLU A N 1
ATOM 2897 C CA . GLU A 1 366 ? 25.535 -1.149 -20.731 1.00 74.62 366 GLU A CA 1
ATOM 2898 C C . GLU A 1 366 ? 26.919 -1.744 -21.028 1.00 74.62 366 GLU A C 1
ATOM 2900 O O . GLU A 1 366 ? 27.921 -1.246 -20.517 1.00 74.62 366 GLU A O 1
ATOM 2905 N N . LYS A 1 367 ? 27.008 -2.773 -21.876 1.00 79.25 367 LYS A N 1
ATOM 2906 C CA . LYS A 1 367 ? 28.296 -3.366 -22.272 1.00 79.25 367 LYS A CA 1
ATOM 2907 C C . LYS A 1 367 ? 29.191 -2.356 -22.987 1.00 79.25 367 LYS A C 1
ATOM 2909 O O . LYS A 1 367 ? 30.387 -2.298 -22.713 1.00 79.25 367 LYS A O 1
ATOM 2914 N N . GLU A 1 368 ? 28.619 -1.565 -23.889 1.00 78.06 368 GLU A N 1
ATOM 2915 C CA . GLU A 1 368 ? 29.369 -0.614 -24.712 1.00 78.06 368 GLU A CA 1
ATOM 2916 C C . GLU A 1 368 ? 29.756 0.658 -23.947 1.00 78.06 368 GLU A C 1
ATOM 2918 O O . GLU A 1 368 ? 30.812 1.242 -24.209 1.00 78.06 368 GLU A O 1
ATOM 2923 N N . PHE A 1 369 ? 28.924 1.099 -22.996 1.00 69.12 369 PHE A N 1
ATOM 2924 C CA . PHE A 1 369 ? 29.034 2.435 -22.401 1.00 69.12 369 PHE A CA 1
ATOM 2925 C C . PHE A 1 369 ? 28.980 2.481 -20.858 1.00 69.12 369 PHE A C 1
ATOM 2927 O O . PHE A 1 369 ? 29.104 3.554 -20.265 1.00 69.12 369 PHE A O 1
ATOM 2934 N N . GLY A 1 370 ? 28.829 1.345 -20.170 1.00 58.44 370 GLY A N 1
ATOM 2935 C CA . GLY A 1 370 ? 28.422 1.257 -18.758 1.00 58.44 370 GLY A CA 1
ATOM 2936 C C . GLY A 1 370 ? 29.438 1.675 -17.689 1.00 58.44 370 GLY A C 1
ATOM 2937 O O . GLY A 1 370 ? 29.053 1.858 -16.536 1.00 58.44 370 GLY A O 1
ATOM 2938 N N . GLY A 1 371 ? 30.709 1.921 -18.027 1.00 54.66 371 GLY A N 1
ATOM 2939 C CA . GLY A 1 371 ? 31.794 2.131 -17.048 1.00 54.66 371 GLY A CA 1
ATOM 2940 C C . GLY A 1 371 ? 31.638 3.302 -16.052 1.00 54.66 371 GLY A C 1
ATOM 2941 O O . GLY A 1 371 ? 32.446 3.418 -15.127 1.00 54.66 371 GLY A O 1
ATOM 2942 N N . LYS A 1 372 ? 30.629 4.179 -16.209 1.00 50.06 372 LYS A N 1
ATOM 2943 C CA . LYS A 1 372 ? 30.299 5.296 -15.289 1.00 50.06 372 LYS A CA 1
ATOM 2944 C C . LYS A 1 372 ? 28.789 5.525 -15.049 1.00 50.06 372 LYS A C 1
ATOM 2946 O O . LYS A 1 372 ? 28.446 6.440 -14.305 1.00 50.06 372 LYS A O 1
ATOM 2951 N N . TYR A 1 373 ? 27.903 4.696 -15.617 1.00 52.84 373 TYR A N 1
ATOM 2952 C CA . TYR A 1 373 ? 26.435 4.897 -15.656 1.00 52.84 373 TYR A CA 1
ATOM 2953 C C . TYR A 1 373 ? 25.631 3.885 -14.836 1.00 52.84 373 TYR A C 1
ATOM 2955 O O . TYR A 1 373 ? 24.407 3.815 -14.970 1.00 52.84 373 TYR A O 1
ATOM 2963 N N . CYS A 1 374 ? 26.312 3.128 -13.969 1.00 52.50 374 CYS A N 1
ATOM 2964 C CA . CYS A 1 374 ? 25.745 1.993 -13.245 1.00 52.50 374 CYS A CA 1
ATOM 2965 C C . CYS A 1 374 ? 24.392 2.287 -12.594 1.00 52.50 374 CYS A C 1
ATOM 2967 O O . CYS A 1 374 ? 23.524 1.439 -12.661 1.00 52.50 374 CYS A O 1
ATOM 2969 N N . THR A 1 375 ? 24.162 3.462 -12.004 1.00 52.41 375 THR A N 1
ATOM 2970 C CA . THR A 1 375 ? 22.931 3.707 -11.232 1.00 52.41 375 THR A CA 1
ATOM 2971 C C . THR A 1 375 ? 21.674 3.866 -12.095 1.00 52.41 375 THR A C 1
ATOM 2973 O O . THR A 1 375 ? 20.625 3.354 -11.722 1.00 52.41 375 THR A O 1
ATOM 2976 N N . LEU A 1 376 ? 21.754 4.534 -13.252 1.00 56.56 376 LEU A N 1
ATOM 2977 C CA . LEU A 1 376 ? 20.598 4.703 -14.146 1.00 56.56 376 LEU A CA 1
ATOM 2978 C C . LEU A 1 376 ? 20.254 3.387 -14.853 1.00 56.56 376 LEU A C 1
ATOM 2980 O O . LEU A 1 376 ? 19.097 2.972 -14.880 1.00 56.56 376 LEU A O 1
ATOM 2984 N N . MET A 1 377 ? 21.279 2.698 -15.353 1.00 58.97 377 MET A N 1
ATOM 2985 C CA . MET A 1 377 ? 21.115 1.381 -15.967 1.00 58.97 377 MET A CA 1
ATOM 2986 C C . MET A 1 377 ? 20.652 0.336 -14.948 1.00 58.97 377 MET A C 1
ATOM 2988 O O . MET A 1 377 ? 19.853 -0.526 -15.293 1.00 58.97 377 MET A O 1
ATOM 2992 N N . LEU A 1 378 ? 21.062 0.451 -13.680 1.00 60.50 378 LEU A N 1
ATOM 2993 C CA . LEU A 1 378 ? 20.555 -0.377 -12.587 1.00 60.50 378 LEU A CA 1
ATOM 2994 C C . LEU A 1 378 ? 19.060 -0.141 -12.346 1.00 60.50 378 LEU A C 1
ATOM 2996 O O . LEU A 1 378 ? 18.319 -1.113 -12.299 1.00 60.50 378 LEU A O 1
ATOM 3000 N N . ILE A 1 379 ? 18.596 1.112 -12.269 1.00 59.91 379 ILE A N 1
ATOM 3001 C CA . ILE A 1 379 ? 17.161 1.432 -12.112 1.00 59.91 379 ILE A CA 1
ATOM 3002 C C . ILE A 1 379 ? 16.344 0.842 -13.271 1.00 59.91 379 ILE A C 1
ATOM 3004 O O . ILE A 1 379 ? 15.320 0.197 -13.046 1.00 59.91 379 ILE A O 1
ATOM 3008 N N . ILE A 1 380 ? 16.826 1.007 -14.508 1.00 61.09 380 ILE A N 1
ATOM 3009 C CA . ILE A 1 380 ? 16.199 0.429 -15.703 1.00 61.09 380 ILE A CA 1
ATOM 3010 C C . ILE A 1 380 ? 16.193 -1.107 -15.612 1.00 61.09 380 ILE A C 1
ATOM 3012 O O . ILE A 1 380 ? 15.161 -1.735 -15.821 1.00 61.09 380 ILE A O 1
ATOM 3016 N N . LYS A 1 381 ? 17.306 -1.733 -15.225 1.00 62.75 381 LYS A N 1
ATOM 3017 C CA . LYS A 1 381 ? 17.428 -3.191 -15.076 1.00 62.75 381 LYS A CA 1
ATOM 3018 C C . LYS A 1 381 ? 16.511 -3.765 -13.997 1.00 62.75 381 LYS A C 1
ATOM 3020 O O . LYS A 1 381 ? 15.952 -4.837 -14.199 1.00 62.75 381 LYS A O 1
ATOM 3025 N N . MET A 1 382 ? 16.340 -3.061 -12.881 1.00 63.09 382 MET A N 1
ATOM 3026 C CA . MET A 1 382 ? 15.439 -3.467 -11.799 1.00 63.09 382 MET A CA 1
ATOM 3027 C C . MET A 1 382 ? 13.989 -3.492 -12.270 1.00 63.09 382 MET A C 1
ATOM 3029 O O . MET A 1 382 ? 13.274 -4.443 -11.978 1.00 63.09 382 MET A O 1
ATOM 3033 N N . MET A 1 383 ? 13.576 -2.518 -13.083 1.00 60.28 383 MET A N 1
ATOM 3034 C CA . MET A 1 383 ? 12.255 -2.551 -13.712 1.00 60.28 383 MET A CA 1
ATOM 3035 C C . MET A 1 383 ? 12.093 -3.664 -14.745 1.00 60.28 383 MET A C 1
ATOM 3037 O O . MET A 1 383 ? 11.000 -4.195 -14.903 1.00 60.28 383 MET A O 1
ATOM 3041 N N . LEU A 1 384 ? 13.163 -3.998 -15.464 1.00 54.00 384 LEU A N 1
ATOM 3042 C CA . LEU A 1 384 ? 13.155 -4.973 -16.554 1.00 54.00 384 LEU A CA 1
ATOM 3043 C C . LEU A 1 384 ? 13.380 -6.419 -16.092 1.00 54.00 384 LEU A C 1
ATOM 3045 O O . LEU A 1 384 ? 13.546 -7.298 -16.941 1.00 54.00 384 LEU A O 1
ATOM 3049 N N . SER A 1 385 ? 13.413 -6.687 -14.778 1.00 52.12 385 SER A N 1
ATOM 3050 C CA . SER A 1 385 ? 13.511 -8.062 -14.280 1.00 52.12 385 SER A CA 1
ATOM 3051 C C . SER A 1 385 ? 12.350 -8.894 -14.851 1.00 52.12 385 SER A C 1
ATOM 3053 O O . SER A 1 385 ? 11.198 -8.494 -14.667 1.00 52.12 385 SER A O 1
ATOM 3055 N N . PRO A 1 386 ? 12.615 -10.034 -15.525 1.00 39.72 386 PRO A N 1
ATOM 3056 C CA . PRO A 1 386 ? 11.604 -10.870 -16.184 1.00 39.72 386 PRO A CA 1
ATOM 3057 C C . PRO A 1 386 ? 10.529 -11.458 -15.259 1.00 39.72 386 PRO A C 1
ATOM 3059 O O . PRO A 1 386 ? 9.563 -12.038 -15.746 1.00 39.72 386 PRO A O 1
ATOM 3062 N N . SER A 1 387 ? 10.668 -11.315 -13.940 1.00 38.31 387 SER A N 1
ATOM 3063 C CA . SER A 1 387 ? 9.738 -11.812 -12.921 1.00 38.31 387 SER A CA 1
ATOM 3064 C C . SER A 1 387 ? 8.469 -10.958 -12.767 1.00 38.31 387 SER A C 1
ATOM 3066 O O . SER A 1 387 ? 7.889 -10.926 -11.689 1.00 38.31 387 SER A O 1
ATOM 3068 N N . GLN A 1 388 ? 8.035 -10.248 -13.818 1.00 40.44 388 GLN A N 1
ATOM 3069 C CA . GLN A 1 388 ? 6.861 -9.365 -13.807 1.00 40.44 388 GLN A CA 1
ATOM 3070 C C . GLN A 1 388 ? 5.566 -10.171 -13.598 1.00 40.44 388 GLN A C 1
ATOM 3072 O O . GLN A 1 388 ? 4.827 -10.442 -14.543 1.00 40.44 388 GLN A O 1
ATOM 3077 N N . VAL A 1 389 ? 5.282 -10.563 -12.357 1.00 32.72 389 VAL A N 1
ATOM 3078 C CA . VAL A 1 389 ? 3.952 -11.002 -11.941 1.00 32.72 389 VAL A CA 1
ATOM 3079 C C . VAL A 1 389 ? 3.061 -9.765 -11.962 1.00 32.72 389 VAL A C 1
ATOM 3081 O O . VAL A 1 389 ? 3.362 -8.745 -11.336 1.00 32.72 389 VAL A O 1
ATOM 3084 N N . GLU A 1 390 ? 1.993 -9.826 -12.751 1.00 34.94 390 GLU A N 1
ATOM 3085 C CA . GLU A 1 390 ? 1.038 -8.736 -12.845 1.00 34.94 390 GLU A CA 1
ATOM 3086 C C . GLU A 1 390 ? 0.327 -8.510 -11.495 1.00 34.94 390 GLU A C 1
ATOM 3088 O O . GLU A 1 390 ? -0.153 -9.426 -10.840 1.00 34.94 390 GLU A O 1
ATOM 3093 N N . ILE A 1 391 ? 0.293 -7.241 -11.097 1.00 36.97 391 ILE A N 1
ATOM 3094 C CA . ILE A 1 391 ? -0.042 -6.707 -9.769 1.00 36.97 391 ILE A CA 1
ATOM 3095 C C . ILE A 1 391 ? -1.486 -7.034 -9.328 1.00 36.97 391 ILE A C 1
ATOM 3097 O O . ILE A 1 391 ? -2.389 -6.848 -10.140 1.00 36.97 391 ILE A O 1
ATOM 3101 N N . PRO A 1 392 ? -1.758 -7.330 -8.039 1.00 32.78 392 PRO A N 1
ATOM 3102 C CA . PRO A 1 392 ? -3.086 -7.171 -7.433 1.00 32.78 392 PRO A CA 1
ATOM 3103 C C . PRO A 1 392 ? -3.503 -5.686 -7.464 1.00 32.78 392 PRO A C 1
ATOM 3105 O O . PRO A 1 392 ? -3.025 -4.866 -6.678 1.00 32.78 392 PRO A O 1
ATOM 3108 N N . THR A 1 393 ? -4.307 -5.280 -8.446 1.00 34.53 393 THR A N 1
ATOM 3109 C CA . THR A 1 393 ? -4.730 -3.883 -8.645 1.00 34.53 393 THR A CA 1
ATOM 3110 C C . THR A 1 393 ? -5.722 -3.463 -7.580 1.00 34.53 393 THR A C 1
ATOM 3112 O O . THR A 1 393 ? -6.773 -4.065 -7.519 1.00 34.53 393 THR A O 1
ATOM 3115 N N . CYS A 1 394 ? -5.503 -2.390 -6.822 1.00 35.28 394 CYS A N 1
ATOM 3116 C CA . CYS A 1 394 ? -6.541 -1.876 -5.919 1.00 35.28 394 CYS A CA 1
ATOM 3117 C C . CYS A 1 394 ? -7.636 -1.104 -6.698 1.00 35.28 394 CYS A C 1
ATOM 3119 O O . CYS A 1 394 ? -7.326 -0.354 -7.624 1.00 35.28 394 CYS A O 1
ATOM 3121 N N . ILE A 1 395 ? -8.922 -1.241 -6.347 1.00 32.81 395 ILE A N 1
ATOM 3122 C CA . ILE A 1 395 ? -10.006 -0.517 -7.042 1.00 32.81 395 ILE A CA 1
ATOM 3123 C C . ILE A 1 395 ? -10.029 0.947 -6.581 1.00 32.81 395 ILE A C 1
ATOM 3125 O O . ILE A 1 395 ? -10.304 1.255 -5.422 1.00 32.81 395 ILE A O 1
ATOM 3129 N N . CYS A 1 396 ? -9.806 1.879 -7.510 1.00 30.52 396 CYS A N 1
ATOM 3130 C CA . CYS A 1 396 ? -10.187 3.279 -7.325 1.00 30.52 396 CYS A CA 1
ATOM 3131 C C . CYS A 1 396 ? -11.673 3.408 -7.689 1.00 30.52 396 CYS A C 1
ATOM 3133 O O . CYS A 1 396 ? -12.070 2.993 -8.777 1.00 30.52 396 CYS A O 1
ATOM 3135 N N . SER A 1 397 ? -12.500 3.950 -6.792 1.00 28.20 397 SER A N 1
ATOM 3136 C CA . SER A 1 397 ? -13.963 4.006 -6.920 1.00 28.20 397 SER A CA 1
ATOM 3137 C C . SER A 1 397 ? -14.435 4.797 -8.151 1.00 28.20 397 SER A C 1
ATOM 3139 O O . SER A 1 397 ? -14.830 5.959 -8.077 1.00 28.20 397 SER A O 1
ATOM 3141 N N . LYS A 1 398 ? -14.479 4.150 -9.317 1.00 26.86 398 LYS A N 1
ATOM 3142 C CA . LYS A 1 398 ? -15.337 4.569 -10.425 1.00 26.86 398 LYS A CA 1
ATOM 3143 C C . LYS A 1 398 ? -16.637 3.769 -10.343 1.00 26.86 398 LYS A C 1
ATOM 3145 O O . LYS A 1 398 ? -16.725 2.665 -10.853 1.00 26.86 398 LYS A O 1
ATOM 3150 N N . LYS A 1 399 ? -17.629 4.383 -9.684 1.00 28.78 399 LYS A N 1
ATOM 3151 C CA . LYS A 1 399 ? -19.063 4.027 -9.665 1.00 28.78 399 LYS A CA 1
ATOM 3152 C C . LYS A 1 399 ? -19.388 2.568 -9.299 1.00 28.78 399 LYS A C 1
ATOM 3154 O O . LYS A 1 399 ? -19.692 1.756 -10.164 1.00 28.78 399 LYS A O 1
ATOM 3159 N N . LEU A 1 400 ? -19.474 2.294 -8.000 1.00 26.70 400 LEU A N 1
ATOM 3160 C CA . LEU A 1 400 ? -20.291 1.197 -7.475 1.00 26.70 400 LEU A CA 1
ATOM 3161 C C . LEU A 1 400 ? -21.615 1.783 -6.951 1.00 26.70 400 LEU A C 1
ATOM 3163 O O . LEU A 1 400 ? -21.574 2.724 -6.155 1.00 26.70 400 LEU A O 1
ATOM 3167 N N . PRO A 1 401 ? -22.790 1.310 -7.405 1.00 23.00 401 PRO A N 1
ATOM 3168 C CA . PRO A 1 401 ? -24.070 1.753 -6.862 1.00 23.00 401 PRO A CA 1
ATOM 3169 C C . PRO A 1 401 ? -24.295 1.124 -5.477 1.00 23.00 401 PRO A C 1
ATOM 3171 O O . PRO A 1 401 ? -24.728 -0.020 -5.368 1.00 23.00 401 PRO A O 1
ATOM 3174 N N . CYS A 1 402 ? -24.006 1.863 -4.403 1.00 25.17 402 CYS A N 1
ATOM 3175 C CA . CYS A 1 402 ? -24.317 1.432 -3.038 1.00 25.17 402 CYS A CA 1
ATOM 3176 C C . CYS A 1 402 ? -25.831 1.530 -2.768 1.00 25.17 402 CYS A C 1
ATOM 3178 O O . CYS A 1 402 ? -26.412 2.609 -2.854 1.00 25.17 402 CYS A O 1
ATOM 3180 N N . ARG A 1 403 ? -26.461 0.404 -2.402 1.00 23.86 403 ARG A N 1
ATOM 3181 C CA . ARG A 1 403 ? -27.837 0.314 -1.867 1.00 23.86 403 ARG A CA 1
ATOM 3182 C C . ARG A 1 403 ? -27.820 0.024 -0.360 1.00 23.86 403 ARG A C 1
ATOM 3184 O O . ARG A 1 403 ? -28.359 -0.980 0.091 1.00 23.86 403 ARG A O 1
ATOM 3191 N N . LEU A 1 404 ? -27.182 0.888 0.419 1.00 23.11 404 LEU A N 1
ATOM 3192 C CA . LEU A 1 404 ? -27.273 0.891 1.883 1.00 23.11 404 LEU A CA 1
ATOM 3193 C C . LEU A 1 404 ? -27.642 2.309 2.332 1.00 23.11 404 LEU A C 1
ATOM 3195 O O . LEU A 1 404 ? -27.248 3.261 1.652 1.00 23.11 404 LEU A O 1
ATOM 3199 N N . PRO A 1 405 ? -28.386 2.487 3.437 1.00 21.98 405 PRO A N 1
ATOM 3200 C CA . PRO A 1 405 ? -28.640 3.805 4.003 1.00 21.98 405 PRO A CA 1
ATOM 3201 C C . PRO A 1 405 ? -27.339 4.344 4.618 1.00 21.98 405 PRO A C 1
ATOM 3203 O O . PRO A 1 405 ? -27.105 4.267 5.819 1.00 21.98 405 PRO A O 1
ATOM 3206 N N . CYS A 1 406 ? -26.452 4.856 3.770 1.00 22.75 406 CYS A N 1
ATOM 3207 C CA . CYS A 1 406 ? -25.302 5.650 4.163 1.00 22.75 406 CYS A CA 1
ATOM 3208 C C . CYS A 1 406 ? -25.764 7.103 4.298 1.00 22.75 406 CYS A C 1
ATOM 3210 O O . CYS A 1 406 ? -26.328 7.666 3.358 1.00 22.75 406 CYS A O 1
ATOM 3212 N N . ILE A 1 407 ? -25.494 7.739 5.438 1.00 23.69 407 ILE A N 1
ATOM 3213 C CA . ILE A 1 407 ? -25.545 9.201 5.533 1.00 23.69 407 ILE A CA 1
ATOM 3214 C C . ILE A 1 407 ? -24.314 9.718 4.776 1.00 23.69 407 ILE A C 1
ATOM 3216 O O . ILE A 1 407 ? -23.236 9.896 5.336 1.00 23.69 407 ILE A O 1
ATOM 3220 N N . CYS A 1 408 ? -24.447 9.862 3.458 1.00 21.58 408 CYS A N 1
ATOM 3221 C CA . CYS A 1 408 ? -23.431 10.468 2.611 1.00 21.58 408 CYS A CA 1
ATOM 3222 C C . CYS A 1 408 ? -23.495 11.990 2.768 1.00 21.58 408 CYS A C 1
ATOM 3224 O O . CYS A 1 408 ? -24.417 12.631 2.268 1.00 21.58 408 CYS A O 1
ATOM 3226 N N . PHE A 1 409 ? -22.478 12.593 3.382 1.00 24.14 409 PHE A N 1
ATOM 3227 C CA . PHE A 1 409 ? -22.187 14.013 3.175 1.00 24.14 409 PHE A CA 1
ATOM 3228 C C . PHE A 1 409 ? -21.536 14.183 1.794 1.00 24.14 409 PHE A C 1
ATOM 3230 O O . PHE A 1 409 ? -20.335 14.395 1.667 1.00 24.14 409 PHE A O 1
ATOM 3237 N N . SER A 1 410 ? -22.324 14.012 0.732 1.00 24.20 410 SER A N 1
ATOM 3238 C CA . SER A 1 410 ? -21.881 14.199 -0.650 1.00 24.20 410 SER A CA 1
ATOM 3239 C C . SER A 1 410 ? -22.529 15.447 -1.234 1.00 24.20 410 SER A C 1
ATOM 3241 O O . SER A 1 410 ? -23.611 15.369 -1.801 1.00 24.20 410 SER A O 1
ATOM 3243 N N . ASN A 1 411 ? -21.852 16.586 -1.113 1.00 21.83 411 ASN A N 1
ATOM 3244 C CA . ASN A 1 411 ? -22.080 17.753 -1.967 1.00 21.83 411 ASN A CA 1
ATOM 3245 C C . ASN A 1 411 ? -20.742 18.453 -2.247 1.00 21.83 411 ASN A C 1
ATOM 3247 O O . ASN A 1 411 ? -20.522 19.584 -1.847 1.00 21.83 411 ASN A O 1
ATOM 3251 N N . MET A 1 412 ? -19.833 17.755 -2.932 1.00 22.64 412 MET A N 1
ATOM 3252 C CA . MET A 1 412 ? -18.790 18.369 -3.768 1.00 22.64 412 MET A CA 1
ATOM 3253 C C . MET A 1 412 ? -18.474 17.413 -4.922 1.00 22.64 412 MET A C 1
ATOM 3255 O O . MET A 1 412 ? -17.493 16.672 -4.918 1.00 22.64 412 MET A O 1
ATOM 3259 N N . THR A 1 413 ? -19.359 17.378 -5.914 1.00 23.77 413 THR A N 1
ATOM 3260 C CA . THR A 1 413 ? -19.061 16.778 -7.215 1.00 23.77 413 THR A CA 1
ATOM 3261 C C . THR A 1 413 ? -18.302 17.780 -8.073 1.00 23.77 413 THR A C 1
ATOM 3263 O O . THR A 1 413 ? -18.816 18.856 -8.357 1.00 23.77 413 THR A O 1
ATOM 3266 N N . GLY A 1 414 ? -17.126 17.369 -8.550 1.00 25.86 414 GLY A N 1
ATOM 3267 C CA . GLY A 1 414 ? -16.483 17.953 -9.724 1.00 25.86 414 GLY A CA 1
ATOM 3268 C C . GLY A 1 414 ? -15.259 18.804 -9.424 1.00 25.86 414 GLY A C 1
ATOM 3269 O O . GLY A 1 414 ? -15.376 20.011 -9.376 1.00 25.86 414 GLY A O 1
ATOM 3270 N N . PHE A 1 415 ? -14.093 18.166 -9.297 1.00 20.98 415 PHE A N 1
ATOM 3271 C CA . PHE A 1 415 ? -12.814 18.647 -9.841 1.00 20.98 415 PHE A CA 1
ATOM 3272 C C . PHE A 1 415 ? -11.837 17.460 -9.848 1.00 20.98 415 PHE A C 1
ATOM 3274 O O . PHE A 1 415 ? -11.146 17.174 -8.871 1.00 20.98 415 PHE A O 1
ATOM 3281 N N . CYS A 1 416 ? -11.794 16.720 -10.959 1.00 22.25 416 CYS A N 1
ATOM 3282 C CA . CYS A 1 416 ? -10.621 15.915 -11.294 1.00 22.25 416 CYS A CA 1
ATOM 3283 C C . CYS A 1 416 ? -9.523 16.888 -11.733 1.00 22.25 416 CYS A C 1
ATOM 3285 O O . CYS A 1 416 ? -9.367 17.149 -12.921 1.00 22.25 416 CYS A O 1
ATOM 3287 N N . ALA A 1 417 ? -8.794 17.462 -10.779 1.00 22.89 417 ALA A N 1
ATOM 3288 C CA . ALA A 1 417 ? -7.535 18.117 -11.090 1.00 22.89 417 ALA A CA 1
ATOM 3289 C C . ALA A 1 417 ? -6.477 17.021 -11.282 1.00 22.89 417 ALA A C 1
ATOM 3291 O O . ALA A 1 417 ? -6.039 16.385 -10.321 1.00 22.89 417 ALA A O 1
ATOM 3292 N N . PHE A 1 418 ? -6.107 16.767 -12.538 1.00 23.47 418 PHE A N 1
ATOM 3293 C CA . PHE A 1 418 ? -4.758 16.309 -12.847 1.00 23.47 418 PHE A CA 1
ATOM 3294 C C . PHE A 1 418 ? -3.817 17.383 -12.299 1.00 23.47 418 PHE A C 1
ATOM 3296 O O . PHE A 1 418 ? -3.894 18.527 -12.737 1.00 23.47 418 PHE A O 1
ATOM 3303 N N . PHE A 1 419 ? -2.999 17.049 -11.305 1.00 23.73 419 PHE A N 1
ATOM 3304 C CA . PHE A 1 419 ? -1.921 17.929 -10.868 1.00 23.73 419 PHE A CA 1
ATOM 3305 C C . PHE A 1 419 ? -0.731 17.695 -11.806 1.00 23.73 419 PHE A C 1
ATOM 3307 O O . PHE A 1 419 ? -0.200 16.582 -11.809 1.00 23.73 419 PHE A O 1
ATOM 3314 N N . PRO A 1 420 ? -0.308 18.683 -12.615 1.00 23.77 420 PRO A N 1
ATOM 3315 C CA . PRO A 1 420 ? 1.023 18.660 -13.198 1.00 23.77 420 PRO A CA 1
ATOM 3316 C C . PRO A 1 420 ? 2.046 18.806 -12.064 1.00 23.77 420 PRO A C 1
ATOM 3318 O O . PRO A 1 420 ? 1.805 19.521 -11.092 1.00 23.77 420 PRO A O 1
ATOM 3321 N N . LEU A 1 421 ? 3.192 18.141 -12.196 1.00 27.59 421 LEU A N 1
ATOM 3322 C CA . LEU A 1 421 ? 4.315 18.144 -11.246 1.00 27.59 421 LEU A CA 1
ATOM 3323 C C . LEU A 1 421 ? 5.059 19.496 -11.129 1.00 27.59 421 LEU A C 1
ATOM 3325 O O . LEU A 1 421 ? 6.166 19.535 -10.599 1.00 27.59 421 LEU A O 1
ATOM 3329 N N . ASP A 1 422 ? 4.445 20.605 -11.541 1.00 25.42 422 ASP A N 1
ATOM 3330 C CA . ASP A 1 422 ? 4.992 21.953 -11.395 1.00 25.42 422 ASP A CA 1
ATOM 3331 C C . ASP A 1 422 ? 4.268 22.693 -10.265 1.00 25.42 422 ASP A C 1
ATOM 3333 O O . ASP A 1 422 ? 3.188 23.260 -10.432 1.00 25.42 422 ASP A O 1
ATOM 3337 N N . LEU A 1 423 ? 4.881 22.679 -9.082 1.00 27.48 423 LEU A N 1
ATOM 3338 C CA . LEU A 1 423 ? 4.497 23.507 -7.940 1.00 27.48 423 LEU A CA 1
ATOM 3339 C C . LEU A 1 423 ? 5.298 24.818 -7.958 1.00 27.48 423 LEU A C 1
ATOM 3341 O O . LEU A 1 423 ? 6.489 24.800 -7.649 1.00 27.48 423 LEU A O 1
ATOM 3345 N N . PRO A 1 424 ? 4.646 25.974 -8.154 1.00 26.91 424 PRO A N 1
ATOM 3346 C CA . PRO A 1 424 ? 5.053 27.202 -7.500 1.00 26.91 424 PRO A CA 1
ATOM 3347 C C . PRO A 1 424 ? 4.081 27.510 -6.353 1.00 26.91 424 PRO A C 1
ATOM 3349 O O . PRO A 1 424 ? 2.916 27.833 -6.553 1.00 26.91 424 PRO A O 1
ATOM 3352 N N . GLN A 1 425 ? 4.580 27.360 -5.127 1.00 28.69 425 GLN A N 1
ATOM 3353 C CA . GLN A 1 425 ? 4.488 28.336 -4.032 1.00 28.69 425 GLN A CA 1
ATOM 3354 C C . GLN A 1 425 ? 3.182 29.147 -3.819 1.00 28.69 425 GLN A C 1
ATOM 3356 O O . GLN A 1 425 ? 3.249 30.301 -3.407 1.00 28.69 425 GLN A O 1
ATOM 3361 N N . CYS A 1 426 ? 1.994 28.564 -3.998 1.00 25.84 426 CYS A N 1
ATOM 3362 C CA . CYS A 1 426 ? 0.721 29.220 -3.665 1.00 25.84 426 CYS A CA 1
ATOM 3363 C C . CYS A 1 426 ? -0.195 28.321 -2.823 1.00 25.84 426 CYS A C 1
ATOM 3365 O O . CYS A 1 426 ? -1.247 27.893 -3.275 1.00 25.84 426 CYS A O 1
ATOM 3367 N N . PHE A 1 427 ? 0.177 28.063 -1.569 1.00 26.92 427 PHE A N 1
ATOM 3368 C CA . PHE A 1 427 ? -0.773 27.625 -0.536 1.00 26.92 427 PHE A CA 1
ATOM 3369 C C . PHE A 1 427 ? -0.416 28.265 0.806 1.00 26.92 427 PHE A C 1
ATOM 3371 O O . PHE A 1 427 ? -0.044 27.606 1.769 1.00 26.92 427 PHE A O 1
ATOM 3378 N N . LEU A 1 428 ? -0.497 29.595 0.855 1.00 28.75 428 LEU A N 1
ATOM 3379 C CA . LEU A 1 428 ? -0.371 30.363 2.092 1.00 28.75 428 LEU A CA 1
ATOM 3380 C C . LEU A 1 428 ? -1.238 31.629 2.043 1.00 28.75 428 LEU A C 1
ATOM 3382 O O . LEU A 1 428 ? -0.760 32.719 2.309 1.00 28.75 428 LEU A O 1
ATOM 3386 N N . GLU A 1 429 ? -2.538 31.496 1.771 1.00 25.94 429 GLU A N 1
ATOM 3387 C CA . GLU A 1 429 ? -3.501 32.531 2.177 1.00 25.94 429 GLU A CA 1
ATOM 3388 C C . GLU A 1 429 ? -4.704 31.915 2.900 1.00 25.94 429 GLU A C 1
ATOM 3390 O O . GLU A 1 429 ? -5.706 31.482 2.334 1.00 25.94 429 GLU A O 1
ATOM 3395 N N . LYS A 1 430 ? -4.579 31.885 4.232 1.00 34.78 430 LYS A N 1
ATOM 3396 C CA . LYS A 1 430 ? -5.701 31.799 5.168 1.00 34.78 430 LYS A CA 1
ATOM 3397 C C . LYS A 1 430 ? -6.597 33.025 4.971 1.00 34.78 430 LYS A C 1
ATOM 3399 O O . LYS A 1 430 ? -6.206 34.101 5.417 1.00 34.78 430 LYS A O 1
ATOM 3404 N N . LYS A 1 431 ? -7.788 32.833 4.391 1.00 30.45 431 LYS A N 1
ATOM 3405 C CA . LYS A 1 431 ? -9.071 33.548 4.628 1.00 30.45 431 LYS A CA 1
ATOM 3406 C C . LYS A 1 431 ? -9.871 33.586 3.323 1.00 30.45 431 LYS A C 1
ATOM 3408 O O . LYS A 1 431 ? -9.617 34.480 2.543 1.00 30.45 431 LYS A O 1
ATOM 3413 N N . VAL A 1 432 ? -10.857 32.699 3.130 1.00 29.20 432 VAL A N 1
ATOM 3414 C CA . VAL A 1 432 ? -12.103 33.002 2.369 1.00 29.20 432 VAL A CA 1
ATOM 3415 C C . VAL A 1 432 ? -13.247 32.018 2.709 1.00 29.20 432 VAL A C 1
ATOM 3417 O O . VAL A 1 432 ? -14.404 32.418 2.685 1.00 29.20 432 VAL A O 1
ATOM 3420 N N . LEU A 1 433 ? -13.006 30.772 3.132 1.00 27.64 433 LEU A N 1
ATOM 3421 C CA . LEU A 1 433 ? -14.089 29.775 3.300 1.00 27.64 433 LEU A CA 1
ATOM 3422 C C . LEU A 1 433 ? -14.801 29.779 4.671 1.00 27.64 433 LEU A C 1
ATOM 3424 O O . LEU A 1 433 ? -14.943 28.737 5.301 1.00 27.64 433 LEU A O 1
ATOM 3428 N N . GLN A 1 434 ? -15.259 30.936 5.158 1.00 27.39 434 GLN A N 1
ATOM 3429 C CA . GLN A 1 434 ? -15.964 31.010 6.452 1.00 27.39 434 GLN A CA 1
ATOM 3430 C C . GLN A 1 434 ? -17.329 31.718 6.421 1.00 27.39 434 GLN A C 1
ATOM 3432 O O . GLN A 1 434 ? -17.788 32.177 7.463 1.00 27.39 434 GLN A O 1
ATOM 3437 N N . LYS A 1 435 ? -18.009 31.811 5.265 1.00 26.80 435 LYS A N 1
ATOM 3438 C CA . LYS A 1 435 ? -19.275 32.569 5.183 1.00 26.80 435 LYS A CA 1
ATOM 3439 C C . LYS A 1 435 ? -20.517 31.914 4.568 1.00 26.80 435 LYS A C 1
ATOM 3441 O O . LYS A 1 435 ? -21.541 32.581 4.564 1.00 26.80 435 LYS A O 1
ATOM 3446 N N . GLU A 1 436 ? -20.517 30.640 4.167 1.00 28.34 436 GLU A N 1
ATOM 3447 C CA . GLU A 1 436 ? -21.708 30.060 3.496 1.00 28.34 436 GLU A CA 1
ATOM 3448 C C . GLU A 1 436 ? -22.354 28.821 4.150 1.00 28.34 436 GLU A C 1
ATOM 3450 O O . GLU A 1 436 ? -23.194 28.181 3.533 1.00 28.34 436 GLU A O 1
ATOM 3455 N N . CYS A 1 437 ? -22.081 28.517 5.426 1.00 27.23 437 CYS A N 1
ATOM 3456 C CA . CYS A 1 437 ? -22.762 27.411 6.137 1.00 27.23 437 CYS A CA 1
ATOM 3457 C C . CYS A 1 437 ? -23.696 27.840 7.283 1.00 27.23 437 CYS A C 1
ATOM 3459 O O . CYS A 1 437 ? -24.011 27.038 8.157 1.00 27.23 437 CYS A O 1
ATOM 3461 N N . TYR A 1 438 ? -24.187 29.081 7.283 1.00 27.55 438 TYR A N 1
ATOM 3462 C CA . TYR A 1 438 ? -25.215 29.532 8.230 1.00 27.55 438 TYR A CA 1
ATOM 3463 C C . TYR A 1 438 ? -26.413 30.116 7.484 1.00 27.55 438 TYR A C 1
ATOM 3465 O O . TYR A 1 438 ? -26.542 31.329 7.420 1.00 27.55 438 TYR A O 1
ATOM 3473 N N . HIS A 1 439 ? -27.284 29.264 6.937 1.00 28.02 439 HIS A N 1
ATOM 3474 C CA . HIS A 1 439 ? -28.741 29.474 6.862 1.00 28.02 439 HIS A CA 1
ATOM 3475 C C . HIS A 1 439 ? -29.400 28.298 6.130 1.00 28.02 439 HIS A C 1
ATOM 3477 O O . HIS A 1 439 ? -29.579 28.331 4.922 1.00 28.02 439 HIS A O 1
ATOM 3483 N N . HIS A 1 440 ? -29.789 27.264 6.876 1.00 27.33 440 HIS A N 1
ATOM 3484 C CA . HIS A 1 440 ? -31.010 26.514 6.576 1.00 27.33 440 HIS A CA 1
ATOM 3485 C C . HIS A 1 440 ? -31.508 25.835 7.853 1.00 27.33 440 HIS A C 1
ATOM 3487 O O . HIS A 1 440 ? -31.339 24.643 8.094 1.00 27.33 440 HIS A O 1
ATOM 3493 N N . THR A 1 441 ? -32.103 26.654 8.715 1.00 29.11 441 THR A N 1
ATOM 3494 C CA . THR A 1 441 ? -32.970 26.214 9.803 1.00 29.11 441 THR A CA 1
ATOM 3495 C C . THR A 1 441 ? -34.341 25.843 9.239 1.00 29.11 441 THR A C 1
ATOM 3497 O O . THR A 1 441 ? -34.890 26.561 8.407 1.00 29.11 441 THR A O 1
ATOM 3500 N N . MET A 1 442 ? -34.859 24.718 9.732 1.00 27.95 442 MET A N 1
ATOM 3501 C CA . MET A 1 442 ? -36.267 24.361 9.931 1.00 27.95 442 MET A CA 1
ATOM 3502 C C . MET A 1 442 ? -37.335 25.123 9.128 1.00 27.95 442 MET A C 1
ATOM 3504 O O . MET A 1 442 ? -37.625 26.281 9.420 1.00 27.95 442 MET A O 1
ATOM 3508 N N . LYS A 1 443 ? -38.096 24.389 8.309 1.00 25.41 443 LYS A N 1
ATOM 3509 C CA . LYS A 1 443 ? -39.560 24.505 8.338 1.00 25.41 443 LYS A CA 1
ATOM 3510 C C . LYS A 1 443 ? -40.205 23.126 8.279 1.00 25.41 443 LYS A C 1
ATOM 3512 O O . LYS A 1 443 ? -40.075 22.397 7.305 1.00 25.41 443 LYS A O 1
ATOM 3517 N N . SER A 1 444 ? -40.875 22.818 9.380 1.00 30.09 444 SER A N 1
ATOM 3518 C CA . SER A 1 444 ? -41.957 21.858 9.519 1.00 30.09 444 SER A CA 1
ATOM 3519 C C . SER A 1 444 ? -43.155 22.241 8.649 1.00 30.09 444 SER A C 1
ATOM 3521 O O . SER A 1 444 ? -43.583 23.399 8.687 1.00 30.09 444 SER A O 1
ATOM 3523 N N . SER A 1 445 ? -43.737 21.245 7.991 1.00 36.34 445 SER A N 1
ATOM 3524 C CA . SER A 1 445 ? -45.182 21.065 7.798 1.00 36.34 445 SER A CA 1
ATOM 3525 C C . SER A 1 445 ? -45.425 19.645 7.323 1.00 36.34 445 SER A C 1
ATOM 3527 O O . SER A 1 445 ? -44.772 19.290 6.314 1.00 36.34 445 SER A O 1
#

InterPro domains:
  IPR002642 Lysophospholipase, catalytic domain [PF01735] (53-255)
  IPR002642 Lysophospholipase, catalytic domain [PS51210] (6-257)
  IPR002642 Lysophospholipase, catalytic domain [SM00022] (1-416)
  IPR016035 Acyl transferase/acyl hydrolase/lysophospholipase [SSF52151] (12-257)

pLDDT: mean 75.59, std 24.32, range [20.98, 98.75]

Radius of gyration: 25.58 Å; chains: 1; bounding box: 78×62×67 Å

Sequence (445 aa):
MPFPFVCQDDNEVRLSDSLSEGEIKATQKRREKVLMCLKNLGIHCDQNNVPNIVVLGSGGGLRAMIALLGTLVELKKQNFLDAVMYLCGVSGSTWCMSLLYGDGKWSENLMYLEKELCKNLSNFSWHIRKAIKSLEESSKDEHYSLTDFWASCLVYQILQQFDENELADHREASETGINPYPIYAAVDKEKLNEEGGNFPGTWFEFTPHEVGYTALGAFVSTKHFGSEFENGKLKKRGKKKHICYMQGLWGSALGSIEEILKFIRDSLALFPQRRVYSNEDMFSHRLGSSLGNLTVYEASLLLLDLQLCAVSGSDPTGVFKKLLNIWSDKEKSASYQLCIEMCNTWAMKNKKERMESCAELAKEIEKEFGGKYCTLMLIIKMMLSPSQVEIPTCICSKKLPCRLPCICFSNMTGFCAFFPLDLPQCFLEKKVLQKECYHHTMKSS

Foldseek 3Di:
DPDPPDPDDLQFKFFDLDDDPLLVLLLLLLLVLLCVLCVVVVNDDDSVGLDAAEAEQAADACVSLLVLLVVLVVCLVVSNQSNHQEYEYFANVLLNVLQQLVDLQSSVVSVVSNVVQVVLQVDQLQDVVQLLVQLVVLLVFLLRALLSVCLSPPVCRRSVDDFQAFLLVSSSSRNNSSHHFYKYKFFAPVCCVVPNPPPQQRIWIDGSAWIGRSVRSIIHGSQQVQADADPSGRDGRGDGDGVSSVSSQRNVQQSDPLNSLVVLLVVLVCLVVPPPDDPPNSQPPDQDPDPLSVLLSLLLSLLSVQLSCLQVVDDSVVSLVVNLVSCVVPCVQPLNVLSVVCNVCVVVDHSVRSLVSSLVSLVSSCVVRVPRPCSSSSSVVSNSPPSHDDGRNGDRDPDDDDPDPDPDPDDDPDDPDPDDPDDDDPDPDPDDPDPPPPDDDDDDD

Organism: NCBI:txid211598

Secondary structure (DSSP, 8-state):
-PPP-----TTB-EE-SSPPHHHHHHHHHHHHHHHHHHHHTT----SSS---EEEEEPP-HHHHHHHHHHHHHHHHHTT-GGGEEEEEEETHHHHHHHHHHTSTTHHHHHHHHHHHHHHHHHS----HHHHHHHHHHHTTSTT--HHHHIIIIIIHHHHS----SBGGGGHHHHHTSSSPEEEEEEE-HHHHHHH-TTSGGGEEEE-SSEEEEGGGTEEEEGGGTT-EEETTEEEEPPPP-BHHHHHHHHTGGG--HHHHHHHHHHHHHTHHHHTTS-SS-TTTTT--S-HHHHHHHHHHHHHHHHHHHHHH----HHHHHHHHHHTGGGTTSHHHHHHHHHHHHGGGS-HHHHHHHHHHHHHHHHHHHGGGTHHHHHHHHHHT-S--PPP-PPPP-S-----S----------------S---S------SSSSSS--------

=== Feature glossary ===
The record interleaves many kinds of information about one protein. Here is each kind framed as the question it answers.

Q: Are the domains correctly placed relative to each other?
A: Predicted aligned error is AlphaFold's pairwise confidence. Unlike pLDDT (per-residue), PAE is per-residue-pair and captures whether two parts of the structure are correctly placed relative to each other. Units are ångströms of expected positional error.

Q: Which residues are in helices, strands, or loops?
A: Eight-state secondary structure (DSSP): H is the canonical α-helix, G the tighter 3₁₀-helix, I the wider π-helix; E/B are β-structure, T and S are turns and bends, and '-' is everything else. DSSP derives these from the pattern of main-chain N–H···O=C hydrogen bonds, not from the sequence.

Q: What if only a Cα trace is available?
A: P-SEA three-state annotation labels each residue as helix, strand, or coil based purely on the geometry of the Cα trace. It serves as a fallback when the full backbone (and thus DSSP) is unavailable.

Q: What are the backbone torsion angles?
A: φ (phi) and ψ (psi) are the two rotatable backbone dihedrals per residue: φ is the C(i-1)–N–Cα–C torsion, ψ is the N–Cα–C–N(i+1) torsion, both in degrees on (−180°, 180°]. α-helical residues cluster near (−60°, −45°); β-strand residues near (−120°, +130°). A Ramachandran plot is simply a scatter of (φ, ψ) for every residue.

Q: What known structures does this most resemble?
A: Structural nearest neighbors (via Foldseek easy-search vs the PDB). Reported per hit: target PDB id, E-value, and alignment TM-score. A TM-score above ~0.5 is the conventional threshold for 'same fold'.

Q: What family and function is it annotated with?
A: Database cross-references. InterPro integrates a dozen domain/family signature databases into unified entries with residue-range hits. GO terms attach function/process/location labels with evidence codes. CATH codes position the fold in a four-level structural taxonomy. Organism is the NCBI-taxonomy species name.

Q: Which residues are buried vs exposed?
A: Solvent accessibility: the surface area of each residue that a 1.4 Å water probe can touch, in Å². When only backbone atoms are present the absolute values are lower than full-atom SASA (side chains contribute most of the area) and are flagged as backbone-only.

Q: What do the diagnostic plots show?
A: Three diagnostic plots accompany the record. The Cα contact map visualizes the tertiary structure as a 2D adjacency matrix (8 Å cutoff, sequence-local contacts suppressed). The Ramachandran plot shows the distribution of backbone (φ, ψ) torsions, with points in the α and β basins reflecting secondary structure content. The PAE plot shows AlphaFold's inter-residue confidence as a color matrix.

Q: What is the amino-acid chain?
A: The amino-acid sequence is the protein's primary structure: the linear order of residues from the N-terminus to the C-terminus, written in one-letter code. Everything else here — the 3D coordinates, the secondary structure, the domain annotations — is ultimately a consequence of this string.

Q: What do the rendered images show?
A: The six renders are orthographic views along the three Cartesian axes in both directions. Representation (cartoon, sticks, or surface) and color scheme (sequence-rainbow or by-chain) vary across proteins so the training set covers all the common visualization conventions.

Q: Where is each backbone atom in 3D?
A: The mmCIF table is the protein's shape written out atom by atom. For each backbone N, Cα, C, and carbonyl O, it records an (x, y, z) coordinate triple in Å plus the residue type, chain letter, and residue number.

Q: How mobile is each atom in the crystal?
A: For experimental (PDB) structures, the B-factor (temperature factor) quantifies the positional spread of each atom in the crystal — a combination of thermal vibration and static disorder — in units of Å². High B-factors mark flexible loops or poorly resolved regions; low B-factors mark the rigid, well-ordered core.

Q: How big and how compact is the whole molecule?
A: Three whole-structure scalars: the radius of gyration (RMS distance of Cα from centroid, in Å), the count of Cα–Cα contacts (pairs closer than 8 Å and separated by more than four residues in sequence — i.e. tertiary, not local, contacts), and the bounding-box dimensions. Together they distinguish compact globular folds from extended fibres or disordered chains.

Q: What does the local fold look like, residue by residue?
A: A 3Di character summarizes, for each residue, the relative orientation of the Cα frame of its nearest spatial neighbor. Because it encodes fold topology rather than chemistry, 3Di alignments detect remote structural similarity that sequence alignment misses.

Q: How confident is the AlphaFold model at each residue?
A: For AlphaFold models, the B-factor field carries pLDDT — the model's own estimate of local accuracy on a 0–100 scale. Regions with pLDDT<50 should be treated as essentially unmodeled; they often correspond to intrinsically disordered segments.